Protein AF-A0A957FKM8-F1 (afdb_monomer_lite)

Structure (mmCIF, N/CA/C/O backbone):
data_AF-A0A957FKM8-F1
#
_entry.id   AF-A0A957FKM8-F1
#
loop_
_atom_site.group_PDB
_atom_site.id
_atom_site.type_symbol
_atom_site.label_atom_id
_atom_site.label_alt_id
_atom_site.label_comp_id
_atom_site.label_asym_id
_atom_site.label_entity_id
_atom_site.label_seq_id
_atom_site.pdbx_PDB_ins_code
_atom_site.Cartn_x
_atom_site.Cartn_y
_atom_site.Cartn_z
_atom_site.occupancy
_atom_site.B_iso_or_equiv
_atom_site.auth_seq_id
_atom_site.auth_comp_id
_atom_site.auth_asym_id
_atom_site.auth_atom_id
_atom_site.pdbx_PDB_model_num
ATOM 1 N N . ILE A 1 1 ? -1.131 5.608 32.450 1.00 88.56 1 ILE A N 1
ATOM 2 C CA . ILE A 1 1 ? -0.573 6.260 31.252 1.00 88.56 1 ILE A CA 1
ATOM 3 C C . ILE A 1 1 ? -0.971 5.369 30.107 1.00 88.56 1 ILE A C 1
ATOM 5 O O . ILE A 1 1 ? -0.557 4.214 30.100 1.00 88.56 1 ILE A O 1
ATOM 9 N N . ASP A 1 2 ? -1.884 5.871 29.282 1.00 85.44 2 ASP A N 1
ATOM 10 C CA . ASP A 1 2 ? -2.340 5.148 28.101 1.00 85.44 2 ASP A CA 1
ATOM 11 C C . ASP A 1 2 ? -1.388 5.423 26.931 1.00 85.44 2 ASP A C 1
ATOM 13 O O . ASP A 1 2 ? -0.783 6.496 26.921 1.00 85.44 2 ASP A O 1
ATOM 17 N N . GLN A 1 3 ? -1.241 4.477 26.001 1.00 82.19 3 GLN A N 1
ATOM 18 C CA . GLN A 1 3 ? -0.366 4.592 24.820 1.00 82.19 3 GLN A CA 1
ATOM 19 C C . GLN A 1 3 ? 1.085 4.979 25.164 1.00 82.19 3 GLN A C 1
ATOM 21 O O . GLN A 1 3 ? 1.656 5.925 24.618 1.00 82.19 3 GLN A O 1
ATOM 26 N N . PHE A 1 4 ? 1.706 4.264 26.105 1.00 88.81 4 PHE A N 1
ATOM 27 C CA . PHE A 1 4 ? 3.068 4.563 26.557 1.00 88.81 4 PHE A CA 1
ATOM 28 C C . PHE A 1 4 ? 4.109 4.522 25.420 1.00 88.81 4 PHE A C 1
ATOM 30 O O . PHE A 1 4 ? 5.138 5.196 25.512 1.00 88.81 4 PHE A O 1
ATOM 37 N N . GLU A 1 5 ? 3.831 3.812 24.324 1.00 83.56 5 GLU A N 1
ATOM 38 C CA . GLU A 1 5 ? 4.651 3.799 23.112 1.00 83.56 5 GLU A CA 1
ATOM 39 C C . GLU A 1 5 ? 4.902 5.193 22.511 1.00 83.56 5 GLU A C 1
ATOM 41 O O . GLU A 1 5 ? 5.937 5.403 21.878 1.00 83.56 5 GLU A O 1
ATOM 46 N N . GLU A 1 6 ? 4.025 6.174 22.758 1.00 82.19 6 GLU A N 1
ATOM 47 C CA . GLU A 1 6 ? 4.202 7.556 22.287 1.00 82.19 6 GLU A CA 1
ATOM 48 C C . GLU A 1 6 ? 5.484 8.208 22.822 1.00 82.19 6 GLU A C 1
ATOM 50 O O . GLU A 1 6 ? 6.063 9.088 22.179 1.00 82.19 6 GLU A O 1
ATOM 55 N N . THR A 1 7 ? 5.987 7.730 23.964 1.00 84.56 7 THR A N 1
ATOM 56 C CA . THR A 1 7 ? 7.284 8.163 24.498 1.00 84.56 7 THR A CA 1
ATOM 57 C C . THR A 1 7 ? 8.449 7.787 23.582 1.00 84.56 7 THR A C 1
ATOM 59 O O . THR A 1 7 ? 9.463 8.482 23.582 1.00 84.56 7 THR A O 1
ATOM 62 N N . PHE A 1 8 ? 8.315 6.735 22.771 1.00 80.19 8 PHE A N 1
ATOM 63 C CA . PHE A 1 8 ? 9.340 6.284 21.829 1.00 80.19 8 PHE A CA 1
ATOM 64 C C . PHE A 1 8 ? 9.114 6.804 20.408 1.00 80.19 8 PHE A C 1
ATOM 66 O O . PHE A 1 8 ? 10.091 6.991 19.683 1.00 80.19 8 PHE A O 1
ATOM 73 N N . THR A 1 9 ? 7.858 7.044 20.018 1.00 71.06 9 THR A N 1
ATOM 74 C CA . THR A 1 9 ? 7.487 7.395 18.637 1.00 71.06 9 THR A CA 1
ATOM 75 C C . THR A 1 9 ? 7.341 8.897 18.394 1.00 71.06 9 THR A C 1
ATOM 77 O O . THR A 1 9 ? 7.778 9.378 17.351 1.00 71.06 9 THR A O 1
ATOM 80 N N . LEU A 1 10 ? 6.756 9.655 19.331 1.00 70.25 10 LEU A N 1
ATOM 81 C CA . LEU A 1 10 ? 6.472 11.088 19.153 1.00 70.25 10 LEU A CA 1
ATOM 82 C C . LEU A 1 10 ? 7.521 11.997 19.805 1.00 70.25 10 LEU A C 1
ATOM 84 O O . LEU A 1 10 ? 7.755 13.112 19.337 1.00 70.25 10 LEU A O 1
ATOM 88 N N . CYS A 1 11 ? 8.152 11.542 20.889 1.00 75.94 11 CYS A N 1
ATOM 89 C CA . CYS A 1 11 ? 9.190 12.302 21.579 1.00 75.94 11 CYS A CA 1
ATOM 90 C C . CYS A 1 11 ? 10.545 12.097 20.886 1.00 75.94 11 CYS A C 1
ATOM 92 O O . CYS A 1 11 ? 11.171 11.049 21.033 1.00 75.94 11 CYS A O 1
ATOM 94 N N . LEU A 1 12 ? 11.002 13.097 20.127 1.00 74.88 12 LEU A N 1
ATOM 95 C CA . LEU A 1 12 ? 12.294 13.056 19.425 1.00 74.88 12 LEU A CA 1
ATOM 96 C C . LEU A 1 12 ? 13.491 13.361 20.344 1.00 74.88 12 LEU A C 1
ATOM 98 O O . LEU A 1 12 ? 14.617 13.009 20.000 1.00 74.88 12 LEU A O 1
ATOM 102 N N . ASP A 1 13 ? 13.257 14.000 21.495 1.00 83.75 13 ASP A N 1
ATOM 103 C CA . ASP A 1 13 ? 14.294 14.345 22.470 1.00 83.75 13 ASP A CA 1
ATOM 104 C C . ASP A 1 13 ? 14.513 13.199 23.472 1.00 83.75 13 ASP A C 1
ATOM 106 O O . ASP A 1 13 ? 13.644 12.834 24.268 1.00 83.75 13 ASP A O 1
ATOM 110 N N . GLU A 1 14 ? 15.705 12.612 23.431 1.00 84.06 14 GLU A N 1
ATOM 111 C CA . GLU A 1 14 ? 16.072 11.502 24.302 1.00 84.06 14 GLU A CA 1
ATOM 112 C C . GLU A 1 14 ? 16.212 11.921 25.778 1.00 84.06 14 GLU A C 1
ATOM 114 O O . GLU A 1 14 ? 15.941 11.114 26.675 1.00 84.06 14 GLU A O 1
ATOM 119 N N . GLU A 1 15 ? 16.611 13.167 26.052 1.00 87.50 15 GLU A N 1
ATOM 120 C CA . GLU A 1 15 ? 16.749 13.672 27.421 1.00 87.50 15 GLU A CA 1
ATOM 121 C C . GLU A 1 15 ? 15.383 13.874 28.070 1.00 87.50 15 GLU A C 1
ATOM 123 O O . GLU A 1 15 ? 15.174 13.444 29.209 1.00 87.50 15 GLU A O 1
ATOM 128 N N . GLU A 1 16 ? 14.431 14.451 27.334 1.00 89.94 16 GLU A N 1
ATOM 129 C CA . GLU A 1 16 ? 13.051 14.625 27.795 1.00 89.94 16 GLU A CA 1
ATOM 130 C C . GLU A 1 16 ? 12.400 13.266 28.096 1.00 89.94 16 GLU A C 1
ATOM 132 O O . GLU A 1 16 ? 11.819 13.061 29.169 1.00 89.94 16 GLU A O 1
ATOM 137 N N . ARG A 1 17 ? 12.590 12.292 27.197 1.00 88.88 17 ARG A N 1
ATOM 138 C CA . ARG A 1 17 ? 12.116 10.916 27.374 1.00 88.88 17 ARG A CA 1
ATOM 139 C C . ARG A 1 17 ? 12.693 10.267 28.633 1.00 88.88 17 ARG A C 1
ATOM 141 O O . ARG A 1 17 ? 11.950 9.696 29.435 1.00 88.88 17 ARG A O 1
ATOM 148 N N . ARG A 1 18 ? 14.012 10.370 28.840 1.00 86.75 18 ARG A N 1
ATOM 149 C CA . ARG A 1 18 ? 14.677 9.844 30.044 1.00 86.75 18 ARG A CA 1
ATOM 150 C C . ARG A 1 18 ? 14.181 10.531 31.312 1.00 86.75 18 ARG A C 1
ATOM 152 O O . ARG A 1 18 ? 13.923 9.848 32.302 1.00 86.75 18 ARG A O 1
ATOM 159 N N . ALA A 1 19 ? 14.020 11.852 31.297 1.00 90.44 19 ALA A N 1
ATOM 160 C CA . ALA A 1 19 ? 13.515 12.605 32.441 1.00 90.44 19 ALA A CA 1
ATOM 161 C C . ALA A 1 19 ? 12.096 12.162 32.830 1.00 90.44 19 ALA A C 1
ATOM 163 O O . ALA A 1 19 ? 11.828 11.926 34.010 1.00 90.44 19 ALA A O 1
ATOM 164 N N . PHE A 1 20 ? 11.209 11.975 31.848 1.00 92.38 20 PHE A N 1
ATOM 165 C CA . PHE A 1 20 ? 9.850 11.488 32.079 1.00 92.38 20 PHE A CA 1
ATOM 166 C C . PHE A 1 20 ? 9.837 10.113 32.758 1.00 92.38 20 PHE A C 1
ATOM 168 O O . PHE A 1 20 ? 9.205 9.945 33.804 1.00 92.38 20 PHE A O 1
ATOM 175 N N . VAL A 1 21 ? 10.586 9.144 32.222 1.00 90.56 21 VAL A N 1
ATOM 176 C CA . VAL A 1 21 ? 10.657 7.794 32.804 1.00 90.56 21 VAL A CA 1
ATOM 177 C C . VAL A 1 21 ? 11.287 7.807 34.196 1.00 90.56 21 VAL A C 1
ATOM 179 O O . VAL A 1 21 ? 10.765 7.167 35.109 1.00 90.56 21 VAL A O 1
ATOM 182 N N . ASN A 1 22 ? 12.350 8.584 34.408 1.00 90.25 22 ASN A N 1
ATOM 183 C CA . ASN A 1 22 ? 12.975 8.719 35.725 1.00 90.25 22 ASN A CA 1
ATOM 184 C C . ASN A 1 22 ? 12.010 9.290 36.770 1.00 90.25 22 ASN A C 1
ATOM 186 O O . ASN A 1 22 ? 11.998 8.822 37.908 1.00 90.25 22 ASN A O 1
ATOM 190 N N . ASN A 1 23 ? 11.158 10.244 36.388 1.00 91.69 23 ASN A N 1
ATOM 191 C CA . ASN A 1 23 ? 10.129 10.776 37.279 1.00 91.69 23 ASN A CA 1
ATOM 192 C C . ASN A 1 23 ? 9.087 9.710 37.656 1.00 91.69 23 ASN A C 1
ATOM 194 O O . ASN A 1 23 ? 8.679 9.654 38.816 1.00 91.69 23 ASN A O 1
ATOM 198 N N . LEU A 1 24 ? 8.693 8.826 36.728 1.00 91.12 24 LEU A N 1
ATOM 199 C CA . LEU A 1 24 ? 7.794 7.701 37.033 1.00 91.12 24 LEU A CA 1
ATOM 200 C C . LEU A 1 24 ? 8.434 6.703 37.999 1.00 91.12 24 LEU A C 1
ATOM 202 O O . LEU A 1 24 ? 7.796 6.276 38.960 1.00 91.12 24 LEU A O 1
ATOM 206 N N . LEU A 1 25 ? 9.705 6.367 37.778 1.00 89.12 25 LEU A N 1
ATOM 207 C CA . LEU A 1 25 ? 10.454 5.481 38.668 1.00 89.12 25 LEU A CA 1
ATOM 208 C C . LEU A 1 25 ? 10.590 6.088 40.068 1.00 89.12 25 LEU A C 1
ATOM 210 O O . LEU A 1 25 ? 10.360 5.400 41.062 1.00 89.12 25 LEU A O 1
ATOM 214 N N . HIS A 1 26 ? 10.895 7.384 40.155 1.00 89.06 26 HIS A N 1
ATOM 215 C CA . HIS A 1 26 ? 10.982 8.092 41.429 1.00 89.06 26 HIS A CA 1
ATOM 216 C C . HIS A 1 26 ? 9.640 8.093 42.176 1.00 89.06 26 HIS A C 1
ATOM 218 O O . HIS A 1 26 ? 9.595 7.825 43.379 1.00 89.06 26 HIS A O 1
ATOM 224 N N . LEU A 1 27 ? 8.536 8.305 41.453 1.00 88.75 27 LEU A N 1
ATOM 225 C CA . LEU A 1 27 ? 7.178 8.240 41.994 1.00 88.75 27 LEU A CA 1
ATOM 226 C C . LEU A 1 27 ? 6.875 6.858 42.603 1.00 88.75 27 LEU A C 1
ATOM 228 O O . LEU A 1 27 ? 6.288 6.772 43.677 1.00 88.75 27 LEU A O 1
ATOM 232 N N . MET A 1 28 ? 7.316 5.776 41.956 1.00 85.12 28 MET A N 1
ATOM 233 C CA . MET A 1 28 ? 7.136 4.404 42.453 1.00 85.12 28 MET A CA 1
ATOM 234 C C . MET A 1 28 ? 8.030 4.060 43.656 1.00 85.12 28 MET A C 1
ATOM 236 O O . MET A 1 28 ? 7.685 3.179 44.440 1.00 85.12 28 MET A O 1
ATOM 240 N N . GLN A 1 29 ? 9.178 4.728 43.801 1.00 81.19 29 GLN A N 1
ATOM 241 C CA . GLN A 1 29 ? 10.176 4.456 44.844 1.00 81.19 29 GLN A CA 1
ATOM 242 C C . GLN A 1 29 ? 10.042 5.361 46.080 1.00 81.19 29 GLN A C 1
ATOM 244 O O . GLN A 1 29 ? 10.769 5.176 47.056 1.00 81.19 29 GLN A O 1
ATOM 249 N N . THR A 1 30 ? 9.132 6.339 46.059 1.00 83.06 30 THR A N 1
ATOM 250 C CA . THR A 1 30 ? 8.958 7.303 47.153 1.00 83.06 30 THR A CA 1
ATOM 251 C C . THR A 1 30 ? 8.382 6.610 48.406 1.00 83.06 30 THR A C 1
ATOM 253 O O . THR A 1 30 ? 7.247 6.136 48.365 1.00 83.06 30 THR A O 1
ATOM 256 N N . PRO A 1 31 ? 9.108 6.557 49.547 1.00 69.94 31 PRO A N 1
ATOM 257 C CA . PRO A 1 31 ? 8.737 5.722 50.702 1.00 69.94 31 PRO A CA 1
ATOM 258 C C . PRO A 1 31 ? 7.440 6.124 51.420 1.00 69.94 31 PRO A C 1
ATOM 260 O O . PRO A 1 31 ? 6.847 5.310 52.128 1.00 69.94 31 PRO A O 1
ATOM 263 N N . GLU A 1 32 ? 7.005 7.377 51.268 1.00 76.50 32 GLU A N 1
ATOM 264 C CA . GLU A 1 32 ? 5.912 7.966 52.053 1.00 76.50 32 GLU A CA 1
ATOM 265 C C . GLU A 1 32 ? 4.571 8.036 51.304 1.00 76.50 32 GLU A C 1
ATOM 267 O O . GLU A 1 32 ? 3.539 8.305 51.919 1.00 76.50 32 GLU A O 1
ATOM 272 N N . GLN A 1 33 ? 4.546 7.756 49.994 1.00 70.19 33 GLN A N 1
ATOM 273 C CA . GLN A 1 33 ? 3.325 7.775 49.182 1.00 70.19 33 GLN A CA 1
ATOM 274 C C . GLN A 1 33 ? 3.233 6.520 48.311 1.00 70.19 33 GLN A C 1
ATOM 276 O O . GLN A 1 33 ? 4.125 6.212 47.528 1.00 70.19 33 GLN A O 1
ATOM 281 N N . ARG A 1 34 ? 2.126 5.776 48.436 1.00 75.88 34 ARG A N 1
ATOM 282 C CA . ARG A 1 34 ? 1.863 4.597 47.600 1.00 75.88 34 ARG A CA 1
ATOM 283 C C . ARG A 1 34 ? 1.212 5.031 46.295 1.00 75.88 34 ARG A C 1
ATOM 285 O O . ARG A 1 34 ? -0.011 5.120 46.211 1.00 75.88 34 ARG A O 1
ATOM 292 N N . HIS A 1 35 ? 2.030 5.293 45.288 1.00 85.69 35 HIS A N 1
ATOM 293 C CA . HIS A 1 35 ? 1.543 5.517 43.935 1.00 85.69 35 HIS A CA 1
ATOM 294 C C . HIS A 1 35 ? 1.456 4.196 43.165 1.00 85.69 35 HIS A C 1
ATOM 296 O O . HIS A 1 35 ? 2.358 3.364 43.233 1.00 85.69 35 HIS A O 1
ATOM 302 N N . THR A 1 36 ? 0.377 4.012 42.405 1.00 87.62 36 THR A N 1
ATOM 303 C CA . THR A 1 36 ? 0.243 2.910 41.446 1.00 87.62 36 THR A CA 1
ATOM 304 C C . THR A 1 36 ? 0.337 3.481 40.042 1.00 87.62 36 THR A C 1
ATOM 306 O O . THR A 1 36 ? -0.492 4.298 39.643 1.00 87.62 36 THR A O 1
ATOM 309 N N . VAL A 1 37 ? 1.350 3.050 39.296 1.00 88.75 37 VAL A N 1
ATOM 310 C CA . VAL A 1 37 ? 1.533 3.426 37.895 1.00 88.75 37 VAL A CA 1
ATOM 311 C C . VAL A 1 37 ? 1.057 2.265 37.034 1.00 88.75 37 VAL A C 1
ATOM 313 O O . VAL A 1 37 ? 1.602 1.170 37.106 1.00 88.75 37 VAL A O 1
ATOM 316 N N . ILE A 1 38 ? 0.026 2.513 36.230 1.00 92.06 38 ILE A N 1
ATOM 317 C CA . ILE A 1 38 ? -0.441 1.580 35.203 1.00 92.06 38 ILE A CA 1
ATOM 318 C C . ILE A 1 38 ? 0.019 2.137 33.863 1.00 92.06 38 ILE A C 1
ATOM 320 O O . ILE A 1 38 ? -0.328 3.273 33.524 1.00 92.06 38 ILE A O 1
ATOM 324 N N . LEU A 1 39 ? 0.802 1.357 33.128 1.00 91.44 39 LEU A N 1
ATOM 325 C CA . LEU A 1 39 ? 1.211 1.654 31.760 1.00 91.44 39 LEU A CA 1
ATOM 326 C C . LEU A 1 39 ? 0.470 0.696 30.831 1.00 91.44 39 LEU A C 1
ATOM 328 O O . LEU A 1 39 ? 0.420 -0.502 31.107 1.00 91.44 39 LEU A O 1
ATOM 332 N N . THR A 1 40 ? -0.089 1.210 29.746 1.00 91.44 40 THR A N 1
ATOM 333 C CA . THR A 1 40 ? -0.551 0.383 28.630 1.00 91.44 40 THR A CA 1
ATOM 334 C C . THR A 1 40 ? 0.369 0.649 27.449 1.00 91.44 40 THR A C 1
ATOM 336 O O . THR A 1 40 ? 0.803 1.779 27.225 1.00 91.44 40 THR A O 1
ATOM 339 N N . MET A 1 41 ? 0.726 -0.414 26.743 1.00 87.00 41 MET A N 1
ATOM 340 C CA . MET A 1 41 ? 1.570 -0.340 25.561 1.00 87.00 41 MET A CA 1
ATOM 341 C C . MET A 1 41 ? 1.262 -1.532 24.670 1.00 87.00 41 MET A C 1
ATOM 343 O O . MET A 1 41 ? 0.961 -2.622 25.171 1.00 87.00 41 MET A O 1
ATOM 347 N N . ARG A 1 42 ? 1.343 -1.339 23.358 1.00 83.88 42 ARG A N 1
ATOM 348 C CA . ARG A 1 42 ? 1.278 -2.451 22.410 1.00 83.88 42 ARG A CA 1
ATOM 349 C C . ARG A 1 42 ? 2.568 -3.287 22.456 1.00 83.88 42 ARG A C 1
ATOM 351 O O . ARG A 1 42 ? 3.644 -2.796 22.796 1.00 83.88 42 ARG A O 1
ATOM 358 N N . THR A 1 43 ? 2.453 -4.575 22.145 1.00 84.19 43 THR A N 1
ATOM 359 C CA . THR A 1 43 ? 3.544 -5.550 22.322 1.00 84.19 43 THR A CA 1
ATOM 360 C C . THR A 1 43 ? 4.693 -5.389 21.321 1.00 84.19 43 THR A C 1
ATOM 362 O O . THR A 1 43 ? 5.825 -5.762 21.607 1.00 84.19 43 THR A O 1
ATOM 365 N N . ASP A 1 44 ? 4.415 -4.806 20.156 1.00 80.38 44 ASP A N 1
ATOM 366 C CA . ASP A 1 44 ? 5.383 -4.414 19.122 1.00 80.38 44 ASP A CA 1
ATOM 367 C C . ASP A 1 44 ? 6.427 -3.400 19.632 1.00 80.38 44 ASP A C 1
ATOM 369 O O . ASP A 1 44 ? 7.573 -3.429 19.183 1.00 80.38 44 ASP A O 1
ATOM 373 N N . TYR A 1 45 ? 6.085 -2.574 20.627 1.00 83.44 45 TYR A N 1
ATOM 374 C CA . TYR A 1 45 ? 6.993 -1.565 21.189 1.00 83.44 45 TYR A CA 1
ATOM 375 C C . TYR A 1 45 ? 7.808 -2.035 22.403 1.00 83.44 45 TYR A C 1
ATOM 377 O O . TYR A 1 45 ? 8.598 -1.269 22.955 1.00 83.44 45 TYR A O 1
ATOM 385 N N . GLU A 1 46 ? 7.682 -3.295 22.823 1.00 86.00 46 GLU A N 1
ATOM 386 C CA . GLU A 1 46 ? 8.418 -3.816 23.985 1.00 86.00 46 GLU A CA 1
ATOM 387 C C . GLU A 1 46 ? 9.932 -3.817 23.809 1.00 86.00 46 GLU A C 1
ATOM 389 O O . GLU A 1 46 ? 10.662 -3.609 24.777 1.00 86.00 46 GLU A O 1
ATOM 394 N N . SER A 1 47 ? 10.414 -3.998 22.579 1.00 84.88 47 SER A N 1
ATOM 395 C CA . SER A 1 47 ? 11.845 -3.960 22.266 1.00 84.88 47 SER A CA 1
ATOM 396 C C . SER A 1 47 ? 12.487 -2.622 22.655 1.00 84.88 47 SER A C 1
ATOM 398 O O . SER A 1 47 ? 13.650 -2.592 23.061 1.00 84.88 47 SER A O 1
ATOM 400 N N . HIS A 1 48 ? 11.727 -1.521 22.634 1.00 84.06 48 HIS A N 1
ATOM 401 C CA . HIS A 1 48 ? 12.215 -0.207 23.045 1.00 84.06 48 HIS A CA 1
ATOM 402 C C . HIS A 1 48 ? 12.486 -0.110 24.551 1.00 84.06 48 HIS A C 1
ATOM 404 O O . HIS A 1 48 ? 13.337 0.684 24.959 1.00 84.06 48 HIS A O 1
ATOM 410 N N . LEU A 1 49 ? 11.854 -0.949 25.382 1.00 85.88 49 LEU A N 1
ATOM 411 C CA . LEU A 1 49 ? 12.121 -0.988 26.824 1.00 85.88 49 LEU A CA 1
ATOM 412 C C . LEU A 1 49 ? 13.542 -1.459 27.146 1.00 85.88 49 LEU A C 1
ATOM 414 O O . LEU A 1 49 ? 14.063 -1.096 28.199 1.00 85.88 49 LEU A O 1
ATOM 418 N N . ALA A 1 50 ? 14.206 -2.177 26.231 1.00 82.62 50 ALA A N 1
ATOM 419 C CA . ALA A 1 50 ? 15.605 -2.580 26.391 1.00 82.62 50 ALA A CA 1
ATOM 420 C C . ALA A 1 50 ? 16.557 -1.380 26.548 1.00 82.62 50 ALA A C 1
ATOM 422 O O . ALA A 1 50 ? 17.638 -1.499 27.122 1.00 82.62 50 ALA A O 1
ATOM 423 N N . THR A 1 51 ? 16.144 -0.196 26.084 1.00 82.25 51 THR A N 1
ATOM 424 C CA . THR A 1 51 ? 16.896 1.053 26.279 1.00 82.25 51 THR A CA 1
ATOM 425 C C . THR A 1 51 ? 16.795 1.603 27.710 1.00 82.25 51 THR A C 1
ATOM 427 O O . THR A 1 51 ? 17.502 2.547 28.059 1.00 82.25 51 THR A O 1
ATOM 430 N N . MET A 1 52 ? 15.944 1.018 28.566 1.00 85.44 52 MET A N 1
ATOM 431 C CA . MET A 1 52 ? 15.616 1.502 29.912 1.00 85.44 52 MET A CA 1
ATOM 432 C C . MET A 1 52 ? 15.606 0.360 30.950 1.00 85.44 52 MET A C 1
ATOM 434 O O . MET A 1 52 ? 14.539 -0.065 31.401 1.00 85.44 52 MET A O 1
ATOM 438 N N . PRO A 1 53 ? 16.782 -0.102 31.420 1.00 85.50 53 PRO A N 1
ATOM 439 C CA . PRO A 1 53 ? 16.901 -1.326 32.223 1.00 85.50 53 PRO A CA 1
ATOM 440 C C . PRO A 1 53 ? 16.077 -1.339 33.521 1.00 85.50 53 PRO A C 1
ATOM 442 O O . PRO A 1 53 ? 15.513 -2.365 33.897 1.00 85.50 53 PRO A O 1
ATOM 445 N N . LEU A 1 54 ? 15.977 -0.196 34.212 1.00 84.81 54 LEU A N 1
ATOM 446 C CA . LEU A 1 54 ? 15.204 -0.089 35.458 1.00 84.81 54 LEU A CA 1
ATOM 447 C C . LEU A 1 54 ? 13.697 -0.232 35.221 1.00 84.81 54 LEU A C 1
ATOM 449 O O . LEU A 1 54 ? 13.007 -0.867 36.017 1.00 84.81 54 LEU A O 1
ATOM 453 N N . LEU A 1 55 ? 13.192 0.346 34.129 1.00 87.56 55 LEU A N 1
ATOM 454 C CA . LEU A 1 55 ? 11.789 0.216 33.752 1.00 87.56 55 LEU A CA 1
ATOM 455 C C . LEU A 1 55 ? 11.502 -1.198 33.239 1.00 87.56 55 LEU A C 1
ATOM 457 O O . LEU A 1 55 ? 10.487 -1.773 33.619 1.00 87.56 55 LEU A O 1
ATOM 461 N N . GLN A 1 56 ? 12.412 -1.775 32.449 1.00 88.88 56 GLN A N 1
ATOM 462 C CA . GLN A 1 56 ? 12.299 -3.143 31.946 1.00 88.88 56 GLN A CA 1
ATOM 463 C C . GLN A 1 56 ? 12.145 -4.156 33.089 1.00 88.88 56 GLN A C 1
ATOM 465 O O . GLN A 1 56 ? 11.207 -4.950 33.077 1.00 88.88 56 GLN A O 1
ATOM 470 N N . ALA A 1 57 ? 12.998 -4.086 34.115 1.00 87.12 57 ALA A N 1
ATOM 471 C CA . ALA A 1 57 ? 12.931 -5.008 35.250 1.00 87.12 57 ALA A CA 1
ATOM 472 C C . ALA A 1 57 ? 11.586 -4.936 36.000 1.00 87.12 57 ALA A C 1
ATOM 474 O O . ALA A 1 57 ? 11.068 -5.957 36.453 1.00 87.12 57 ALA A O 1
ATOM 475 N N . LEU A 1 58 ? 11.006 -3.737 36.131 1.00 87.31 58 LEU A N 1
ATOM 476 C CA . LEU A 1 58 ? 9.690 -3.545 36.748 1.00 87.31 58 LEU A CA 1
ATOM 477 C C . LEU A 1 58 ? 8.551 -4.000 35.833 1.00 87.31 58 LEU A C 1
ATOM 479 O O . LEU A 1 58 ? 7.566 -4.557 36.320 1.00 87.31 58 LEU A O 1
ATOM 483 N N . PHE A 1 59 ? 8.685 -3.773 34.527 1.00 87.69 59 PHE A N 1
ATOM 484 C CA . PHE A 1 59 ? 7.721 -4.200 33.522 1.00 87.69 59 PHE A CA 1
ATOM 485 C C . PHE A 1 59 ? 7.607 -5.727 33.492 1.00 87.69 59 PHE A C 1
ATOM 487 O O . PHE A 1 59 ? 6.509 -6.254 33.635 1.00 87.69 59 PHE A O 1
ATOM 494 N N . GLU A 1 60 ? 8.731 -6.444 33.419 1.00 86.88 60 GLU A N 1
ATOM 495 C CA . GLU A 1 60 ? 8.763 -7.914 33.382 1.00 86.88 60 GLU A CA 1
ATOM 496 C C . GLU A 1 60 ? 8.108 -8.560 34.614 1.00 86.88 60 GLU A C 1
ATOM 498 O O . GLU A 1 60 ? 7.473 -9.606 34.504 1.00 86.88 60 GLU A O 1
ATOM 503 N N . GLN A 1 61 ? 8.199 -7.921 35.785 1.00 87.69 61 GLN A N 1
ATOM 504 C CA . GLN A 1 61 ? 7.600 -8.423 37.028 1.00 87.69 61 GLN A CA 1
ATOM 505 C C . GLN A 1 61 ? 6.085 -8.199 37.125 1.00 87.69 61 GLN A C 1
ATOM 507 O O . GLN A 1 61 ? 5.419 -8.894 37.890 1.00 87.69 61 GLN A O 1
ATOM 512 N N . ASN A 1 62 ? 5.542 -7.216 36.401 1.00 88.81 62 ASN A N 1
ATOM 513 C CA . ASN A 1 62 ? 4.169 -6.732 36.593 1.00 88.81 62 ASN A CA 1
ATOM 514 C C . ASN A 1 62 ? 3.341 -6.710 35.296 1.00 88.81 62 ASN A C 1
ATOM 516 O O . ASN A 1 62 ? 2.233 -6.169 35.283 1.00 88.81 62 ASN A O 1
ATOM 520 N N . ALA A 1 63 ? 3.857 -7.273 34.202 1.00 89.75 63 ALA A N 1
ATOM 521 C CA . ALA A 1 63 ? 3.183 -7.270 32.912 1.00 89.75 63 ALA A CA 1
ATOM 522 C C . ALA A 1 63 ? 1.908 -8.126 32.941 1.00 89.75 63 ALA A C 1
ATOM 524 O O . ALA A 1 63 ? 1.939 -9.326 33.215 1.00 89.75 63 ALA A O 1
ATOM 525 N N . VAL A 1 64 ? 0.782 -7.510 32.579 1.00 92.50 64 VAL A N 1
ATOM 526 C CA . VAL A 1 64 ? -0.489 -8.200 32.337 1.00 92.50 64 VAL A CA 1
ATOM 527 C C . VAL A 1 64 ? -0.780 -8.153 30.843 1.00 92.50 64 VAL A C 1
ATOM 529 O O . VAL A 1 64 ? -0.893 -7.078 30.256 1.00 92.50 64 VAL A O 1
ATOM 532 N N . ARG A 1 65 ? -0.895 -9.326 30.214 1.00 89.75 65 ARG A N 1
ATOM 533 C CA . ARG A 1 65 ? -1.196 -9.442 28.783 1.00 89.75 65 ARG A CA 1
ATOM 534 C C . ARG A 1 65 ? -2.700 -9.434 28.557 1.00 89.75 65 ARG A C 1
ATOM 536 O O . ARG A 1 65 ? -3.393 -10.349 28.993 1.00 89.75 65 ARG A O 1
ATOM 543 N N . VAL A 1 66 ? -3.184 -8.424 27.842 1.00 88.31 66 VAL A N 1
ATOM 544 C CA . VAL A 1 66 ? -4.558 -8.393 27.334 1.00 88.31 66 VAL A CA 1
ATOM 545 C C . VAL A 1 66 ? -4.554 -9.060 25.963 1.00 88.31 66 VAL A C 1
ATOM 547 O O . VAL A 1 66 ? -3.995 -8.523 25.009 1.00 88.31 66 VAL A O 1
ATOM 550 N N . THR A 1 67 ? -5.113 -10.264 25.883 1.00 85.69 67 THR A N 1
ATOM 551 C CA . THR A 1 67 ? -5.222 -11.026 24.634 1.00 85.69 67 THR A CA 1
ATOM 552 C C . THR A 1 67 ? -6.517 -10.678 23.898 1.00 85.69 67 THR A C 1
ATOM 554 O O . THR A 1 67 ? -7.386 -9.982 24.428 1.00 85.69 67 THR A O 1
ATOM 557 N N . ALA A 1 68 ? -6.635 -11.120 22.645 1.00 83.00 68 ALA A N 1
ATOM 558 C CA . ALA A 1 68 ? -7.875 -10.970 21.895 1.00 83.00 68 ALA A CA 1
ATOM 559 C C . ALA A 1 68 ? -9.026 -11.705 22.603 1.00 83.00 68 ALA A C 1
ATOM 561 O O . ALA A 1 68 ? -8.839 -12.813 23.106 1.00 83.00 68 ALA A O 1
ATOM 562 N N . MET A 1 69 ? -10.212 -11.091 22.614 1.00 87.31 69 MET A N 1
ATOM 563 C CA . MET A 1 69 ? -11.408 -11.699 23.196 1.00 87.31 69 MET A CA 1
ATOM 564 C C . MET A 1 69 ? -11.768 -12.996 22.469 1.00 87.31 69 MET A C 1
ATOM 566 O O . MET A 1 69 ? -11.747 -13.073 21.240 1.00 87.31 69 MET A O 1
ATOM 570 N N . THR A 1 70 ? -12.157 -14.004 23.238 1.00 88.25 70 THR A N 1
ATOM 571 C CA . THR A 1 70 ? -12.760 -15.234 22.722 1.00 88.25 70 THR A CA 1
ATOM 572 C C . THR A 1 70 ? -14.157 -14.967 22.151 1.00 88.25 70 THR A C 1
ATOM 574 O O . THR A 1 70 ? -14.794 -13.963 22.468 1.00 88.25 70 THR A O 1
ATOM 577 N N . ALA A 1 71 ? -14.692 -15.895 21.351 1.00 88.88 71 ALA A N 1
ATOM 578 C CA . ALA A 1 71 ? -16.057 -15.787 20.820 1.00 88.88 71 ALA A CA 1
ATOM 579 C C . ALA A 1 71 ? -17.119 -15.612 21.926 1.00 88.88 71 ALA A C 1
ATOM 581 O O . ALA A 1 71 ? -18.074 -14.860 21.754 1.00 88.88 71 ALA A O 1
ATOM 582 N N . VAL A 1 72 ? -16.928 -16.260 23.082 1.00 90.88 72 VAL A N 1
ATOM 583 C CA . VAL A 1 72 ? -17.833 -16.145 24.238 1.00 90.88 72 VAL A CA 1
ATOM 584 C C . VAL A 1 72 ? -17.738 -14.760 24.878 1.00 90.88 72 VAL A C 1
ATOM 586 O O . VAL A 1 72 ? -18.759 -14.145 25.176 1.00 90.88 72 VAL A O 1
ATOM 589 N N . GLU A 1 73 ? -16.524 -14.235 25.053 1.00 92.50 73 GLU A N 1
ATOM 590 C CA . GLU A 1 73 ? -16.320 -12.885 25.591 1.00 92.50 73 GLU A CA 1
ATOM 591 C C . GLU A 1 73 ? -16.852 -11.808 24.640 1.00 92.50 73 GLU A C 1
ATOM 593 O O . GLU A 1 73 ? -17.453 -10.841 25.101 1.00 92.50 73 GLU A O 1
ATOM 598 N N . LEU A 1 74 ? -16.703 -11.992 23.322 1.00 92.50 74 LEU A N 1
ATOM 599 C CA . LEU A 1 74 ? -17.299 -11.119 22.306 1.00 92.50 74 LEU A CA 1
ATOM 600 C C . LEU A 1 74 ? -18.828 -11.137 22.376 1.00 92.50 74 LEU A C 1
ATOM 602 O O . LEU A 1 74 ? -19.454 -10.078 22.336 1.00 92.50 74 LEU A O 1
ATOM 606 N N . TYR A 1 75 ? -19.430 -12.318 22.525 1.00 94.06 75 TYR A N 1
ATOM 607 C CA . TYR A 1 75 ? -20.875 -12.455 22.702 1.00 94.06 75 TYR A CA 1
ATOM 608 C C . TYR A 1 75 ? -21.366 -11.657 23.911 1.00 94.06 75 TYR A C 1
ATOM 610 O O . TYR A 1 75 ? -22.278 -10.835 23.794 1.00 94.06 75 TYR A O 1
ATOM 618 N N . ASP A 1 76 ? -20.708 -11.828 25.056 1.00 94.12 76 ASP A N 1
ATOM 619 C CA . ASP A 1 76 ? -21.012 -11.092 26.281 1.00 94.12 76 ASP A CA 1
ATOM 620 C C . ASP A 1 76 ? -20.796 -9.580 26.131 1.00 94.12 76 ASP A C 1
ATOM 622 O O . ASP A 1 76 ? -21.607 -8.788 26.622 1.00 94.12 76 ASP A O 1
ATOM 626 N N . ALA A 1 77 ? -19.732 -9.171 25.436 1.00 93.62 77 ALA A N 1
ATOM 627 C CA . ALA A 1 77 ? -19.414 -7.772 25.172 1.00 93.62 77 ALA A CA 1
ATOM 628 C C . ALA A 1 77 ? -20.456 -7.085 24.273 1.00 93.62 77 ALA A C 1
ATOM 630 O O . ALA A 1 77 ? -20.649 -5.875 24.385 1.00 93.62 77 ALA A O 1
ATOM 631 N N . ILE A 1 78 ? -21.154 -7.838 23.418 1.00 94.88 78 ILE A N 1
ATOM 632 C CA . ILE A 1 78 ? -22.258 -7.332 22.590 1.00 94.88 78 ILE A CA 1
ATOM 633 C C . ILE A 1 78 ? -23.572 -7.327 23.383 1.00 94.88 78 ILE A C 1
ATOM 635 O O . ILE A 1 78 ? -24.290 -6.323 23.404 1.00 94.88 78 ILE A O 1
ATOM 639 N N . LEU A 1 79 ? -23.906 -8.449 24.027 1.00 94.81 79 LEU A N 1
ATOM 640 C CA . LEU A 1 79 ? -25.235 -8.673 24.593 1.00 94.81 79 LEU A CA 1
ATOM 641 C C . LEU A 1 79 ? -25.452 -7.914 25.910 1.00 94.81 79 LEU A C 1
ATOM 643 O O . LEU A 1 79 ? -26.464 -7.229 26.057 1.00 94.81 79 LEU A O 1
ATOM 647 N N . LYS A 1 80 ? -24.503 -7.976 26.856 1.00 95.06 80 LYS A N 1
ATOM 648 C CA . LYS A 1 80 ? -24.685 -7.400 28.204 1.00 95.06 80 LYS A CA 1
ATOM 649 C C . LYS A 1 80 ? -24.912 -5.880 28.179 1.00 95.06 80 LYS A C 1
ATOM 651 O O . LYS A 1 80 ? -25.821 -5.406 28.865 1.00 95.06 80 LYS A O 1
ATOM 656 N N . PRO A 1 81 ? -24.172 -5.075 27.385 1.00 94.81 81 PRO A N 1
ATOM 657 C CA . PRO A 1 81 ? -24.470 -3.648 27.266 1.00 94.81 81 PRO A CA 1
ATOM 658 C C . PRO A 1 81 ? -25.843 -3.373 26.642 1.00 94.81 81 PRO A C 1
ATOM 660 O O . PRO A 1 81 ? -26.523 -2.436 27.061 1.00 94.81 81 PRO A O 1
ATOM 663 N N . ALA A 1 82 ? -26.270 -4.190 25.673 1.00 94.44 82 ALA A N 1
ATOM 664 C CA . ALA A 1 82 ? -27.576 -4.063 25.033 1.00 94.44 82 ALA A CA 1
ATOM 665 C C . ALA A 1 82 ? -28.728 -4.362 26.008 1.00 94.44 82 ALA A C 1
ATOM 667 O O . ALA A 1 82 ? -29.710 -3.617 26.046 1.00 94.44 82 ALA A O 1
ATOM 668 N N . GLU A 1 83 ? -28.581 -5.388 26.849 1.00 94.38 83 GLU A N 1
ATOM 669 C CA . GLU A 1 83 ? -29.548 -5.738 27.895 1.00 94.38 83 GLU A CA 1
ATOM 670 C C . GLU A 1 83 ? -29.752 -4.597 28.896 1.00 94.38 83 GLU A C 1
ATOM 672 O O . GLU A 1 83 ? -30.894 -4.257 29.213 1.00 94.38 83 GLU A O 1
ATOM 677 N N . ASN A 1 84 ? -28.666 -3.936 29.314 1.00 94.88 84 ASN A N 1
ATOM 678 C CA . ASN A 1 84 ? -28.715 -2.811 30.255 1.00 94.88 84 ASN A CA 1
ATOM 679 C C . ASN A 1 84 ? -29.562 -1.630 29.754 1.00 94.88 84 ASN A C 1
ATOM 681 O O . ASN A 1 84 ? -30.103 -0.873 30.560 1.00 94.88 84 ASN A O 1
ATOM 685 N N . VAL A 1 85 ? -29.690 -1.466 28.434 1.00 94.38 85 VAL A N 1
ATOM 686 C CA . VAL A 1 85 ? -30.481 -0.395 27.803 1.00 94.38 85 VAL A CA 1
ATOM 687 C C . VAL A 1 85 ? -31.774 -0.905 27.155 1.00 94.38 85 VAL A C 1
ATOM 689 O O . VAL A 1 85 ? -32.471 -0.148 26.478 1.00 94.38 85 VAL A O 1
ATOM 692 N N . GLY A 1 86 ? -32.118 -2.183 27.348 1.00 93.94 86 GLY A N 1
ATOM 693 C CA . GLY A 1 86 ? -33.323 -2.804 26.790 1.00 93.94 86 GLY A CA 1
ATOM 694 C C . GLY A 1 86 ? -33.313 -2.974 25.263 1.00 93.94 86 GLY A C 1
ATOM 695 O O . GLY A 1 86 ? -34.385 -3.093 24.651 1.00 93.94 86 GLY A O 1
ATOM 696 N N . LEU A 1 87 ? -32.130 -2.971 24.643 1.00 96.31 87 LEU A N 1
ATOM 697 C CA . LEU A 1 87 ? -31.931 -3.244 23.222 1.00 96.31 87 LEU A CA 1
ATOM 698 C C . LEU A 1 87 ? -31.967 -4.755 22.971 1.00 96.31 87 LEU A C 1
ATOM 700 O O . LEU A 1 87 ? -31.376 -5.536 23.708 1.00 96.31 87 LEU A O 1
ATOM 704 N N . LYS A 1 88 ? -32.655 -5.170 21.907 1.00 95.69 88 LYS A N 1
ATOM 705 C CA . LYS A 1 88 ? -32.748 -6.571 21.487 1.00 95.69 88 LYS A CA 1
ATOM 706 C C . LYS A 1 88 ? -32.134 -6.763 20.109 1.00 95.69 88 LYS A C 1
ATOM 708 O O . LYS A 1 88 ? -32.387 -5.972 19.203 1.00 95.69 88 LYS A O 1
ATOM 713 N N . PHE A 1 89 ? -31.410 -7.854 19.925 1.00 96.50 89 PHE A N 1
ATOM 714 C CA . PHE A 1 89 ? -31.001 -8.313 18.602 1.00 96.50 89 PHE A CA 1
ATOM 715 C C . PHE A 1 89 ? -32.039 -9.289 18.048 1.00 96.50 89 PHE A C 1
ATOM 717 O O . PHE A 1 89 ? -32.731 -9.986 18.796 1.00 96.50 89 PHE A O 1
ATOM 724 N N . GLN A 1 90 ? -32.200 -9.302 16.729 1.00 96.00 90 GLN A N 1
ATOM 725 C CA . GLN A 1 90 ? -32.920 -10.375 16.057 1.00 96.00 90 GLN A CA 1
ATOM 726 C C . GLN A 1 90 ? -32.141 -11.693 16.201 1.00 96.00 90 GLN A C 1
ATOM 728 O O . GLN A 1 90 ? -30.917 -11.689 16.291 1.00 96.00 90 GLN A O 1
ATOM 733 N N . GLU A 1 91 ? -32.862 -12.811 16.258 1.00 94.88 91 GLU A N 1
ATOM 734 C CA . GLU A 1 91 ? -32.282 -14.143 16.456 1.00 94.88 91 GLU A CA 1
ATOM 735 C C . GLU A 1 91 ? -31.209 -14.466 15.400 1.00 94.88 91 GLU A C 1
ATOM 737 O O . GLU A 1 91 ? -31.386 -14.159 14.215 1.00 94.88 91 GLU A O 1
ATOM 742 N N . GLY A 1 92 ? -30.088 -15.034 15.857 1.00 94.12 92 GLY A N 1
ATOM 743 C CA . GLY A 1 92 ? -28.923 -15.394 15.042 1.00 94.12 92 GLY A CA 1
ATOM 744 C C . GLY A 1 92 ? -28.012 -14.232 14.628 1.00 94.12 92 GLY A C 1
ATOM 745 O O . GLY A 1 92 ? -26.935 -14.473 14.094 1.00 94.12 92 GLY A O 1
ATOM 746 N N . LEU A 1 93 ? -28.400 -12.971 14.862 1.00 95.25 93 LEU A N 1
ATOM 747 C CA . LEU A 1 93 ? -27.619 -11.822 14.387 1.00 95.25 93 LEU A CA 1
ATOM 748 C C . LEU A 1 93 ? -26.297 -11.646 15.149 1.00 95.25 93 LEU A C 1
ATOM 750 O O . LEU A 1 93 ? -25.286 -11.298 14.551 1.00 95.25 93 LEU A O 1
ATOM 754 N N . VAL A 1 94 ? -26.297 -11.875 16.465 1.00 95.44 94 VAL A N 1
ATOM 755 C CA . VAL A 1 94 ? -25.075 -11.765 17.283 1.00 95.44 94 VAL A CA 1
ATOM 756 C C . VAL A 1 94 ? -24.072 -12.852 16.898 1.00 95.44 94 VAL A C 1
ATOM 758 O O . VAL A 1 94 ? -22.884 -12.570 16.785 1.00 95.44 94 VAL A O 1
ATOM 761 N N . ASP A 1 95 ? -24.554 -14.065 16.623 1.00 93.81 95 ASP A N 1
ATOM 762 C CA . ASP A 1 95 ? -23.712 -15.176 16.174 1.00 93.81 95 ASP A CA 1
ATOM 763 C C . ASP A 1 95 ? -23.035 -14.865 14.834 1.00 93.81 95 ASP A C 1
ATOM 765 O O . ASP A 1 95 ? -21.860 -15.177 14.651 1.00 93.81 95 ASP A O 1
ATOM 769 N N . GLU A 1 96 ? -23.744 -14.203 13.915 1.00 93.25 96 GLU A N 1
ATOM 770 C CA . GLU A 1 96 ? -23.173 -13.763 12.637 1.00 93.25 96 GLU A CA 1
ATOM 771 C C . GLU A 1 96 ? -22.127 -12.659 12.817 1.00 93.25 96 GLU A C 1
ATOM 773 O O . GLU A 1 96 ? -21.044 -12.750 12.246 1.00 93.25 96 GLU A O 1
ATOM 778 N N . LEU A 1 97 ? -22.399 -11.660 13.669 1.00 93.06 97 LEU A N 1
ATOM 779 C CA . LEU A 1 97 ? -21.431 -10.602 13.991 1.00 93.06 97 LEU A CA 1
ATOM 780 C C . LEU A 1 97 ? -20.117 -11.178 14.532 1.00 93.06 97 LEU A C 1
ATOM 782 O O . LEU A 1 97 ? -19.040 -10.694 14.194 1.00 93.06 97 LEU A O 1
ATOM 786 N N . ILE A 1 98 ? -20.206 -12.206 15.378 1.00 91.88 98 ILE A N 1
ATOM 787 C CA . ILE A 1 98 ? -19.029 -12.883 15.927 1.00 91.88 98 ILE A CA 1
ATOM 788 C C . ILE A 1 98 ? -18.341 -13.714 14.846 1.00 91.88 98 ILE A C 1
ATOM 790 O O . ILE A 1 98 ? -17.118 -13.685 14.750 1.00 91.88 98 ILE A O 1
ATOM 794 N N . ARG A 1 99 ? -19.102 -14.432 14.013 1.00 90.44 99 ARG A N 1
ATOM 795 C CA . ARG A 1 99 ? -18.533 -15.232 12.923 1.00 90.44 99 ARG A CA 1
ATOM 796 C C . ARG A 1 99 ? -17.706 -14.379 11.963 1.00 90.44 99 ARG A C 1
ATOM 798 O O . ARG A 1 99 ? -16.623 -14.808 11.590 1.00 90.44 99 ARG A O 1
ATOM 805 N N . GLU A 1 100 ? -18.188 -13.191 11.607 1.00 86.81 100 GLU A N 1
ATOM 806 C CA . GLU A 1 100 ? -17.476 -12.279 10.704 1.00 86.81 100 GLU A CA 1
ATOM 807 C C . GLU A 1 100 ? -16.253 -11.602 11.342 1.00 86.81 100 GLU A C 1
ATOM 809 O O . GLU A 1 100 ? -15.404 -11.105 10.612 1.00 86.81 100 GLU A O 1
ATOM 814 N N . ILE A 1 101 ? -16.143 -11.551 12.677 1.00 86.56 101 ILE A N 1
ATOM 815 C CA . ILE A 1 101 ? -15.036 -10.853 13.353 1.00 86.56 101 ILE A CA 1
ATOM 816 C C . ILE A 1 101 ? -13.940 -11.788 13.881 1.00 86.56 101 ILE A C 1
ATOM 818 O O . ILE A 1 101 ? -12.809 -11.361 14.129 1.00 86.56 101 ILE A O 1
ATOM 822 N N . VAL A 1 102 ? -14.250 -13.065 14.102 1.00 82.06 102 VAL A N 1
ATOM 823 C CA . VAL A 1 102 ? -13.271 -14.032 14.610 1.00 82.06 102 VAL A CA 1
ATOM 824 C C . VAL A 1 102 ? -12.198 -14.276 13.549 1.00 82.06 102 VAL A C 1
ATOM 826 O O . VAL A 1 102 ? -12.485 -14.741 12.454 1.00 82.06 102 VAL A O 1
ATOM 829 N N . GLY A 1 103 ? -10.942 -13.999 13.905 1.00 73.06 103 GLY A N 1
ATOM 830 C CA . GLY A 1 103 ? -9.796 -14.123 12.999 1.00 73.06 103 GLY A CA 1
ATOM 831 C C . GLY A 1 103 ? -9.458 -12.844 12.227 1.00 73.06 103 GLY A C 1
ATOM 832 O O . GLY A 1 103 ? -8.398 -12.794 11.608 1.00 73.06 103 GLY A O 1
ATOM 833 N N . GLU A 1 104 ? -10.285 -11.797 12.317 1.00 72.62 104 GLU A N 1
ATOM 834 C CA . GLU A 1 104 ? -10.024 -10.522 11.646 1.00 72.62 104 GLU A CA 1
ATOM 835 C C . GLU A 1 104 ? -8.971 -9.673 12.389 1.00 72.62 104 GLU A C 1
ATOM 837 O O . GLU A 1 104 ? -9.082 -9.436 13.604 1.00 72.62 104 GLU A O 1
ATOM 842 N N . PRO A 1 105 ? -7.949 -9.141 11.692 1.00 64.69 105 PRO A N 1
ATOM 843 C CA . PRO A 1 105 ? -7.037 -8.166 12.273 1.00 64.69 105 PRO A CA 1
ATOM 844 C C . PRO A 1 105 ? -7.792 -6.869 12.607 1.00 64.69 105 PRO A C 1
ATOM 846 O O . PRO A 1 105 ? -8.560 -6.347 11.807 1.00 64.69 105 PRO A O 1
ATOM 849 N N . ALA A 1 106 ? -7.553 -6.309 13.798 1.00 68.31 106 ALA A N 1
ATOM 850 C CA . ALA A 1 106 ? -8.306 -5.158 14.320 1.00 68.31 106 ALA A CA 1
ATOM 851 C C . ALA A 1 106 ? -9.831 -5.402 14.451 1.00 68.31 106 ALA A C 1
ATOM 853 O O . ALA A 1 106 ? -10.635 -4.478 14.295 1.00 68.31 106 ALA A O 1
ATOM 854 N N . ALA A 1 107 ? -10.202 -6.632 14.825 1.00 78.12 107 ALA A N 1
ATOM 855 C CA . ALA A 1 107 ? -11.562 -7.093 15.094 1.00 78.12 107 ALA A CA 1
ATOM 856 C C . ALA A 1 107 ? -12.427 -6.122 15.928 1.00 78.12 107 ALA A C 1
ATOM 858 O O . ALA A 1 107 ? -13.511 -5.703 15.524 1.00 78.12 107 ALA A O 1
ATOM 859 N N . LEU A 1 108 ? -11.944 -5.740 17.114 1.00 85.50 108 LEU A N 1
ATOM 860 C CA . LEU A 1 108 ? -12.734 -4.967 18.079 1.00 85.50 108 LEU A CA 1
ATOM 861 C C . LEU A 1 108 ? -13.139 -3.571 17.571 1.00 85.50 108 LEU A C 1
ATOM 863 O O . LEU A 1 108 ? -14.322 -3.244 17.664 1.00 85.50 108 LEU A O 1
ATOM 867 N N . PRO A 1 109 ? -12.230 -2.753 17.002 1.00 83.56 109 PRO A N 1
ATOM 868 C CA . PRO A 1 109 ? -12.604 -1.497 16.354 1.00 83.56 109 PRO A CA 1
ATOM 869 C C . PRO A 1 109 ? -13.707 -1.622 15.299 1.00 83.56 109 PRO A C 1
ATOM 871 O O . PRO A 1 109 ? -14.627 -0.804 15.247 1.00 83.56 109 PRO A O 1
ATOM 874 N N . LEU A 1 110 ? -13.622 -2.652 14.459 1.00 85.38 110 LEU A N 1
ATOM 875 C CA . LEU A 1 110 ? -14.569 -2.885 13.375 1.00 85.38 110 LEU A CA 1
ATOM 876 C C . LEU A 1 110 ? -15.939 -3.313 13.912 1.00 85.38 110 LEU A C 1
ATOM 878 O O . LEU A 1 110 ? -16.974 -2.792 13.483 1.00 85.38 110 LEU A O 1
ATOM 882 N N . LEU A 1 111 ? -15.943 -4.187 14.920 1.00 90.50 111 LEU A N 1
ATOM 883 C CA . LEU A 1 111 ? -17.147 -4.577 15.643 1.00 90.50 111 LEU A CA 1
ATOM 884 C C . LEU A 1 111 ? -17.787 -3.370 16.343 1.00 90.50 111 LEU A C 1
ATOM 886 O O . LEU A 1 111 ? -18.985 -3.147 16.194 1.00 90.50 111 LEU A O 1
ATOM 890 N N . GLN A 1 112 ? -17.003 -2.553 17.051 1.00 89.94 112 GLN A N 1
ATOM 891 C CA . GLN A 1 112 ? -17.484 -1.341 17.720 1.00 89.94 112 GLN A CA 1
ATOM 892 C C . GLN A 1 112 ? -18.153 -0.385 16.727 1.00 89.94 112 GLN A C 1
ATOM 894 O O . GLN A 1 112 ? -19.252 0.112 16.988 1.00 89.94 112 GLN A O 1
ATOM 899 N N . PHE A 1 113 ? -17.506 -0.140 15.585 1.00 89.00 113 PHE A N 1
ATOM 900 C CA . PHE A 1 113 ? -18.065 0.697 14.531 1.00 89.00 113 PHE A CA 1
ATOM 901 C C . PHE A 1 113 ? -19.380 0.113 14.000 1.00 89.00 113 PHE A C 1
ATOM 903 O O . PHE A 1 113 ? -20.383 0.822 13.914 1.00 89.00 113 PHE A O 1
ATOM 910 N N . THR A 1 114 ? -19.405 -1.188 13.711 1.00 91.94 114 THR A N 1
ATOM 911 C CA . THR A 1 114 ? -20.592 -1.877 13.188 1.00 91.94 114 THR A CA 1
ATOM 912 C C . THR A 1 114 ? -21.758 -1.826 14.171 1.00 91.94 114 THR A C 1
ATOM 914 O O . THR A 1 114 ? -22.869 -1.466 13.786 1.00 91.94 114 THR A O 1
ATOM 917 N N . LEU A 1 115 ? -21.520 -2.108 15.454 1.00 93.25 115 LEU A N 1
ATOM 918 C CA . LEU A 1 115 ? -22.539 -2.031 16.504 1.00 93.25 115 LEU A CA 1
ATOM 919 C C . LEU A 1 115 ? -23.104 -0.617 16.653 1.00 93.25 115 LEU A C 1
ATOM 921 O O . LEU A 1 115 ? -24.309 -0.461 16.849 1.00 93.25 115 LEU A O 1
ATOM 925 N N . LEU A 1 116 ? -22.264 0.412 16.520 1.00 91.06 116 LEU A N 1
ATOM 926 C CA . LEU A 1 116 ? -22.717 1.800 16.532 1.00 91.06 116 LEU A CA 1
ATOM 927 C C . LEU A 1 116 ? -23.616 2.107 15.326 1.00 91.06 116 LEU A C 1
ATOM 929 O O . LEU A 1 116 ? -24.683 2.692 15.491 1.00 91.06 116 LEU A O 1
ATOM 933 N N . GLN A 1 117 ? -23.234 1.678 14.121 1.00 90.56 117 GLN A N 1
ATOM 934 C CA . GLN A 1 117 ? -24.065 1.870 12.927 1.00 90.56 117 GLN A CA 1
ATOM 935 C C . GLN A 1 117 ? -25.400 1.121 13.029 1.00 90.56 117 GLN A C 1
ATOM 937 O O . GLN A 1 117 ? -26.453 1.657 12.680 1.00 90.56 117 GLN A O 1
ATOM 942 N N . LEU A 1 118 ? -25.375 -0.104 13.555 1.00 93.00 118 LEU A N 1
ATOM 943 C CA . LEU A 1 118 ? -26.571 -0.894 13.837 1.00 93.00 118 LEU A CA 1
ATOM 944 C C . LEU A 1 118 ? -27.463 -0.230 14.884 1.00 93.00 118 LEU A C 1
ATOM 946 O O . LEU A 1 118 ? -28.686 -0.263 14.754 1.00 93.00 118 LEU A O 1
ATOM 950 N N . TRP A 1 119 ? -26.869 0.399 15.898 1.00 92.50 119 TRP A N 1
ATOM 951 C CA . TRP A 1 119 ? -27.598 1.193 16.875 1.00 92.50 119 TRP A CA 1
ATOM 952 C C . TRP A 1 119 ? -28.297 2.380 16.213 1.00 92.50 119 TRP A C 1
ATOM 954 O O . TRP A 1 119 ? -29.493 2.556 16.428 1.00 92.50 119 TRP A O 1
ATOM 964 N N . GLU A 1 120 ? -27.614 3.165 15.382 1.00 90.50 120 GLU A N 1
ATOM 965 C CA . GLU A 1 120 ? -28.222 4.316 14.696 1.00 90.50 120 GLU A CA 1
ATOM 966 C C . GLU A 1 120 ? -29.340 3.898 13.724 1.00 90.50 120 GLU A C 1
ATOM 968 O O . GLU A 1 120 ? -30.375 4.558 13.642 1.00 90.50 120 GLU A O 1
ATOM 973 N N . LYS A 1 121 ? -29.184 2.754 13.045 1.00 90.44 121 LYS A N 1
ATOM 974 C CA . LYS A 1 121 ? -30.173 2.205 12.098 1.00 90.44 121 LYS A CA 1
ATOM 975 C C . LYS A 1 121 ? -31.234 1.303 12.740 1.00 90.44 121 LYS A C 1
ATOM 977 O O . LYS A 1 121 ? -32.059 0.721 12.031 1.00 90.44 121 LYS A O 1
ATOM 982 N N . ARG A 1 122 ? -31.224 1.148 14.067 1.00 93.62 122 ARG A N 1
ATOM 983 C CA . ARG A 1 122 ? -32.134 0.233 14.770 1.00 93.62 122 ARG A CA 1
ATOM 984 C C . ARG A 1 122 ? -33.595 0.645 14.597 1.00 93.62 122 ARG A C 1
ATOM 986 O O . ARG A 1 122 ? -33.946 1.824 14.554 1.00 93.62 122 ARG A O 1
ATOM 993 N N . GLN A 1 123 ? -34.485 -0.338 14.635 1.00 92.31 123 GLN A N 1
ATOM 994 C CA . GLN A 1 123 ? -35.925 -0.107 14.654 1.00 92.31 123 GLN A CA 1
ATOM 995 C C . GLN A 1 123 ? -36.412 -0.085 16.109 1.00 92.31 123 GLN A C 1
ATOM 997 O O . GLN A 1 123 ? -36.579 -1.125 16.748 1.00 92.31 123 GLN A O 1
ATOM 1002 N N . ARG A 1 124 ? -36.639 1.119 16.654 1.00 90.56 124 ARG A N 1
ATOM 1003 C CA . ARG A 1 124 ? -36.994 1.359 18.070 1.00 90.56 124 ARG A CA 1
ATOM 1004 C C . ARG A 1 124 ? -35.933 0.812 19.038 1.00 90.56 124 ARG A C 1
ATOM 1006 O O . ARG A 1 124 ? -34.912 1.454 19.257 1.00 90.56 124 ARG A O 1
ATOM 1013 N N . ASN A 1 125 ? -36.177 -0.355 19.628 1.00 94.06 125 ASN A N 1
ATOM 1014 C CA . ASN A 1 125 ? -35.264 -1.045 20.537 1.00 94.06 125 ASN A CA 1
ATOM 1015 C C . ASN A 1 125 ? -34.780 -2.383 19.963 1.00 94.06 125 ASN A C 1
ATOM 1017 O O . ASN A 1 125 ? -34.370 -3.257 20.724 1.00 94.06 125 ASN A O 1
ATOM 1021 N N . ARG A 1 126 ? -34.863 -2.572 18.641 1.00 95.50 126 ARG A N 1
ATOM 1022 C CA . ARG A 1 126 ? -34.455 -3.810 17.982 1.00 95.50 126 ARG A CA 1
ATOM 1023 C C . ARG A 1 126 ? -33.474 -3.559 16.841 1.00 95.50 126 ARG A C 1
ATOM 1025 O O . ARG A 1 126 ? -33.771 -2.790 15.930 1.00 95.50 126 ARG A O 1
ATOM 1032 N N . VAL A 1 127 ? -32.344 -4.257 16.877 1.00 96.38 127 VAL A N 1
ATOM 1033 C CA . VAL A 1 127 ? -31.420 -4.388 15.744 1.00 96.38 127 VAL A CA 1
ATOM 1034 C C . VAL A 1 127 ? -31.882 -5.561 14.879 1.00 96.38 127 VAL A C 1
ATOM 1036 O O . VAL A 1 127 ? -32.170 -6.639 15.404 1.00 96.38 127 VAL A O 1
ATOM 1039 N N . THR A 1 128 ? -32.001 -5.350 13.568 1.00 94.88 128 THR A N 1
ATOM 1040 C CA . THR A 1 128 ? -32.604 -6.313 12.631 1.00 94.88 128 THR A CA 1
ATOM 1041 C C . THR A 1 128 ? -31.608 -6.789 11.577 1.00 94.88 128 THR A C 1
ATOM 1043 O O . THR A 1 128 ? -30.653 -6.082 11.243 1.00 94.88 128 THR A O 1
ATOM 1046 N N . TRP A 1 129 ? -31.877 -7.954 10.981 1.00 95.06 129 TRP A N 1
ATOM 1047 C CA . TRP A 1 129 ? -31.128 -8.448 9.817 1.00 95.06 129 TRP A CA 1
ATOM 1048 C C . TRP A 1 129 ? -31.140 -7.458 8.647 1.00 95.06 129 TRP A C 1
ATOM 1050 O O . TRP A 1 129 ? -30.162 -7.359 7.916 1.00 95.06 129 TRP A O 1
ATOM 1060 N N . GLU A 1 130 ? -32.224 -6.698 8.484 1.00 93.06 130 GLU A N 1
ATOM 1061 C CA . GLU A 1 130 ? -32.324 -5.650 7.467 1.00 93.06 130 GLU A CA 1
ATOM 1062 C C . GLU A 1 130 ? -31.286 -4.543 7.694 1.00 93.06 130 GLU A C 1
ATOM 1064 O O . GLU A 1 130 ? -30.525 -4.229 6.780 1.00 93.06 130 GLU A O 1
ATOM 1069 N N . SER A 1 131 ? -31.195 -4.006 8.920 1.00 91.44 131 SER A N 1
ATOM 1070 C CA . SER A 1 131 ? -30.199 -2.977 9.257 1.00 91.44 131 SER A CA 1
ATOM 1071 C C . SER A 1 131 ? -28.760 -3.467 9.066 1.00 91.44 131 SER A C 1
ATOM 1073 O O . SER A 1 131 ? -27.911 -2.698 8.622 1.00 91.44 131 SER A O 1
ATOM 1075 N N . PHE A 1 132 ? -28.502 -4.753 9.326 1.00 92.00 132 PHE A N 1
ATOM 1076 C CA . PHE A 1 132 ? -27.195 -5.376 9.123 1.00 92.00 132 PHE A CA 1
ATOM 1077 C C . PHE A 1 132 ? -26.851 -5.579 7.645 1.00 92.00 132 PHE A C 1
ATOM 1079 O O . PHE A 1 132 ? -25.783 -5.164 7.202 1.00 92.00 132 PHE A O 1
ATOM 1086 N N . ARG A 1 133 ? -27.776 -6.115 6.840 1.00 90.19 133 ARG A N 1
ATOM 1087 C CA . ARG A 1 133 ? -27.562 -6.294 5.392 1.00 90.19 133 ARG A CA 1
ATOM 1088 C C . ARG A 1 133 ? -27.371 -4.969 4.660 1.00 90.19 133 ARG A C 1
ATOM 1090 O O . ARG A 1 133 ? -26.561 -4.897 3.748 1.00 90.19 133 ARG A O 1
ATOM 1097 N N . GLN A 1 134 ? -28.062 -3.911 5.085 1.00 87.38 134 GLN A N 1
ATOM 1098 C CA . GLN A 1 134 ? -27.858 -2.563 4.546 1.00 87.38 134 GLN A CA 1
ATOM 1099 C C . GLN A 1 134 ? -26.465 -1.983 4.844 1.00 87.38 134 GLN A C 1
ATOM 1101 O O . GLN A 1 134 ? -26.080 -1.001 4.214 1.00 87.38 134 GLN A O 1
ATOM 1106 N N . LEU A 1 135 ? -25.735 -2.524 5.825 1.00 85.38 135 LEU A N 1
ATOM 1107 C CA . LEU A 1 135 ? -24.345 -2.147 6.100 1.00 85.38 135 LEU A CA 1
ATOM 1108 C C . LEU A 1 135 ? -23.334 -2.980 5.300 1.00 85.38 135 LEU A C 1
ATOM 1110 O O . LEU A 1 135 ? -22.183 -2.569 5.203 1.00 85.38 135 LEU A O 1
ATOM 1114 N N . GLY A 1 136 ? -23.758 -4.104 4.711 1.00 84.62 136 GLY A N 1
ATOM 1115 C CA . GLY A 1 136 ? -22.877 -5.007 3.967 1.00 84.62 136 GLY A CA 1
ATOM 1116 C C . GLY A 1 136 ? -22.038 -5.937 4.850 1.00 84.62 136 GLY A C 1
ATOM 1117 O O . GLY A 1 136 ? -21.036 -6.460 4.383 1.00 84.62 136 GLY A O 1
ATOM 1118 N N . GLY A 1 137 ? -22.426 -6.136 6.114 1.00 86.19 137 GLY A N 1
ATOM 1119 C CA . GLY A 1 137 ? -21.650 -6.923 7.078 1.00 86.19 137 GLY A CA 1
ATOM 1120 C C . GLY A 1 137 ? -20.667 -6.084 7.899 1.00 86.19 137 GLY A C 1
ATOM 1121 O O . GLY A 1 137 ? -20.605 -4.861 7.771 1.00 86.19 137 GLY A O 1
ATOM 1122 N N . VAL A 1 138 ? -19.911 -6.742 8.772 1.00 85.12 138 VAL A N 1
ATOM 1123 C CA . VAL A 1 138 ? -18.949 -6.145 9.709 1.00 85.12 138 VAL A CA 1
ATOM 1124 C C . VAL A 1 138 ? -17.744 -5.572 8.965 1.00 85.12 138 VAL A C 1
ATOM 1126 O O . VAL A 1 138 ? -17.401 -4.406 9.164 1.00 85.12 138 VAL A O 1
ATOM 1129 N N . ALA A 1 139 ? -17.154 -6.349 8.049 1.00 75.62 139 ALA A N 1
ATOM 1130 C CA . ALA A 1 139 ? -16.013 -5.924 7.232 1.00 75.62 139 ALA A CA 1
ATOM 1131 C C . ALA A 1 139 ? -16.324 -4.689 6.381 1.00 75.62 139 ALA A C 1
ATOM 1133 O O . ALA A 1 139 ? -15.536 -3.743 6.304 1.00 75.62 139 ALA A O 1
ATOM 1134 N N . GLN A 1 140 ? -17.518 -4.663 5.790 1.00 83.44 140 GLN A N 1
ATOM 1135 C CA . GLN A 1 140 ? -17.889 -3.644 4.819 1.00 83.44 140 GLN A CA 1
ATOM 1136 C C . GLN A 1 140 ? -18.625 -2.446 5.425 1.00 83.44 140 GLN A C 1
ATOM 1138 O O . GLN A 1 140 ? -18.721 -1.414 4.758 1.00 83.44 140 GLN A O 1
ATOM 1143 N N . ALA A 1 141 ? -19.098 -2.519 6.677 1.00 86.56 141 ALA A N 1
ATOM 1144 C CA . ALA A 1 141 ? -19.804 -1.413 7.332 1.00 86.56 141 ALA A CA 1
ATOM 1145 C C . ALA A 1 141 ? -18.979 -0.120 7.321 1.00 86.56 141 ALA A C 1
ATOM 1147 O O . ALA A 1 141 ? -19.489 0.967 7.021 1.00 86.56 141 ALA A O 1
ATOM 1148 N N . LEU A 1 142 ? -17.690 -0.244 7.633 1.00 87.19 142 LEU A N 1
ATOM 1149 C CA . LEU A 1 142 ? -16.774 0.883 7.721 1.00 87.19 142 LEU A CA 1
ATOM 1150 C C . LEU A 1 142 ? -16.439 1.444 6.332 1.00 87.19 142 LEU A C 1
ATOM 1152 O O . LEU A 1 142 ? -16.568 2.651 6.119 1.00 87.19 142 LEU A O 1
ATOM 1156 N N . ALA A 1 143 ? -16.115 0.570 5.376 1.00 87.81 143 ALA A N 1
ATOM 1157 C CA . ALA A 1 143 ? -15.861 0.938 3.984 1.00 87.81 143 ALA A CA 1
ATOM 1158 C C . ALA A 1 143 ? -17.066 1.643 3.347 1.00 87.81 143 ALA A C 1
ATOM 1160 O O . ALA A 1 143 ? -16.935 2.738 2.809 1.00 87.81 143 ALA A O 1
ATOM 1161 N N . SER A 1 144 ? -18.260 1.064 3.494 1.00 86.81 144 SER A N 1
ATOM 1162 C CA . SER A 1 144 ? -19.505 1.601 2.934 1.00 86.81 144 SER A CA 1
ATOM 1163 C C . SER A 1 144 ? -19.836 2.978 3.499 1.00 86.81 144 SER A C 1
ATOM 1165 O O . SER A 1 144 ? -20.304 3.852 2.772 1.00 86.81 144 SER A O 1
ATOM 1167 N N . THR A 1 145 ? -19.575 3.201 4.791 1.00 87.81 145 THR A N 1
ATOM 1168 C CA . THR A 1 145 ? -19.790 4.513 5.416 1.00 87.81 145 THR A CA 1
ATOM 1169 C C . THR A 1 145 ? -18.787 5.544 4.898 1.00 87.81 145 THR A C 1
ATOM 1171 O O . THR A 1 145 ? -19.173 6.672 4.591 1.00 87.81 145 THR A O 1
ATOM 1174 N N . ALA A 1 146 ? -17.514 5.162 4.755 1.00 91.12 146 ALA A N 1
ATOM 1175 C CA . ALA A 1 146 ? -16.479 6.032 4.203 1.00 91.12 146 ALA A CA 1
ATOM 1176 C C . ALA A 1 146 ? -16.735 6.381 2.726 1.00 91.12 146 ALA A C 1
ATOM 1178 O O . ALA A 1 146 ? -16.640 7.551 2.350 1.00 91.12 146 ALA A O 1
ATOM 1179 N N . ASP A 1 147 ? -17.147 5.410 1.907 1.00 92.06 147 ASP A N 1
ATOM 1180 C CA . ASP A 1 147 ? -17.501 5.632 0.502 1.00 92.06 147 ASP A CA 1
ATOM 1181 C C . ASP A 1 147 ? -18.764 6.482 0.346 1.00 92.06 147 ASP A C 1
ATOM 1183 O O . ASP A 1 147 ? -18.793 7.390 -0.491 1.00 92.06 147 ASP A O 1
ATOM 1187 N N . ALA A 1 148 ? -19.796 6.248 1.163 1.00 90.88 148 ALA A N 1
ATOM 1188 C CA . ALA A 1 148 ? -20.997 7.079 1.161 1.00 90.88 148 ALA A CA 1
ATOM 1189 C C . ALA A 1 148 ? -20.667 8.532 1.532 1.00 90.88 148 ALA A C 1
ATOM 1191 O O . ALA A 1 148 ? -21.139 9.461 0.870 1.00 90.88 148 ALA A O 1
ATOM 1192 N N . LEU A 1 149 ? -19.809 8.734 2.541 1.00 93.19 149 LEU A N 1
ATOM 1193 C CA . LEU A 1 149 ? -19.340 10.063 2.913 1.00 93.19 149 LEU A CA 1
ATOM 1194 C C . LEU A 1 149 ? -18.588 10.715 1.755 1.00 93.19 149 LEU A C 1
ATOM 1196 O O . LEU A 1 149 ? -18.957 11.814 1.352 1.00 93.19 149 LEU A O 1
ATOM 1200 N N . TYR A 1 150 ? -17.586 10.036 1.194 1.00 94.56 150 TYR A N 1
ATOM 1201 C CA . TYR A 1 150 ? -16.776 10.545 0.088 1.00 94.56 150 TYR A CA 1
ATOM 1202 C C . TYR A 1 150 ? -17.631 10.940 -1.125 1.00 94.56 150 TYR A C 1
ATOM 1204 O O . TYR A 1 150 ? -17.483 12.036 -1.666 1.00 94.56 150 TYR A O 1
ATOM 1212 N N . THR A 1 151 ? -18.585 10.086 -1.502 1.00 94.94 151 THR A N 1
ATOM 1213 C CA . THR A 1 151 ? -19.488 10.312 -2.643 1.00 94.94 151 THR A CA 1
ATOM 1214 C C . THR A 1 151 ? -20.440 11.488 -2.406 1.00 94.94 151 THR A C 1
ATOM 1216 O O . THR A 1 151 ? -20.849 12.149 -3.356 1.00 94.94 151 THR A O 1
ATOM 1219 N N . SER A 1 152 ? -20.773 11.792 -1.147 1.00 94.62 152 SER A N 1
ATOM 1220 C CA . SER A 1 152 ? -21.611 12.947 -0.794 1.00 94.62 152 SER A CA 1
ATOM 1221 C C . SER A 1 152 ? -20.881 14.299 -0.846 1.00 94.62 152 SER A C 1
ATOM 1223 O O . SER A 1 152 ? -21.529 15.346 -0.780 1.00 94.62 152 SER A O 1
ATOM 1225 N N . LEU A 1 153 ? -19.544 14.302 -0.923 1.00 94.75 153 LEU A N 1
ATOM 1226 C CA . LEU A 1 153 ? -18.738 15.523 -0.967 1.00 94.75 153 LEU A CA 1
ATOM 1227 C C . LEU A 1 153 ? -18.663 16.104 -2.384 1.00 94.75 153 LEU A C 1
ATOM 1229 O O . LEU A 1 153 ? -18.650 15.374 -3.371 1.00 94.75 153 LEU A O 1
ATOM 1233 N N . ILE A 1 154 ? -18.538 17.431 -2.475 1.00 94.50 154 ILE A N 1
ATOM 1234 C CA . ILE A 1 154 ? -18.205 18.112 -3.737 1.00 94.50 154 ILE A CA 1
ATOM 1235 C C . ILE A 1 154 ? -16.751 17.801 -4.153 1.00 94.50 154 ILE A C 1
ATOM 1237 O O . ILE A 1 154 ? -15.937 17.506 -3.272 1.00 94.50 154 ILE A O 1
ATOM 1241 N N . PRO A 1 155 ? -16.381 17.902 -5.446 1.00 93.69 155 PRO A N 1
ATOM 1242 C CA . PRO A 1 155 ? -15.045 17.529 -5.928 1.00 93.69 155 PRO A CA 1
ATOM 1243 C C . PRO A 1 155 ? -13.890 18.196 -5.167 1.00 93.69 155 PRO A C 1
ATOM 1245 O O . PRO A 1 155 ? -12.896 17.549 -4.848 1.00 93.69 155 PRO A O 1
ATOM 1248 N N . GLU A 1 156 ? -14.027 19.470 -4.797 1.00 90.75 156 GLU A N 1
ATOM 1249 C CA . GLU A 1 156 ? -13.010 20.181 -4.022 1.00 90.75 156 GLU A CA 1
ATOM 1250 C C . GLU A 1 156 ? -12.858 19.607 -2.606 1.00 90.75 156 GLU A C 1
ATOM 1252 O O . GLU A 1 156 ? -11.742 19.475 -2.115 1.00 90.75 156 GLU A O 1
ATOM 1257 N N . GLU A 1 157 ? -13.965 19.232 -1.955 1.00 93.06 157 GLU A N 1
ATOM 1258 C CA . GLU A 1 157 ? -13.956 18.603 -0.627 1.00 93.06 157 GLU A CA 1
ATOM 1259 C C . GLU A 1 157 ? -13.428 17.159 -0.684 1.00 93.06 157 GLU A C 1
ATOM 1261 O O . GLU A 1 157 ? -12.785 16.716 0.265 1.00 93.06 157 GLU A O 1
ATOM 1266 N N . GLN A 1 158 ? -13.632 16.440 -1.795 1.00 94.62 158 GLN A N 1
ATOM 1267 C CA . GLN A 1 158 ? -13.049 15.110 -2.017 1.00 94.62 158 GLN A CA 1
ATOM 1268 C C . GLN A 1 158 ? -11.519 15.161 -2.081 1.00 94.62 158 GLN A C 1
ATOM 1270 O O . GLN A 1 158 ? -10.850 14.325 -1.468 1.00 94.62 158 GLN A O 1
ATOM 1275 N N . VAL A 1 159 ? -10.961 16.159 -2.775 1.00 91.94 159 VAL A N 1
ATOM 1276 C CA . VAL A 1 159 ? -9.507 16.390 -2.827 1.00 91.94 159 VAL A CA 1
ATOM 1277 C C . VAL A 1 159 ? -8.970 16.726 -1.433 1.00 91.94 159 VAL A C 1
ATOM 1279 O O . VAL A 1 159 ? -7.981 16.134 -0.995 1.00 91.94 159 VAL A O 1
ATOM 1282 N N . THR A 1 160 ? -9.651 17.615 -0.700 1.00 92.12 160 THR A N 1
ATOM 1283 C CA . THR A 1 160 ? -9.299 17.959 0.685 1.00 92.12 160 THR A CA 1
ATOM 1284 C C . THR A 1 160 ? -9.334 16.730 1.601 1.00 92.12 160 THR A C 1
ATOM 1286 O O . THR A 1 160 ? -8.393 16.519 2.368 1.00 92.12 160 THR A O 1
ATOM 1289 N N . LEU A 1 161 ? -10.377 15.894 1.508 1.00 94.25 161 LEU A N 1
ATOM 1290 C CA . LEU A 1 161 ? -10.519 14.667 2.298 1.00 94.25 161 LEU A CA 1
ATOM 1291 C C . LEU A 1 161 ? -9.374 13.694 2.018 1.00 94.25 161 LEU A C 1
ATOM 1293 O O . LEU A 1 161 ? -8.726 13.251 2.968 1.00 94.25 161 LEU A O 1
ATOM 1297 N N . ARG A 1 162 ? -9.099 13.391 0.739 1.00 92.38 162 ARG A N 1
ATOM 1298 C CA . ARG A 1 162 ? -8.003 12.492 0.341 1.00 92.38 162 ARG A CA 1
ATOM 1299 C C . ARG A 1 162 ? -6.683 12.969 0.945 1.00 92.38 162 ARG A C 1
ATOM 1301 O O . ARG A 1 162 ? -5.993 12.195 1.601 1.00 92.38 162 ARG A O 1
ATOM 1308 N N . ARG A 1 163 ? -6.368 14.259 0.799 1.00 89.69 163 ARG A N 1
ATOM 1309 C CA . ARG A 1 163 ? -5.141 14.852 1.348 1.00 89.69 163 ARG A CA 1
ATOM 1310 C C . ARG A 1 163 ? -5.064 14.739 2.872 1.00 89.69 163 ARG A C 1
ATOM 1312 O O . ARG A 1 163 ? -4.006 14.411 3.398 1.00 89.69 163 ARG A O 1
ATOM 1319 N N . ILE A 1 164 ? -6.150 15.045 3.590 1.00 91.00 164 ILE A N 1
ATOM 1320 C CA . ILE A 1 164 ? -6.177 14.955 5.060 1.00 91.00 164 ILE A CA 1
ATOM 1321 C C . ILE A 1 164 ? -5.884 13.519 5.502 1.00 91.00 164 ILE A C 1
ATOM 1323 O O . ILE A 1 164 ? -5.021 13.318 6.351 1.00 91.00 164 ILE A O 1
ATOM 1327 N N . LEU A 1 165 ? -6.548 12.527 4.904 1.00 90.69 165 LEU A N 1
ATOM 1328 C CA . LEU A 1 165 ? -6.354 11.125 5.277 1.00 90.69 165 LEU A CA 1
ATOM 1329 C C . LEU A 1 165 ? -4.943 10.625 4.981 1.00 90.69 165 LEU A C 1
ATOM 1331 O O . LEU A 1 165 ? -4.333 10.031 5.862 1.00 90.69 165 LEU A O 1
ATOM 1335 N N . LEU A 1 166 ? -4.390 10.937 3.806 1.00 87.06 166 LEU A N 1
ATOM 1336 C CA . LEU A 1 166 ? -3.006 10.590 3.461 1.00 87.06 166 LEU A CA 1
ATOM 1337 C C . LEU A 1 166 ? -1.973 11.246 4.386 1.00 87.06 166 LEU A C 1
ATOM 1339 O O . LEU A 1 166 ? -0.857 10.764 4.517 1.00 87.06 166 LEU A O 1
ATOM 1343 N N . ARG A 1 167 ? -2.332 12.348 5.050 1.00 85.50 167 ARG A N 1
ATOM 1344 C CA . ARG A 1 167 ? -1.455 13.008 6.021 1.00 85.50 167 ARG A CA 1
ATOM 1345 C C . ARG A 1 167 ? -1.564 12.386 7.413 1.00 85.50 167 ARG A C 1
ATOM 1347 O O . ARG A 1 167 ? -0.555 12.270 8.102 1.00 85.50 167 ARG A O 1
ATOM 1354 N N . LEU A 1 168 ? -2.767 11.970 7.810 1.00 86.94 168 LEU A N 1
ATOM 1355 C CA . LEU A 1 168 ? -3.049 11.291 9.085 1.00 86.94 168 LEU A CA 1
ATOM 1356 C C . LEU A 1 168 ? -2.610 9.821 9.107 1.00 86.94 168 LEU A C 1
ATOM 1358 O O . LEU A 1 168 ? -2.662 9.175 10.152 1.00 86.94 168 LEU A O 1
ATOM 1362 N N . VAL A 1 169 ? -2.206 9.284 7.962 1.00 82.25 169 VAL A N 1
ATOM 1363 C CA . VAL A 1 169 ? -1.859 7.881 7.787 1.00 82.25 169 VAL A CA 1
ATOM 1364 C C . VAL A 1 169 ? -0.495 7.812 7.116 1.00 82.25 169 VAL A C 1
ATOM 1366 O O . VAL A 1 169 ? -0.366 8.194 5.958 1.00 82.25 169 VAL A O 1
ATOM 1369 N N . GLN A 1 170 ? 0.530 7.353 7.836 1.00 67.56 170 GLN A N 1
ATOM 1370 C CA . GLN A 1 170 ? 1.871 7.235 7.268 1.00 67.56 170 GLN A CA 1
ATOM 1371 C C . GLN A 1 170 ? 2.115 5.815 6.746 1.00 67.56 170 GLN A C 1
ATOM 1373 O O . GLN A 1 170 ? 1.950 4.843 7.492 1.00 67.56 170 GLN A O 1
ATOM 1378 N N . PRO A 1 171 ? 2.541 5.667 5.479 1.00 62.44 171 PRO A N 1
ATOM 1379 C CA . PRO A 1 171 ? 3.104 4.410 5.017 1.00 62.44 171 PRO A CA 1
ATOM 1380 C C . PRO A 1 171 ? 4.418 4.150 5.765 1.00 62.44 171 PRO A C 1
ATOM 1382 O O . PRO A 1 171 ? 5.323 4.981 5.705 1.00 62.44 171 PRO A O 1
ATOM 1385 N N . SER A 1 172 ? 4.532 3.024 6.475 1.00 55.66 172 SER A N 1
ATOM 1386 C CA . SER A 1 172 ? 5.825 2.592 7.026 1.00 55.66 172 SER A CA 1
ATOM 1387 C C . SER A 1 172 ? 6.690 1.946 5.933 1.00 55.66 172 SER A C 1
ATOM 1389 O O . SER A 1 172 ? 6.200 1.661 4.837 1.00 55.66 172 SER A O 1
ATOM 1391 N N . GLU A 1 173 ? 7.971 1.692 6.224 1.00 45.88 173 GLU A N 1
ATOM 1392 C CA . GLU A 1 173 ? 8.873 0.970 5.309 1.00 45.88 173 GLU A CA 1
ATOM 1393 C C . GLU A 1 173 ? 8.392 -0.471 5.005 1.00 45.88 173 GLU A C 1
ATOM 1395 O O . GLU A 1 173 ? 8.837 -1.064 4.025 1.00 45.88 173 GLU A O 1
ATOM 1400 N N . GLY A 1 174 ? 7.428 -1.006 5.775 1.00 47.75 174 GLY A N 1
ATOM 1401 C CA . GLY A 1 174 ? 6.821 -2.330 5.587 1.00 47.75 174 GLY A CA 1
ATOM 1402 C C . GLY A 1 174 ? 5.322 -2.327 5.231 1.00 47.75 174 GLY A C 1
ATOM 1403 O O . GLY A 1 174 ? 4.748 -1.346 4.759 1.00 47.75 174 GLY A O 1
ATOM 1404 N N . LEU A 1 175 ? 4.663 -3.471 5.461 1.00 42.62 175 LEU A N 1
ATOM 1405 C CA . LEU A 1 175 ? 3.216 -3.669 5.234 1.00 42.62 175 LEU A CA 1
ATOM 1406 C C . LEU A 1 175 ? 2.333 -2.890 6.218 1.00 42.62 175 LEU A C 1
ATOM 1408 O O . LEU A 1 175 ? 1.128 -2.738 6.003 1.00 42.62 175 LEU A O 1
ATOM 1412 N N . GLU A 1 176 ? 2.920 -2.424 7.315 1.00 51.22 176 GLU A N 1
ATOM 1413 C CA . GLU A 1 176 ? 2.194 -1.765 8.383 1.00 51.22 176 GLU A CA 1
ATOM 1414 C C . GLU A 1 176 ? 1.929 -0.301 8.053 1.00 51.22 176 GLU A C 1
ATOM 1416 O O . GLU A 1 176 ? 2.675 0.376 7.339 1.00 51.22 176 GLU A O 1
ATOM 1421 N N . VAL A 1 177 ? 0.812 0.190 8.564 1.00 61.16 177 VAL A N 1
ATOM 1422 C CA . VAL A 1 177 ? 0.420 1.576 8.408 1.00 61.16 177 VAL A CA 1
ATOM 1423 C C . VAL A 1 177 ? 0.279 2.157 9.795 1.00 61.16 177 VAL A C 1
ATOM 1425 O O . VAL A 1 177 ? -0.490 1.642 10.608 1.00 61.16 177 VAL A O 1
ATOM 1428 N N . THR A 1 178 ? 1.031 3.217 10.063 1.00 64.81 178 THR A N 1
ATOM 1429 C CA . THR A 1 178 ? 1.005 3.886 11.356 1.00 64.81 178 THR A CA 1
ATOM 1430 C C . THR A 1 178 ? 0.013 5.038 11.307 1.00 64.81 178 THR A C 1
ATOM 1432 O O . THR A 1 178 ? -0.092 5.784 10.325 1.00 64.81 178 THR A O 1
ATOM 1435 N N . ARG A 1 179 ? -0.768 5.179 12.381 1.00 74.69 179 ARG A N 1
ATOM 1436 C CA . ARG A 1 179 ? -1.610 6.360 12.559 1.00 74.69 179 ARG A CA 1
ATOM 1437 C C . ARG A 1 179 ? -0.724 7.517 12.967 1.00 74.69 179 ARG A C 1
ATOM 1439 O O . ARG A 1 179 ? 0.116 7.377 13.849 1.00 74.69 179 ARG A O 1
ATOM 1446 N N . ASN A 1 180 ? -0.949 8.660 12.342 1.00 74.25 180 ASN A N 1
ATOM 1447 C CA . ASN A 1 180 ? -0.265 9.886 12.679 1.00 74.25 180 ASN A CA 1
ATOM 1448 C C . ASN A 1 180 ? -1.257 10.867 13.296 1.00 74.25 180 ASN A C 1
ATOM 1450 O O . ASN A 1 180 ? -2.267 11.230 12.685 1.00 74.25 180 ASN A O 1
ATOM 1454 N N . ARG A 1 181 ? -0.948 11.312 14.510 1.00 80.88 181 ARG A N 1
ATOM 1455 C CA . ARG A 1 181 ? -1.744 12.297 15.225 1.00 80.88 181 ARG A CA 1
ATOM 1456 C C . ARG A 1 181 ? -1.228 13.691 14.898 1.00 80.88 181 ARG A C 1
ATOM 1458 O O . ARG A 1 181 ? -0.091 14.047 15.198 1.00 80.88 181 ARG A O 1
ATOM 1465 N N . ILE A 1 182 ? -2.070 14.497 14.258 1.00 83.94 182 ILE A N 1
ATOM 1466 C CA . ILE A 1 182 ? -1.660 15.786 13.691 1.00 83.94 182 ILE A CA 1
ATOM 1467 C C . ILE A 1 182 ? -2.459 16.918 14.315 1.00 83.94 182 ILE A C 1
ATOM 1469 O O . ILE A 1 182 ? -3.678 16.850 14.450 1.00 83.94 182 ILE A O 1
ATOM 1473 N N . ARG A 1 183 ? -1.775 18.012 14.659 1.00 85.38 183 ARG A N 1
ATOM 1474 C CA . ARG A 1 183 ? -2.439 19.245 15.100 1.00 85.38 183 ARG A CA 1
ATOM 1475 C C . ARG A 1 183 ? -3.324 19.790 13.984 1.00 85.38 183 ARG A C 1
ATOM 1477 O O . ARG A 1 183 ? -2.853 19.959 12.861 1.00 85.38 183 ARG A O 1
ATOM 1484 N N . ARG A 1 184 ? -4.559 20.173 14.306 1.00 86.19 184 ARG A N 1
ATOM 1485 C CA . ARG A 1 184 ? -5.543 20.731 13.366 1.00 86.19 184 ARG A CA 1
ATOM 1486 C C . ARG A 1 184 ? -4.948 21.842 12.498 1.00 86.19 184 ARG A C 1
ATOM 1488 O O . ARG A 1 184 ? -5.122 21.835 11.284 1.00 86.19 184 ARG A O 1
ATOM 1495 N N . LYS A 1 185 ? -4.144 22.732 13.093 1.00 84.69 185 LYS A N 1
ATOM 1496 C CA . LYS A 1 185 ? -3.471 23.826 12.375 1.00 84.69 185 LYS A CA 1
ATOM 1497 C C . LYS A 1 185 ? -2.540 23.359 11.243 1.00 84.69 185 LYS A C 1
ATOM 1499 O O . LYS A 1 185 ? -2.397 24.060 10.247 1.00 84.69 185 LYS A O 1
ATOM 1504 N N . ALA A 1 186 ? -1.908 22.195 11.385 1.00 84.12 186 ALA A N 1
ATOM 1505 C CA . ALA A 1 186 ? -0.979 21.646 10.396 1.00 84.12 186 ALA A CA 1
ATOM 1506 C C . ALA A 1 186 ? -1.682 21.001 9.187 1.00 84.12 186 ALA A C 1
ATOM 1508 O O . ALA A 1 186 ? -1.006 20.601 8.237 1.00 84.12 186 ALA A O 1
ATOM 1509 N N . LEU A 1 187 ? -3.017 20.896 9.217 1.00 86.00 187 LEU A N 1
ATOM 1510 C CA . LEU A 1 187 ? -3.831 20.416 8.099 1.00 86.00 187 LEU A CA 1
ATOM 1511 C C . LEU A 1 187 ? -4.257 21.543 7.143 1.00 86.00 187 LEU A C 1
ATOM 1513 O O . LEU A 1 187 ? -4.753 21.249 6.058 1.00 86.00 187 LEU A O 1
ATOM 1517 N N . TYR A 1 188 ? -4.053 22.815 7.504 1.00 86.75 188 TYR A N 1
ATOM 1518 C CA . TYR A 1 188 ? -4.343 23.951 6.627 1.00 86.75 188 TYR A CA 1
ATOM 1519 C C . TYR A 1 188 ? -3.194 24.199 5.637 1.00 86.75 188 TYR A C 1
ATOM 1521 O O . TYR A 1 188 ? -2.026 24.235 6.026 1.00 86.75 188 TYR A O 1
ATOM 1529 N N . GLN A 1 189 ? -3.525 24.428 4.364 1.00 80.00 189 GLN A N 1
ATOM 1530 C CA . GLN A 1 189 ? -2.561 24.726 3.299 1.00 80.00 189 GLN A CA 1
ATOM 1531 C C . GLN A 1 189 ? -2.744 26.148 2.755 1.00 80.00 189 GLN A C 1
ATOM 1533 O O . GLN A 1 189 ? -3.858 26.666 2.682 1.00 80.00 189 GLN A O 1
ATOM 1538 N N . ALA A 1 190 ? -1.643 26.777 2.335 1.00 69.69 190 ALA A N 1
ATOM 1539 C CA . ALA A 1 190 ? -1.683 28.067 1.654 1.00 69.69 190 ALA A CA 1
ATOM 1540 C C . ALA A 1 190 ? -2.453 27.957 0.323 1.00 69.69 190 ALA A C 1
ATOM 1542 O O . ALA A 1 190 ? -2.134 27.111 -0.509 1.00 69.69 190 ALA A O 1
ATOM 1543 N N . GLY A 1 191 ? -3.462 28.811 0.132 1.00 70.31 191 GLY A N 1
ATOM 1544 C CA . GLY A 1 191 ? -4.319 28.822 -1.063 1.00 70.31 191 GLY A CA 1
ATOM 1545 C C . GLY A 1 191 ? -5.627 28.033 -0.933 1.00 70.31 191 GLY A C 1
ATOM 1546 O O . GLY A 1 191 ? -6.487 28.147 -1.803 1.00 70.31 191 GLY A O 1
ATOM 1547 N N . GLU A 1 192 ? -5.825 27.287 0.158 1.00 81.31 192 GLU A N 1
ATOM 1548 C CA . GLU A 1 192 ? -7.091 26.619 0.463 1.00 81.31 192 GLU A CA 1
ATOM 1549 C C . GLU A 1 192 ? -7.890 27.403 1.513 1.00 81.31 192 GLU A C 1
ATOM 1551 O O . GLU A 1 192 ? -7.336 27.949 2.468 1.00 81.31 192 GLU A O 1
ATOM 1556 N N . ALA A 1 193 ? -9.210 27.458 1.342 1.00 85.62 193 ALA A N 1
ATOM 1557 C CA . ALA A 1 193 ? -10.094 28.123 2.286 1.00 85.62 193 ALA A CA 1
ATOM 1558 C C . ALA A 1 193 ? -10.236 27.277 3.570 1.00 85.62 193 ALA A C 1
ATOM 1560 O O . ALA A 1 193 ? -10.617 26.106 3.512 1.00 85.62 193 ALA A O 1
ATOM 1561 N N . GLN A 1 194 ? -9.895 27.853 4.729 1.00 87.19 194 GLN A N 1
ATOM 1562 C CA . GLN A 1 194 ? -9.869 27.135 6.017 1.00 87.19 194 GLN A CA 1
ATOM 1563 C C . GLN A 1 194 ? -11.239 26.556 6.400 1.00 87.19 194 GLN A C 1
ATOM 1565 O O . GLN A 1 194 ? -11.318 25.447 6.920 1.00 87.19 194 GLN A O 1
ATOM 1570 N N . ASP A 1 195 ? -12.316 27.258 6.048 1.00 89.56 195 ASP A N 1
ATOM 1571 C CA . ASP A 1 195 ? -13.699 26.824 6.248 1.00 89.56 195 ASP A CA 1
ATOM 1572 C C . ASP A 1 195 ? -14.019 25.510 5.515 1.00 89.56 195 ASP A C 1
ATOM 1574 O O . ASP A 1 195 ? -14.808 24.705 6.006 1.00 89.56 195 ASP A O 1
ATOM 1578 N N . ARG A 1 196 ? -13.402 25.262 4.352 1.00 90.75 196 ARG A N 1
ATOM 1579 C CA . ARG A 1 196 ? -13.543 23.995 3.621 1.00 90.75 196 ARG A CA 1
ATOM 1580 C C . ARG A 1 196 ? -12.904 22.846 4.390 1.00 90.75 196 ARG A C 1
ATOM 1582 O O . ARG A 1 196 ? -13.528 21.798 4.535 1.00 90.75 196 ARG A O 1
ATOM 1589 N N . VAL A 1 197 ? -11.686 23.052 4.888 1.00 90.69 197 VAL A N 1
ATOM 1590 C CA . VAL A 1 197 ? -10.970 22.056 5.698 1.00 90.69 197 VAL A CA 1
ATOM 1591 C C . VAL A 1 197 ? -11.778 21.729 6.951 1.00 90.69 197 VAL A C 1
ATOM 1593 O O . VAL A 1 197 ? -11.985 20.556 7.251 1.00 90.69 197 VAL A O 1
ATOM 1596 N N . ASP A 1 198 ? -12.310 22.749 7.623 1.00 91.31 198 ASP A N 1
ATOM 1597 C CA . ASP A 1 198 ? -13.130 22.575 8.822 1.00 91.31 198 ASP A CA 1
ATOM 1598 C C . ASP A 1 198 ? -14.417 21.791 8.539 1.00 91.31 198 ASP A C 1
ATOM 1600 O O . ASP A 1 198 ? -14.706 20.834 9.253 1.00 91.31 198 ASP A O 1
ATOM 1604 N N . ARG A 1 199 ? -15.140 22.095 7.449 1.00 92.69 199 ARG A N 1
ATOM 1605 C CA . ARG A 1 199 ? -16.326 21.313 7.049 1.00 92.69 199 ARG A CA 1
ATOM 1606 C C . ARG A 1 199 ? -16.003 19.843 6.798 1.00 92.69 199 ARG A C 1
ATOM 1608 O O . ARG A 1 199 ? -16.785 18.976 7.184 1.00 92.69 199 ARG A O 1
ATOM 1615 N N . VAL A 1 200 ? -14.886 19.552 6.129 1.00 93.94 200 VAL A N 1
ATOM 1616 C CA . VAL A 1 200 ? -14.466 18.169 5.851 1.00 93.94 200 VAL A CA 1
ATOM 1617 C C . VAL A 1 200 ? -14.098 17.447 7.148 1.00 93.94 200 VAL A C 1
ATOM 1619 O O . VAL A 1 200 ? -14.534 16.315 7.352 1.00 93.94 200 VAL A O 1
ATOM 1622 N N . LEU A 1 201 ? -13.362 18.103 8.049 1.00 92.56 201 LEU A N 1
ATOM 1623 C CA . LEU A 1 201 ? -13.038 17.555 9.367 1.00 92.56 201 LEU A CA 1
ATOM 1624 C C . LEU A 1 201 ? -14.302 17.270 10.184 1.00 92.56 201 LEU A C 1
ATOM 1626 O O . LEU A 1 201 ? -14.447 16.165 10.701 1.00 92.56 201 LEU A O 1
ATOM 1630 N N . ASP A 1 202 ? -15.248 18.206 10.241 1.00 92.94 202 ASP A N 1
ATOM 1631 C CA . ASP A 1 202 ? -16.503 18.036 10.979 1.00 92.94 202 ASP A CA 1
ATOM 1632 C C . ASP A 1 202 ? -17.328 16.860 10.430 1.00 92.94 202 ASP A C 1
ATOM 1634 O O . ASP A 1 202 ? -17.870 16.054 11.193 1.00 92.94 202 ASP A O 1
ATOM 1638 N N . LYS A 1 203 ? -17.381 16.700 9.103 1.00 93.88 203 LYS A N 1
ATOM 1639 C CA . LYS A 1 203 ? -18.025 15.559 8.431 1.00 93.88 203 LYS A CA 1
ATOM 1640 C C . LYS A 1 203 ? -17.339 14.221 8.747 1.00 93.88 203 LYS A C 1
ATOM 1642 O O . LYS A 1 203 ? -18.013 13.227 9.021 1.00 93.88 203 LYS A O 1
ATOM 1647 N N . LEU A 1 204 ? -16.007 14.186 8.757 1.00 92.62 204 LEU A N 1
ATOM 1648 C CA . LEU A 1 204 ? -15.222 12.991 9.086 1.00 92.62 204 LEU A CA 1
ATOM 1649 C C . LEU A 1 204 ? -15.340 12.597 10.570 1.00 92.62 204 LEU A C 1
ATOM 1651 O O . LEU A 1 204 ? -15.457 11.412 10.889 1.00 92.62 204 LEU A O 1
ATOM 1655 N N . ILE A 1 205 ? -15.350 13.582 11.472 1.00 92.00 205 ILE A N 1
ATOM 1656 C CA . ILE A 1 205 ? -15.506 13.383 12.920 1.00 92.00 205 ILE A CA 1
ATOM 1657 C C . ILE A 1 205 ? -16.934 12.937 13.250 1.00 92.00 205 ILE A C 1
ATOM 1659 O O . ILE A 1 205 ? -17.126 11.982 14.005 1.00 92.00 205 ILE A O 1
ATOM 1663 N N . SER A 1 206 ? -17.949 13.582 12.667 1.00 89.50 206 SER A N 1
ATOM 1664 C CA . SER A 1 206 ? -19.356 13.195 12.868 1.00 89.50 206 SER A CA 1
ATOM 1665 C C . SER A 1 206 ? -19.650 11.786 12.349 1.00 89.50 206 SER A C 1
ATOM 1667 O O . SER A 1 206 ? -20.388 11.047 12.997 1.00 89.50 206 SER A O 1
ATOM 1669 N N . SER A 1 207 ? -18.988 11.375 11.264 1.00 88.31 207 SER A N 1
ATOM 1670 C CA . SER A 1 207 ? -19.047 10.005 10.730 1.00 88.31 207 SER A CA 1
ATOM 1671 C C . SER A 1 207 ? -18.163 9.006 11.491 1.00 88.31 207 SER A C 1
ATOM 1673 O O . SER A 1 207 ? -18.092 7.841 11.108 1.00 88.31 207 SER A O 1
ATOM 1675 N N . ARG A 1 208 ? -17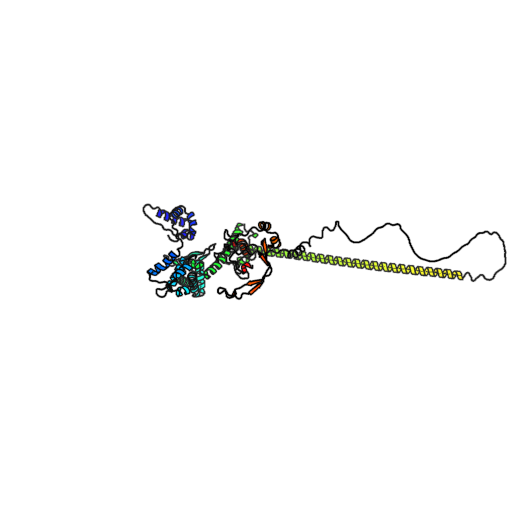.485 9.441 12.566 1.00 86.75 208 ARG A N 1
ATOM 1676 C CA . ARG A 1 208 ? -16.587 8.629 13.411 1.00 86.75 208 ARG A CA 1
ATOM 1677 C C . ARG A 1 208 ? -15.416 7.984 12.663 1.00 86.75 208 ARG A C 1
ATOM 1679 O O . ARG A 1 208 ? -14.855 7.002 13.136 1.00 86.75 208 ARG A O 1
ATOM 1686 N N . LEU A 1 209 ? -15.026 8.547 11.523 1.00 89.06 209 LEU A N 1
ATOM 1687 C CA . LEU A 1 209 ? -13.846 8.106 10.776 1.00 89.06 209 LEU A CA 1
ATOM 1688 C C . LEU A 1 209 ? -12.568 8.725 11.354 1.00 89.06 209 LEU A C 1
ATOM 1690 O O . LEU A 1 209 ? -11.506 8.105 11.324 1.00 89.06 209 LEU A O 1
ATOM 1694 N N . LEU A 1 210 ? -12.689 9.924 11.931 1.00 91.62 210 LEU A N 1
ATOM 1695 C CA . LEU A 1 210 ? -11.622 10.605 12.657 1.00 91.62 210 LEU A CA 1
ATOM 1696 C C . LEU A 1 210 ? -11.987 10.808 14.129 1.00 91.62 210 LEU A C 1
ATOM 1698 O O . LEU A 1 210 ? -13.154 11.004 14.478 1.00 91.62 210 LEU A O 1
ATOM 1702 N N . HIS A 1 211 ? -10.965 10.800 14.978 1.00 88.31 211 HIS A N 1
ATOM 1703 C CA . HIS A 1 211 ? -11.045 11.214 16.370 1.00 88.31 211 HIS A CA 1
ATOM 1704 C C . HIS A 1 211 ? -10.427 12.608 16.539 1.00 88.31 211 HIS A C 1
ATOM 1706 O O . HIS A 1 211 ? -9.454 12.957 15.868 1.00 88.31 211 HIS A O 1
ATOM 1712 N N . LEU A 1 212 ? -11.020 13.412 17.425 1.00 88.44 212 LEU A N 1
ATOM 1713 C CA . LEU A 1 212 ? -10.546 14.748 17.777 1.00 88.44 212 LEU A CA 1
ATOM 1714 C C . LEU A 1 212 ? -10.240 14.785 19.272 1.00 88.44 212 LEU A C 1
ATOM 1716 O O . LEU A 1 212 ? -11.157 14.787 20.097 1.00 88.44 212 LEU A O 1
ATOM 1720 N N . THR A 1 213 ? -8.963 14.901 19.607 1.00 84.62 213 THR A N 1
ATOM 1721 C CA . THR A 1 213 ? -8.518 15.104 20.983 1.00 84.62 213 THR A CA 1
ATOM 1722 C C . THR A 1 213 ? -8.368 16.595 21.232 1.00 84.62 213 THR A C 1
ATOM 1724 O O . THR A 1 213 ? -7.479 17.244 20.674 1.00 84.62 213 THR A O 1
ATOM 1727 N N . ARG A 1 214 ? -9.258 17.143 22.063 1.00 83.38 214 ARG A N 1
ATOM 1728 C CA . ARG A 1 214 ? -9.274 18.575 22.377 1.00 83.38 214 ARG A CA 1
ATOM 1729 C C . ARG A 1 214 ? -8.102 18.967 23.266 1.00 83.38 214 ARG A C 1
ATOM 1731 O O . ARG A 1 214 ? -7.790 18.256 24.221 1.00 83.38 214 ARG A O 1
ATOM 1738 N N . SER A 1 215 ? -7.505 20.116 22.974 1.00 77.12 215 SER A N 1
ATOM 1739 C CA . SER A 1 215 ? -6.453 20.722 23.793 1.00 77.12 215 SER A CA 1
ATOM 1740 C C . SER A 1 215 ? -6.954 21.999 24.478 1.00 77.12 215 SER A C 1
ATOM 1742 O O . SER A 1 215 ? -8.109 22.401 24.334 1.00 77.12 215 SER A O 1
ATOM 1744 N N . SER A 1 216 ? -6.088 22.649 25.257 1.00 71.31 216 SER A N 1
ATOM 1745 C CA . SER A 1 216 ? -6.368 23.931 25.918 1.00 71.31 216 SER A CA 1
ATOM 1746 C C . SER A 1 216 ? -6.689 25.061 24.930 1.00 71.31 216 SER A C 1
ATOM 1748 O O . SER A 1 216 ? -7.345 26.033 25.305 1.00 71.31 216 SER A O 1
ATOM 1750 N N . SER A 1 217 ? -6.272 24.926 23.667 1.00 71.44 217 SER A N 1
ATOM 1751 C CA . SER A 1 217 ? -6.644 25.799 22.557 1.00 71.44 217 SER A CA 1
ATOM 1752 C C . SER A 1 217 ? -7.190 24.971 21.387 1.00 71.44 217 SER A C 1
ATOM 1754 O O . SER A 1 217 ? -6.664 23.902 21.085 1.00 71.44 217 SER A O 1
ATOM 1756 N N . THR A 1 218 ? -8.200 25.485 20.677 1.00 66.38 218 THR A N 1
ATOM 1757 C CA . THR A 1 218 ? -8.782 24.828 19.486 1.00 66.38 218 THR A CA 1
ATOM 1758 C C . THR A 1 218 ? -7.776 24.625 18.350 1.00 66.38 218 THR A C 1
ATOM 1760 O O . THR A 1 218 ? -7.952 23.747 17.509 1.00 66.38 218 THR A O 1
ATOM 1763 N N . ASN A 1 219 ? -6.700 25.417 18.310 1.00 67.00 219 ASN A N 1
ATOM 1764 C CA . ASN A 1 219 ? -5.630 25.267 17.319 1.00 67.00 219 ASN A CA 1
ATOM 1765 C C . ASN A 1 219 ? -4.645 24.140 17.658 1.00 67.00 219 ASN A C 1
ATOM 1767 O O . ASN A 1 219 ? -3.966 23.643 16.755 1.00 67.00 219 ASN A O 1
ATOM 1771 N N . ASP A 1 220 ? -4.577 23.751 18.930 1.00 75.69 220 ASP A N 1
ATOM 1772 C CA . ASP A 1 220 ? -3.785 22.619 19.409 1.00 75.69 220 ASP A CA 1
ATOM 1773 C C . ASP A 1 220 ? -4.610 21.331 19.497 1.00 75.69 220 ASP A C 1
ATOM 1775 O O . ASP A 1 220 ? -4.080 20.302 19.920 1.00 75.69 220 ASP A O 1
ATOM 1779 N N . ASP A 1 221 ? -5.881 21.368 19.080 1.00 85.12 221 ASP A N 1
ATOM 1780 C CA . ASP A 1 221 ? -6.681 20.165 18.894 1.00 85.12 221 ASP A CA 1
ATOM 1781 C C . ASP A 1 221 ? -5.951 19.221 17.940 1.00 85.12 221 ASP A C 1
ATOM 1783 O O . ASP A 1 221 ? -5.427 19.628 16.897 1.00 85.12 221 ASP A O 1
ATOM 1787 N N . GLN A 1 222 ? -5.907 17.947 18.303 1.00 86.12 222 GLN A N 1
ATOM 1788 C CA . GLN A 1 222 ? -5.222 16.933 17.521 1.00 86.12 222 GLN A CA 1
ATOM 1789 C C . GLN A 1 222 ? -6.233 16.009 16.863 1.00 86.12 222 GLN A C 1
ATOM 1791 O O . GLN A 1 222 ? -7.204 15.588 17.487 1.00 86.12 222 GLN A O 1
ATOM 1796 N N . VAL A 1 223 ? -5.992 15.719 15.592 1.00 88.31 223 VAL A N 1
ATOM 1797 C CA . VAL A 1 223 ? -6.832 14.886 14.742 1.00 88.31 223 VAL A CA 1
ATOM 1798 C C . VAL A 1 223 ? -6.064 13.615 14.413 1.00 88.31 223 VAL A C 1
ATOM 1800 O O . VAL A 1 223 ? -4.873 13.672 14.107 1.00 88.31 223 VAL A O 1
ATOM 1803 N N . GLU A 1 224 ? -6.750 12.482 14.453 1.00 88.19 224 GLU A N 1
ATOM 1804 C CA . GLU A 1 224 ? -6.207 11.174 14.086 1.00 88.19 224 GLU A CA 1
ATOM 1805 C C . GLU A 1 224 ? -7.292 10.286 13.473 1.00 88.19 224 GLU A C 1
ATOM 1807 O O . GLU A 1 224 ? -8.490 10.540 13.629 1.00 88.19 224 GLU A O 1
ATOM 1812 N N . VAL A 1 225 ? -6.885 9.222 12.781 1.00 88.00 225 VAL A N 1
ATOM 1813 C CA . VAL A 1 225 ? -7.828 8.204 12.307 1.00 88.00 225 VAL A CA 1
ATOM 1814 C C . VAL A 1 225 ? -8.394 7.432 13.496 1.00 88.00 225 VAL A C 1
ATOM 1816 O O . VAL A 1 225 ? -7.639 6.893 14.307 1.00 88.00 225 VAL A O 1
ATOM 1819 N N . ALA A 1 226 ? -9.725 7.333 13.570 1.00 83.75 226 ALA A N 1
ATOM 1820 C CA . ALA A 1 226 ? -10.404 6.694 14.695 1.00 83.75 226 ALA A CA 1
ATOM 1821 C C . ALA A 1 226 ? -9.943 5.241 14.887 1.00 83.75 226 ALA A C 1
ATOM 1823 O O . ALA A 1 226 ? -9.660 4.817 16.009 1.00 83.75 226 ALA A O 1
ATOM 1824 N N . HIS A 1 227 ? -9.806 4.493 13.784 1.00 78.62 227 HIS A N 1
ATOM 1825 C CA . HIS A 1 227 ? -9.418 3.084 13.791 1.00 78.62 227 HIS A CA 1
ATOM 1826 C C . HIS A 1 227 ? -8.540 2.713 12.581 1.00 78.62 227 HIS A C 1
ATOM 1828 O O . HIS A 1 227 ? -8.875 3.037 11.448 1.00 78.62 227 HIS A O 1
ATOM 1834 N N . GLU A 1 228 ? -7.465 1.947 12.799 1.00 76.56 228 GLU A N 1
ATOM 1835 C CA . GLU A 1 228 ? -6.597 1.351 11.756 1.00 76.56 228 GLU A CA 1
ATOM 1836 C C . GLU A 1 228 ? -7.388 0.438 10.818 1.00 76.56 228 GLU A C 1
ATOM 1838 O O . GLU A 1 228 ? -7.018 0.253 9.662 1.00 76.56 228 GLU A O 1
ATOM 1843 N N . ALA A 1 229 ? -8.515 -0.086 11.305 1.00 79.44 229 ALA A N 1
ATOM 1844 C CA . ALA A 1 229 ? -9.477 -0.809 10.495 1.00 79.44 229 ALA A CA 1
ATOM 1845 C C . ALA A 1 229 ? -9.929 0.002 9.266 1.00 79.44 229 ALA A C 1
ATOM 1847 O O . ALA A 1 229 ? -10.191 -0.609 8.237 1.00 79.44 229 ALA A O 1
ATOM 1848 N N . LEU A 1 230 ? -9.955 1.344 9.324 1.00 84.00 230 LEU A N 1
ATOM 1849 C CA . LEU A 1 230 ? -10.240 2.196 8.160 1.00 84.00 230 LEU A CA 1
ATOM 1850 C C . LEU A 1 230 ? -9.204 2.045 7.060 1.00 84.00 230 LEU A C 1
ATOM 1852 O O . LEU A 1 230 ? -9.554 1.932 5.892 1.00 84.00 230 LEU A O 1
ATOM 1856 N N . VAL A 1 231 ? -7.937 2.021 7.444 1.00 80.62 231 VAL A N 1
ATOM 1857 C CA . VAL A 1 231 ? -6.827 1.897 6.507 1.00 80.62 231 VAL A CA 1
ATOM 1858 C C . VAL A 1 231 ? -6.845 0.536 5.821 1.00 80.62 231 VAL A C 1
ATOM 1860 O O . VAL A 1 231 ? -6.531 0.456 4.644 1.00 80.62 231 VAL A O 1
ATOM 1863 N N . ARG A 1 232 ? -7.212 -0.529 6.542 1.00 77.38 232 ARG A N 1
ATOM 1864 C CA . ARG A 1 232 ? -7.189 -1.902 6.015 1.00 77.38 232 ARG A CA 1
ATOM 1865 C C . ARG A 1 232 ? -8.431 -2.258 5.205 1.00 77.38 232 ARG A C 1
ATOM 1867 O O . ARG A 1 232 ? -8.318 -2.937 4.195 1.00 77.38 232 ARG A O 1
ATOM 1874 N N . ASN A 1 233 ? -9.603 -1.808 5.651 1.00 80.06 233 ASN A N 1
ATOM 1875 C CA . ASN A 1 233 ? -10.880 -2.278 5.117 1.00 80.06 233 ASN A CA 1
ATOM 1876 C C . ASN A 1 233 ? -11.523 -1.317 4.120 1.00 80.06 233 ASN A C 1
ATOM 1878 O O . ASN A 1 233 ? -12.555 -1.666 3.563 1.00 80.06 233 ASN A O 1
ATOM 1882 N N . TRP A 1 234 ? -10.968 -0.122 3.883 1.00 88.56 234 TRP A N 1
ATOM 1883 C CA . TRP A 1 234 ? -11.496 0.791 2.869 1.00 88.56 234 TRP A CA 1
ATOM 1884 C C . TRP A 1 234 ? -10.648 0.749 1.588 1.00 88.56 234 TRP A C 1
ATOM 1886 O O . TRP A 1 234 ? -9.595 1.392 1.542 1.00 88.56 234 TRP A O 1
ATOM 1896 N N . PRO A 1 235 ? -11.102 0.051 0.523 1.00 87.12 235 PRO A N 1
ATOM 1897 C CA . PRO A 1 235 ? -10.283 -0.203 -0.666 1.00 87.12 235 PRO A CA 1
ATOM 1898 C C . PRO A 1 235 ? -9.749 1.068 -1.329 1.00 87.12 235 PRO A C 1
ATOM 1900 O O . PRO A 1 235 ? -8.607 1.110 -1.768 1.00 87.12 235 PRO A O 1
ATOM 1903 N N . ARG A 1 236 ? -10.547 2.138 -1.335 1.00 89.75 236 ARG A N 1
ATOM 1904 C CA . ARG A 1 236 ? -10.161 3.432 -1.905 1.00 89.75 236 ARG A CA 1
ATOM 1905 C C . ARG A 1 236 ? -8.990 4.080 -1.164 1.00 89.75 236 ARG A C 1
ATOM 1907 O O . ARG A 1 236 ? -8.111 4.653 -1.795 1.00 89.75 236 ARG A O 1
ATOM 1914 N N . LEU A 1 237 ? -8.969 4.006 0.168 1.00 88.38 237 LEU A N 1
ATOM 1915 C CA . LEU A 1 237 ? -7.850 4.536 0.949 1.00 88.38 237 LEU A CA 1
ATOM 1916 C C . LEU A 1 237 ? -6.606 3.658 0.798 1.00 88.38 237 LEU A C 1
ATOM 1918 O O . LEU A 1 237 ? -5.508 4.201 0.725 1.00 88.38 237 LEU A O 1
ATOM 1922 N N . VAL A 1 238 ? -6.776 2.335 0.707 1.00 84.31 238 VAL A N 1
ATOM 1923 C CA . VAL A 1 238 ? -5.677 1.409 0.389 1.00 84.31 238 VAL A CA 1
ATOM 1924 C C . VAL A 1 238 ? -5.044 1.778 -0.951 1.00 84.31 238 VAL A C 1
ATOM 1926 O O . VAL A 1 238 ? -3.833 1.953 -1.016 1.00 84.31 238 VAL A O 1
ATOM 1929 N N . GLU A 1 239 ? -5.857 1.982 -1.989 1.00 86.31 239 GLU A N 1
ATOM 1930 C CA . GLU A 1 239 ? -5.396 2.398 -3.317 1.00 86.31 239 GLU A CA 1
ATOM 1931 C C . GLU A 1 239 ? -4.631 3.726 -3.257 1.00 86.31 239 GLU A C 1
ATOM 1933 O O . GLU A 1 239 ? -3.509 3.817 -3.751 1.00 86.31 239 GLU A O 1
ATOM 1938 N N . TRP A 1 240 ? -5.170 4.740 -2.570 1.00 88.69 240 TRP A N 1
ATOM 1939 C CA . TRP A 1 240 ? -4.472 6.018 -2.405 1.00 88.69 240 TRP A CA 1
ATOM 1940 C C . TRP A 1 240 ? -3.137 5.878 -1.669 1.00 88.69 240 TRP A C 1
ATOM 1942 O O . TRP A 1 240 ? -2.168 6.542 -2.027 1.00 88.69 240 TRP A O 1
ATOM 1952 N N . LEU A 1 241 ? -3.073 5.038 -0.635 1.00 82.44 241 LEU A N 1
ATOM 1953 C CA . LEU A 1 241 ? -1.836 4.784 0.103 1.00 82.44 241 LEU A CA 1
ATOM 1954 C C . LEU A 1 241 ? -0.829 3.999 -0.732 1.00 82.44 241 LEU A C 1
ATOM 1956 O O . LEU A 1 241 ? 0.367 4.241 -0.608 1.00 82.44 241 LEU A O 1
ATOM 1960 N N . ASP A 1 242 ? -1.281 3.084 -1.584 1.00 79.00 242 ASP A N 1
ATOM 1961 C CA . ASP A 1 242 ? -0.419 2.364 -2.516 1.00 79.00 242 ASP A CA 1
ATOM 1962 C C . ASP A 1 242 ? 0.156 3.297 -3.587 1.00 79.00 242 ASP A C 1
ATOM 1964 O O . ASP A 1 242 ? 1.354 3.227 -3.871 1.00 79.00 242 ASP A O 1
ATOM 1968 N N . GLU A 1 243 ? -0.645 4.226 -4.112 1.00 80.38 243 GLU A N 1
ATOM 1969 C CA . GLU A 1 243 ? -0.169 5.297 -4.996 1.00 80.38 243 GLU A CA 1
ATOM 1970 C C . GLU A 1 243 ? 0.906 6.155 -4.302 1.00 80.38 243 GLU A C 1
ATOM 1972 O O . GLU A 1 243 ? 1.996 6.347 -4.849 1.00 80.38 243 GLU A O 1
ATOM 1977 N N . GLU A 1 244 ? 0.655 6.605 -3.066 1.00 75.81 244 GLU A N 1
ATOM 1978 C CA . GLU A 1 244 ? 1.632 7.376 -2.282 1.00 75.81 244 GLU A CA 1
ATOM 1979 C C . GLU A 1 244 ? 2.885 6.560 -1.944 1.00 75.81 244 GLU A C 1
ATOM 1981 O O . GLU A 1 244 ? 3.997 7.080 -2.010 1.00 75.81 244 GLU A O 1
ATOM 1986 N N . ARG A 1 245 ? 2.750 5.264 -1.636 1.00 74.62 245 ARG A N 1
ATOM 1987 C CA . ARG A 1 245 ? 3.891 4.361 -1.415 1.00 74.62 245 ARG A CA 1
ATOM 1988 C C . ARG A 1 245 ? 4.757 4.266 -2.655 1.00 74.62 245 ARG A C 1
ATOM 1990 O O . ARG A 1 245 ? 5.976 4.278 -2.529 1.00 74.62 245 ARG A O 1
ATOM 1997 N N . VAL A 1 246 ? 4.167 4.161 -3.844 1.00 72.81 246 VAL A N 1
ATOM 1998 C CA . VAL A 1 246 ? 4.935 4.136 -5.095 1.00 72.81 246 VAL A CA 1
ATOM 1999 C C . VAL A 1 246 ? 5.738 5.429 -5.242 1.00 72.81 246 VAL A C 1
ATOM 2001 O O . VAL A 1 246 ? 6.934 5.361 -5.517 1.00 72.81 246 VAL A O 1
ATOM 2004 N N . VAL A 1 247 ? 5.132 6.589 -4.984 1.00 72.81 247 VAL A N 1
ATOM 2005 C CA . VAL A 1 247 ? 5.826 7.888 -5.040 1.00 72.81 247 VAL A CA 1
ATOM 2006 C C . VAL A 1 247 ? 6.938 7.980 -3.988 1.00 72.81 247 VAL A C 1
ATOM 2008 O O . VAL A 1 247 ? 8.081 8.296 -4.326 1.00 72.81 247 VAL A O 1
ATOM 2011 N N . LEU A 1 248 ? 6.641 7.649 -2.728 1.00 71.25 248 LEU A N 1
ATOM 2012 C CA . LEU A 1 248 ? 7.598 7.681 -1.620 1.00 71.25 248 LEU A CA 1
ATOM 2013 C C . LEU A 1 248 ? 8.783 6.745 -1.875 1.00 71.25 248 LEU A C 1
ATOM 2015 O O . LEU A 1 248 ? 9.930 7.150 -1.705 1.00 71.25 248 LEU A O 1
ATOM 2019 N N . ARG A 1 249 ? 8.526 5.515 -2.334 1.00 69.50 249 ARG A N 1
ATOM 2020 C CA . ARG A 1 249 ? 9.572 4.533 -2.655 1.00 69.50 249 ARG A CA 1
ATOM 2021 C C . ARG A 1 249 ? 10.488 5.022 -3.757 1.00 69.50 249 ARG A C 1
ATOM 2023 O O . ARG A 1 249 ? 11.703 4.884 -3.639 1.00 69.50 249 ARG A O 1
ATOM 2030 N N . LYS A 1 250 ? 9.930 5.600 -4.822 1.00 72.25 250 LYS A N 1
ATOM 2031 C CA . LYS A 1 250 ? 10.754 6.146 -5.900 1.00 72.25 250 LYS A CA 1
ATOM 2032 C C . LYS A 1 250 ? 11.622 7.305 -5.401 1.00 72.25 250 LYS A C 1
ATOM 2034 O O . LYS A 1 250 ? 12.792 7.371 -5.772 1.00 72.25 250 LYS A O 1
ATOM 2039 N N . ARG A 1 251 ? 11.092 8.153 -4.508 1.00 74.69 251 ARG A N 1
ATOM 2040 C CA . ARG A 1 251 ? 11.859 9.231 -3.865 1.00 74.69 251 ARG A CA 1
ATOM 2041 C C . ARG A 1 251 ? 12.986 8.678 -2.991 1.00 74.69 251 ARG A C 1
ATOM 2043 O O . ARG A 1 251 ? 14.134 9.036 -3.213 1.00 74.69 251 ARG A O 1
ATOM 2050 N N . LEU A 1 252 ? 12.689 7.741 -2.089 1.00 73.44 252 LEU A N 1
ATOM 2051 C CA . LEU A 1 252 ? 13.693 7.093 -1.233 1.00 73.44 252 LEU A CA 1
ATOM 2052 C C . LEU A 1 252 ? 14.780 6.385 -2.052 1.00 73.44 252 LEU A C 1
ATOM 2054 O O . LEU A 1 252 ? 15.962 6.488 -1.728 1.00 73.44 252 LEU A O 1
ATOM 2058 N N . ARG A 1 253 ? 14.404 5.717 -3.149 1.00 80.25 253 ARG A N 1
ATOM 2059 C CA . ARG A 1 253 ? 15.352 5.091 -4.077 1.00 80.25 253 ARG A CA 1
ATOM 2060 C C . ARG A 1 253 ? 16.275 6.123 -4.721 1.00 80.25 253 ARG A C 1
ATOM 2062 O O . ARG A 1 253 ? 17.478 5.890 -4.772 1.00 80.25 253 ARG A O 1
ATOM 2069 N N . LEU A 1 254 ? 15.737 7.241 -5.211 1.00 83.62 254 LEU A N 1
ATOM 2070 C CA . LEU A 1 254 ? 16.542 8.319 -5.791 1.00 83.62 254 LEU A CA 1
ATOM 2071 C C . LEU A 1 254 ? 17.517 8.892 -4.756 1.00 83.62 254 LEU A C 1
ATOM 2073 O O . LEU A 1 254 ? 18.706 9.005 -5.045 1.00 83.62 254 LEU A O 1
ATOM 2077 N N . THR A 1 255 ? 17.033 9.181 -3.546 1.00 81.50 255 THR A N 1
ATOM 2078 C CA . THR A 1 255 ? 17.863 9.679 -2.445 1.00 81.50 255 THR A CA 1
ATOM 2079 C C . THR A 1 255 ? 18.981 8.688 -2.102 1.00 81.50 255 THR A C 1
ATOM 2081 O O . THR A 1 255 ? 20.139 9.084 -1.998 1.00 81.50 255 THR A O 1
ATOM 2084 N N . SER A 1 256 ? 18.665 7.394 -1.990 1.00 82.69 256 SER A N 1
ATOM 2085 C CA . SER A 1 256 ? 19.644 6.342 -1.690 1.00 82.69 256 SER A CA 1
ATOM 2086 C C . SER A 1 256 ? 20.697 6.187 -2.795 1.00 82.69 256 SER A C 1
ATOM 2088 O O . SER A 1 256 ? 21.885 6.082 -2.497 1.00 82.69 256 SER A O 1
ATOM 2090 N N . LEU A 1 257 ? 20.298 6.236 -4.072 1.00 85.88 257 LEU A N 1
ATOM 2091 C CA . LEU A 1 257 ? 21.234 6.188 -5.201 1.00 85.88 257 LEU A CA 1
ATOM 2092 C C . LEU A 1 257 ? 22.159 7.410 -5.226 1.00 85.88 257 LEU A C 1
ATOM 2094 O O . LEU A 1 257 ? 23.358 7.252 -5.441 1.00 85.88 257 LEU A O 1
ATOM 2098 N N . ALA A 1 258 ? 21.625 8.601 -4.949 1.00 87.69 258 ALA A N 1
ATOM 2099 C CA . ALA A 1 258 ? 22.417 9.824 -4.881 1.00 87.69 258 ALA A CA 1
ATOM 2100 C C . ALA A 1 258 ? 23.427 9.788 -3.715 1.00 87.69 258 ALA A C 1
ATOM 2102 O O . ALA A 1 258 ? 24.589 10.150 -3.894 1.00 87.69 258 ALA A O 1
ATOM 2103 N N . GLN A 1 259 ? 23.021 9.273 -2.549 1.00 84.88 259 GLN A N 1
ATOM 2104 C CA . GLN A 1 259 ? 23.909 9.056 -1.397 1.00 84.88 259 GLN A CA 1
ATOM 2105 C C . GLN A 1 259 ? 24.988 8.004 -1.678 1.00 84.88 259 GLN A C 1
ATOM 2107 O O . GLN A 1 259 ? 26.138 8.180 -1.284 1.00 84.88 259 GLN A O 1
ATOM 2112 N N . ASN A 1 260 ? 24.642 6.916 -2.370 1.00 87.44 260 ASN A N 1
ATOM 2113 C CA . ASN A 1 260 ? 25.609 5.892 -2.761 1.00 87.44 260 ASN A CA 1
ATOM 2114 C C . ASN A 1 260 ? 26.616 6.425 -3.794 1.00 87.44 260 ASN A C 1
ATOM 2116 O O . ASN A 1 260 ? 27.808 6.156 -3.710 1.00 87.44 260 ASN A O 1
ATOM 2120 N N . TRP A 1 261 ? 26.161 7.228 -4.754 1.00 93.19 261 TRP A N 1
ATOM 2121 C CA . TRP A 1 261 ? 27.049 7.913 -5.690 1.00 93.19 261 TRP A CA 1
ATOM 2122 C C . TRP A 1 261 ? 28.019 8.855 -4.966 1.00 93.19 261 TRP A C 1
ATOM 2124 O O . TRP A 1 261 ? 29.210 8.868 -5.277 1.00 93.19 261 TRP A O 1
ATOM 2134 N N . GLU A 1 262 ? 27.546 9.593 -3.960 1.00 92.38 262 GLU A N 1
ATOM 2135 C CA . GLU A 1 262 ? 28.403 10.437 -3.124 1.00 92.38 262 GLU A CA 1
ATOM 2136 C C . GLU A 1 262 ? 29.419 9.620 -2.314 1.00 92.38 262 GLU A C 1
ATOM 2138 O O . GLU A 1 262 ? 30.605 9.959 -2.301 1.00 92.38 262 GLU A O 1
ATOM 2143 N N . SER A 1 263 ? 28.994 8.515 -1.695 1.00 89.69 263 SER A N 1
ATOM 2144 C CA . SER A 1 263 ? 29.877 7.657 -0.894 1.00 89.69 263 SER A CA 1
ATOM 2145 C C . SER A 1 263 ? 30.949 6.952 -1.734 1.00 89.69 263 SER A C 1
ATOM 2147 O O . SER A 1 263 ? 32.070 6.760 -1.261 1.00 89.69 263 SER A O 1
ATOM 2149 N N . LEU A 1 264 ? 30.647 6.641 -2.999 1.00 90.25 264 LEU A N 1
ATOM 2150 C CA . LEU A 1 264 ? 31.587 6.102 -3.987 1.00 90.25 264 LEU A CA 1
ATOM 2151 C C . LEU A 1 264 ? 32.500 7.175 -4.610 1.00 90.25 264 LEU A C 1
ATOM 2153 O O . LEU A 1 264 ? 33.246 6.886 -5.543 1.00 90.25 264 LEU A O 1
ATOM 2157 N N . GLY A 1 265 ? 32.468 8.415 -4.114 1.00 89.75 265 GLY A N 1
ATOM 2158 C CA . GLY A 1 265 ? 33.329 9.488 -4.611 1.00 89.75 265 GLY A CA 1
ATOM 2159 C C . GLY A 1 265 ? 32.906 10.030 -5.976 1.00 89.75 265 GLY A C 1
ATOM 2160 O O . GLY A 1 265 ? 33.747 10.527 -6.723 1.00 89.75 265 GLY A O 1
ATOM 2161 N N . ARG A 1 266 ? 31.604 9.972 -6.280 1.00 90.69 266 ARG A N 1
ATOM 2162 C CA . ARG A 1 266 ? 30.972 10.453 -7.517 1.00 90.69 266 ARG A CA 1
ATOM 2163 C C . ARG A 1 266 ? 31.351 9.668 -8.780 1.00 90.69 266 ARG A C 1
ATOM 2165 O O . ARG A 1 266 ? 31.525 10.253 -9.849 1.00 90.69 266 ARG A O 1
ATOM 2172 N N . ASP A 1 267 ? 31.436 8.345 -8.665 1.00 90.25 267 ASP A N 1
ATOM 2173 C CA . ASP A 1 267 ? 31.738 7.431 -9.775 1.00 90.25 267 ASP A CA 1
ATOM 2174 C C . ASP A 1 267 ? 30.704 7.512 -10.925 1.00 90.25 267 ASP A C 1
ATOM 2176 O O . ASP A 1 267 ? 29.495 7.600 -10.697 1.00 90.25 267 ASP A O 1
ATOM 2180 N N . ALA A 1 268 ? 31.176 7.455 -12.173 1.00 85.81 268 ALA A N 1
ATOM 2181 C CA . ALA A 1 268 ? 30.350 7.485 -13.380 1.00 85.81 268 ALA A CA 1
ATOM 2182 C C . ALA A 1 268 ? 29.526 6.197 -13.581 1.00 85.81 268 ALA A C 1
ATOM 2184 O O . ALA A 1 268 ? 28.473 6.222 -14.229 1.00 85.81 268 ALA A O 1
ATOM 2185 N N . ASP A 1 269 ? 29.965 5.075 -13.006 1.00 86.00 269 ASP A N 1
ATOM 2186 C CA . ASP A 1 269 ? 29.243 3.799 -13.094 1.00 86.00 269 ASP A CA 1
ATOM 2187 C C . ASP A 1 269 ? 27.995 3.758 -12.199 1.00 86.00 269 ASP A C 1
ATOM 2189 O O . ASP A 1 269 ? 27.042 3.035 -12.494 1.00 86.00 269 ASP A O 1
ATOM 2193 N N . ALA A 1 270 ? 27.950 4.588 -11.153 1.00 84.88 270 ALA A N 1
ATOM 2194 C CA . ALA A 1 270 ? 26.801 4.715 -10.256 1.00 84.88 270 ALA A CA 1
ATOM 2195 C C . ALA A 1 270 ? 25.715 5.689 -10.767 1.00 84.88 270 ALA A C 1
ATOM 2197 O O . ALA A 1 270 ? 24.667 5.829 -10.133 1.00 84.88 270 ALA A O 1
ATOM 2198 N N . LEU A 1 271 ? 25.943 6.361 -11.904 1.00 91.25 271 LEU A N 1
ATOM 2199 C CA . LEU A 1 271 ? 25.009 7.328 -12.490 1.00 91.25 271 LEU A CA 1
ATOM 2200 C C . LEU A 1 271 ? 23.776 6.665 -13.123 1.00 91.25 271 LEU A C 1
ATOM 2202 O O . LEU A 1 271 ? 23.818 5.543 -13.637 1.00 91.25 271 LEU A O 1
ATOM 2206 N N . LEU A 1 272 ? 22.660 7.398 -13.139 1.00 89.06 272 LEU A N 1
ATOM 2207 C CA . LEU A 1 272 ? 21.406 6.930 -13.728 1.00 89.06 272 LEU A CA 1
ATOM 2208 C C . LEU A 1 272 ? 21.505 6.847 -15.254 1.00 89.06 272 LEU A C 1
ATOM 2210 O O . LEU A 1 272 ? 22.036 7.739 -15.912 1.00 89.06 272 LEU A O 1
ATOM 2214 N N . ARG A 1 273 ? 20.908 5.802 -15.840 1.00 84.25 273 ARG A N 1
ATOM 2215 C CA . ARG A 1 273 ? 20.854 5.602 -17.297 1.00 84.25 273 ARG A CA 1
ATOM 2216 C C . ARG A 1 273 ? 19.455 5.197 -17.756 1.00 84.25 273 ARG A C 1
ATOM 2218 O O . ARG A 1 273 ? 18.683 4.583 -17.017 1.00 84.25 273 ARG A O 1
ATOM 2225 N N . GLY A 1 274 ? 19.129 5.522 -19.007 1.00 85.88 274 GLY A N 1
ATOM 2226 C CA . GLY A 1 274 ? 17.929 5.034 -19.691 1.00 85.88 274 GLY A CA 1
ATOM 2227 C C . GLY A 1 274 ? 16.616 5.375 -18.975 1.00 85.88 274 GLY A C 1
ATOM 2228 O O . GLY A 1 274 ? 16.251 6.541 -18.844 1.00 85.88 274 GLY A O 1
ATOM 2229 N N . ALA A 1 275 ? 15.860 4.351 -18.566 1.00 80.62 275 ALA A N 1
ATOM 2230 C CA . ALA A 1 275 ? 14.551 4.527 -17.929 1.00 80.62 275 ALA A CA 1
ATOM 2231 C C . ALA A 1 275 ? 14.636 5.221 -16.560 1.00 80.62 275 ALA A C 1
ATOM 2233 O O . ALA A 1 275 ? 13.828 6.104 -16.295 1.00 80.62 275 ALA A O 1
ATOM 2234 N N . LEU A 1 276 ? 15.645 4.890 -15.746 1.00 80.62 276 LEU A N 1
ATOM 2235 C CA . LEU A 1 276 ? 15.807 5.463 -14.405 1.00 80.62 276 LEU A CA 1
ATOM 2236 C C . LEU A 1 276 ? 16.132 6.960 -14.454 1.00 80.62 276 LEU A C 1
ATOM 2238 O O . LEU A 1 276 ? 15.633 7.723 -13.636 1.00 80.62 276 LEU A O 1
ATOM 2242 N N . LEU A 1 277 ? 16.925 7.392 -15.443 1.00 87.56 277 LEU A N 1
ATOM 2243 C CA . LEU A 1 277 ? 17.208 8.813 -15.648 1.00 87.56 277 LEU A CA 1
ATOM 2244 C C . LEU A 1 277 ? 15.957 9.574 -16.105 1.00 87.56 277 LEU A C 1
ATOM 2246 O O . LEU A 1 277 ? 15.688 10.656 -15.599 1.00 87.56 277 LEU A O 1
ATOM 2250 N N . ARG A 1 278 ? 15.173 9.012 -17.035 1.00 84.31 278 ARG A N 1
ATOM 2251 C CA . ARG A 1 278 ? 13.919 9.641 -17.488 1.00 84.31 278 ARG A CA 1
ATOM 2252 C C . ARG A 1 278 ? 12.925 9.815 -16.346 1.00 84.31 278 ARG A C 1
ATOM 2254 O O . ARG A 1 278 ? 12.361 10.889 -16.214 1.00 84.31 278 ARG A O 1
ATOM 2261 N N . GLU A 1 279 ? 12.769 8.789 -15.518 1.00 81.19 279 GLU A N 1
ATOM 2262 C CA . GLU A 1 279 ? 11.918 8.842 -14.329 1.00 81.19 279 GLU A CA 1
ATOM 2263 C C . GLU A 1 279 ? 12.410 9.890 -13.319 1.00 81.19 279 GLU A C 1
ATOM 2265 O O . GLU A 1 279 ? 11.615 10.661 -12.791 1.00 81.19 279 GLU A O 1
ATOM 2270 N N . ALA A 1 280 ? 13.723 9.978 -13.083 1.00 84.44 280 ALA A N 1
ATOM 2271 C CA . ALA A 1 280 ? 14.288 10.965 -12.165 1.00 84.44 280 ALA A CA 1
ATOM 2272 C C . ALA A 1 280 ? 14.078 12.424 -12.622 1.00 84.44 280 ALA A C 1
ATOM 2274 O O . ALA A 1 280 ? 14.047 13.331 -11.792 1.00 84.44 280 ALA A O 1
ATOM 2275 N N . LEU A 1 281 ? 13.898 12.663 -13.924 1.00 85.75 281 LEU A N 1
ATOM 2276 C CA . LEU A 1 281 ? 13.646 13.996 -14.483 1.00 85.75 281 LEU A CA 1
ATOM 2277 C C . LEU A 1 281 ? 12.206 14.488 -14.299 1.00 85.75 281 LEU A C 1
ATOM 2279 O O . LEU A 1 281 ? 11.942 15.669 -14.517 1.00 85.75 281 LEU A O 1
ATOM 2283 N N . GLU A 1 282 ? 11.281 13.617 -13.898 1.00 82.81 282 GLU A N 1
ATOM 2284 C CA . GLU A 1 282 ? 9.887 13.995 -13.639 1.00 82.81 282 GLU A CA 1
ATOM 2285 C C . GLU A 1 282 ? 9.712 14.694 -12.277 1.00 82.81 282 GLU A C 1
ATOM 2287 O O . GLU A 1 282 ? 8.690 15.337 -12.033 1.00 82.81 282 GLU A O 1
ATOM 2292 N N . TYR A 1 283 ? 10.709 14.615 -11.389 1.00 79.50 283 TYR A N 1
ATOM 2293 C CA . TYR A 1 283 ? 10.650 15.236 -10.067 1.00 79.50 283 TYR A CA 1
ATOM 2294 C C . TYR A 1 283 ? 10.937 16.739 -10.116 1.00 79.50 283 TYR A C 1
ATOM 2296 O O . TYR A 1 283 ? 11.996 17.182 -10.554 1.00 79.50 283 TYR A O 1
ATOM 2304 N N . SER A 1 284 ? 10.017 17.533 -9.566 1.00 73.94 284 SER A N 1
ATOM 2305 C CA . SER A 1 284 ? 10.185 18.983 -9.398 1.00 73.94 284 SER A CA 1
ATOM 2306 C C . SER A 1 284 ? 10.766 19.388 -8.036 1.00 73.94 284 SER A C 1
ATOM 2308 O O . SER A 1 284 ? 11.314 20.479 -7.902 1.00 73.94 284 SER A O 1
ATOM 2310 N N . ASP A 1 285 ? 10.629 18.532 -7.020 1.00 75.69 285 ASP A N 1
ATOM 2311 C CA . ASP A 1 285 ? 11.028 18.790 -5.629 1.00 75.69 285 ASP A CA 1
ATOM 2312 C C . ASP A 1 285 ? 12.246 17.938 -5.239 1.00 75.69 285 ASP A C 1
ATOM 2314 O O . ASP A 1 285 ? 12.142 16.946 -4.519 1.00 75.69 285 ASP A O 1
ATOM 2318 N N . LEU A 1 286 ? 13.401 18.305 -5.792 1.00 84.25 286 LEU A N 1
ATOM 2319 C CA . LEU A 1 286 ? 14.681 17.631 -5.563 1.00 84.25 286 LEU A CA 1
ATOM 2320 C C . LEU A 1 286 ? 15.467 18.320 -4.439 1.00 84.25 286 LEU A C 1
ATOM 2322 O O . LEU A 1 286 ? 15.396 19.543 -4.281 1.00 84.25 286 LEU A O 1
ATOM 2326 N N . ASN A 1 287 ? 16.266 17.574 -3.682 1.00 83.25 287 ASN A N 1
ATOM 2327 C CA . ASN A 1 287 ? 17.297 18.170 -2.830 1.00 83.25 287 ASN A CA 1
ATOM 2328 C C . ASN A 1 287 ? 18.556 18.535 -3.656 1.00 83.25 287 ASN A C 1
ATOM 2330 O O . ASN A 1 287 ? 18.605 18.337 -4.871 1.00 83.25 287 ASN A O 1
ATOM 2334 N N . GLU A 1 288 ? 19.550 19.169 -3.030 1.00 86.25 288 GLU A N 1
ATOM 2335 C CA . GLU A 1 288 ? 20.769 19.612 -3.727 1.00 86.25 288 GLU A CA 1
ATOM 2336 C C . GLU A 1 288 ? 21.581 18.438 -4.286 1.00 86.25 288 GLU A C 1
ATOM 2338 O O . GLU A 1 288 ? 21.917 18.441 -5.470 1.00 86.25 288 GLU A O 1
ATOM 2343 N N . LEU A 1 289 ? 21.781 17.394 -3.481 1.00 86.75 289 LEU A N 1
ATOM 2344 C CA . LEU A 1 289 ? 22.509 16.191 -3.877 1.00 86.75 289 LEU A CA 1
ATOM 2345 C C . LEU A 1 289 ? 21.827 15.455 -5.043 1.00 86.75 289 LEU A C 1
ATOM 2347 O O . LEU A 1 289 ? 22.481 15.047 -5.998 1.00 86.75 289 LEU A O 1
ATOM 2351 N N . GLU A 1 290 ? 20.502 15.323 -5.003 1.00 88.62 290 GLU A N 1
ATOM 2352 C CA . GLU A 1 290 ? 19.710 14.693 -6.062 1.00 88.62 290 GLU A CA 1
ATOM 2353 C C . GLU A 1 290 ? 19.787 15.487 -7.372 1.00 88.62 290 GLU A C 1
ATOM 2355 O O . GLU A 1 290 ? 19.917 14.894 -8.444 1.00 88.62 290 GLU A O 1
ATOM 2360 N N . ARG A 1 291 ? 19.757 16.828 -7.302 1.00 91.06 291 ARG A N 1
ATOM 2361 C CA . ARG A 1 291 ? 19.960 17.685 -8.481 1.00 91.06 291 ARG A CA 1
ATOM 2362 C C . ARG A 1 291 ? 21.337 17.481 -9.096 1.00 91.06 291 ARG A C 1
ATOM 2364 O O . ARG A 1 291 ? 21.434 17.349 -10.317 1.00 91.06 291 ARG A O 1
ATOM 2371 N N . GLU A 1 292 ? 22.387 17.459 -8.279 1.00 92.25 292 GLU A N 1
ATOM 2372 C CA . GLU A 1 292 ? 23.751 17.212 -8.757 1.00 92.25 292 GLU A CA 1
ATOM 2373 C C . GLU A 1 292 ? 23.871 15.832 -9.408 1.00 92.25 292 GLU A C 1
ATOM 2375 O O . GLU A 1 292 ? 24.399 15.716 -10.515 1.00 92.25 292 GLU A O 1
ATOM 2380 N N . PHE A 1 293 ? 23.311 14.804 -8.770 1.00 93.06 293 PHE A N 1
ATOM 2381 C CA . PHE A 1 293 ? 23.325 13.430 -9.263 1.00 93.06 293 PHE A CA 1
ATOM 2382 C C . PHE A 1 293 ? 22.604 13.273 -10.611 1.00 93.06 293 PHE A C 1
ATOM 2384 O O . PHE A 1 293 ? 23.125 12.644 -11.538 1.00 93.06 293 PHE A O 1
ATOM 2391 N N . ILE A 1 294 ? 21.423 13.884 -10.761 1.00 93.31 294 ILE A N 1
ATOM 2392 C CA . ILE A 1 294 ? 20.667 13.873 -12.022 1.00 93.31 294 ILE A CA 1
ATOM 2393 C C . ILE A 1 294 ? 21.426 14.633 -13.111 1.00 93.31 294 ILE A C 1
ATOM 2395 O O . ILE A 1 294 ? 21.533 14.140 -14.234 1.00 93.31 294 ILE A O 1
ATOM 2399 N N . THR A 1 295 ? 21.993 15.795 -12.783 1.00 93.62 295 THR A N 1
ATOM 2400 C CA . THR A 1 295 ? 22.759 16.606 -13.741 1.00 93.62 295 THR A CA 1
ATOM 2401 C C . THR A 1 295 ? 23.977 15.834 -14.252 1.00 93.62 295 THR A C 1
ATOM 2403 O O . THR A 1 295 ? 24.166 15.716 -15.462 1.00 93.62 295 THR A O 1
ATOM 2406 N N . ALA A 1 296 ? 24.747 15.215 -13.352 1.00 92.81 296 ALA A N 1
ATOM 2407 C CA . ALA A 1 296 ? 25.881 14.368 -13.718 1.00 92.81 296 ALA A CA 1
ATOM 2408 C C . ALA A 1 296 ? 25.452 13.186 -14.608 1.00 92.81 296 ALA A C 1
ATOM 2410 O O . ALA A 1 296 ? 26.102 12.887 -15.610 1.00 92.81 296 ALA A O 1
ATOM 2411 N N . SER A 1 297 ? 24.311 12.561 -14.298 1.00 92.38 297 SER A N 1
ATOM 2412 C CA . SER A 1 297 ? 23.750 11.455 -15.087 1.00 92.38 297 SER A CA 1
ATOM 2413 C C . SER A 1 297 ? 23.340 11.882 -16.507 1.00 92.38 297 SER A C 1
ATOM 2415 O O . SER A 1 297 ? 23.555 11.144 -17.475 1.00 92.38 297 SER A O 1
ATOM 2417 N N . GLN A 1 298 ? 22.775 13.085 -16.662 1.00 93.75 298 GLN A N 1
ATOM 2418 C CA . GLN A 1 298 ? 22.451 13.655 -17.975 1.00 93.75 298 GLN A CA 1
ATOM 2419 C C . GLN A 1 298 ? 23.709 13.947 -18.791 1.00 93.75 298 GLN A C 1
ATOM 2421 O O . GLN A 1 298 ? 23.777 13.582 -19.966 1.00 93.75 298 GLN A O 1
ATOM 2426 N N . GLU A 1 299 ? 24.706 14.585 -18.176 1.00 92.19 299 GLU A N 1
ATOM 2427 C CA . GLU A 1 299 ? 25.964 14.904 -18.848 1.00 92.19 299 GLU A CA 1
ATOM 2428 C C . GLU A 1 299 ? 26.673 13.647 -19.350 1.00 92.19 299 GLU A C 1
ATOM 2430 O O . GLU A 1 299 ? 27.129 13.621 -20.494 1.00 92.19 299 GLU A O 1
ATOM 2435 N N . GLU A 1 300 ? 26.717 12.594 -18.535 1.00 90.81 300 GLU A N 1
ATOM 2436 C CA . GLU A 1 300 ? 27.343 11.329 -18.912 1.00 90.81 300 GLU A CA 1
ATOM 2437 C C . GLU A 1 300 ? 26.580 10.619 -20.035 1.00 90.81 300 GLU A C 1
ATOM 2439 O O . GLU A 1 300 ? 27.188 10.103 -20.972 1.00 90.81 300 GLU A O 1
ATOM 2444 N N . THR A 1 301 ? 25.244 10.668 -20.021 1.00 89.50 301 THR A N 1
ATOM 2445 C CA . THR A 1 301 ? 24.429 10.121 -21.118 1.00 89.50 301 THR A CA 1
ATOM 2446 C C . THR A 1 301 ? 24.754 10.817 -22.443 1.00 89.50 301 THR A C 1
ATOM 2448 O O . THR A 1 301 ? 24.990 10.151 -23.452 1.00 89.50 301 THR A O 1
ATOM 2451 N N . VAL A 1 302 ? 24.853 12.150 -22.435 1.00 89.94 302 VAL A N 1
ATOM 2452 C CA . VAL A 1 302 ? 25.213 12.935 -23.626 1.00 89.94 302 VAL A CA 1
ATOM 2453 C C . VAL A 1 302 ? 26.646 12.641 -24.082 1.00 89.94 302 VAL A C 1
ATOM 2455 O O . VAL A 1 302 ? 26.902 12.564 -25.286 1.00 89.94 302 VAL A O 1
ATOM 2458 N N . ARG A 1 303 ? 27.598 12.471 -23.154 1.00 88.38 303 ARG A N 1
ATOM 2459 C CA . ARG A 1 303 ? 28.982 12.088 -23.485 1.00 88.38 303 ARG A CA 1
ATOM 2460 C C . ARG A 1 303 ? 29.028 10.712 -24.149 1.00 88.38 303 ARG A C 1
ATOM 2462 O O . ARG A 1 303 ? 29.576 10.596 -25.243 1.00 88.38 303 ARG A O 1
ATOM 2469 N N . ALA A 1 304 ? 28.374 9.716 -23.557 1.00 87.44 304 ALA A N 1
ATOM 2470 C CA . ALA A 1 304 ? 28.326 8.356 -24.081 1.00 87.44 304 ALA A CA 1
ATOM 2471 C C . ALA A 1 304 ? 27.651 8.270 -25.465 1.00 87.44 304 ALA A C 1
ATOM 2473 O O . ALA A 1 304 ? 28.095 7.508 -26.327 1.00 87.44 304 ALA A O 1
ATOM 2474 N N . GLU A 1 305 ? 26.593 9.049 -25.717 1.00 88.19 305 GLU A N 1
ATOM 2475 C CA . GLU A 1 305 ? 25.962 9.130 -27.043 1.00 88.19 305 GLU A CA 1
ATOM 2476 C C . GLU A 1 305 ? 26.905 9.732 -28.089 1.00 88.19 305 GLU A C 1
ATOM 2478 O O . GLU A 1 305 ? 27.079 9.152 -29.164 1.00 88.19 305 GLU A O 1
ATOM 2483 N N . ARG A 1 306 ? 27.592 10.832 -27.755 1.00 90.12 306 ARG A N 1
ATOM 2484 C CA . ARG A 1 306 ? 28.584 11.457 -28.647 1.00 90.12 306 ARG A CA 1
ATOM 2485 C C . ARG A 1 306 ? 29.738 10.516 -28.978 1.00 90.12 306 ARG A C 1
ATOM 2487 O O . ARG A 1 306 ? 30.195 10.487 -30.120 1.00 90.12 306 ARG A O 1
ATOM 2494 N N . GLU A 1 307 ? 30.209 9.736 -28.010 1.00 89.62 307 GLU A N 1
ATOM 2495 C CA . GLU A 1 307 ? 31.263 8.744 -28.233 1.00 89.62 307 GLU A CA 1
ATOM 2496 C C . GLU A 1 307 ? 30.809 7.622 -29.170 1.00 89.62 307 GLU A C 1
ATOM 2498 O O . GLU A 1 307 ? 31.543 7.259 -30.094 1.00 89.62 307 GLU A O 1
ATOM 2503 N N . LYS A 1 308 ? 29.580 7.118 -28.995 1.00 88.31 308 LYS A N 1
ATOM 2504 C CA . LYS A 1 308 ? 28.988 6.115 -29.895 1.00 88.31 308 LYS A CA 1
ATOM 2505 C C . LYS A 1 308 ? 28.806 6.651 -31.312 1.00 88.31 308 LYS A C 1
ATOM 2507 O O . LYS A 1 308 ? 29.118 5.947 -32.271 1.00 88.31 308 LYS A O 1
ATOM 2512 N N . GLU A 1 309 ? 28.333 7.885 -31.464 1.00 89.94 309 GLU A N 1
ATOM 2513 C CA . GLU A 1 309 ? 28.206 8.529 -32.775 1.00 89.94 309 GLU A CA 1
ATOM 2514 C C . GLU A 1 309 ? 29.568 8.715 -33.447 1.00 89.94 309 GLU A C 1
ATOM 2516 O O . GLU A 1 309 ? 29.731 8.369 -34.618 1.00 89.94 309 GLU A O 1
ATOM 2521 N N . ALA A 1 310 ? 30.573 9.182 -32.702 1.00 91.81 310 ALA A N 1
ATOM 2522 C CA . ALA A 1 310 ? 31.932 9.323 -33.208 1.00 91.81 310 ALA A CA 1
ATOM 2523 C C . ALA A 1 310 ? 32.533 7.970 -33.627 1.00 91.81 310 ALA A C 1
ATOM 2525 O O . ALA A 1 310 ? 33.168 7.884 -34.679 1.00 91.81 310 ALA A O 1
ATOM 2526 N N . ALA A 1 311 ? 32.315 6.906 -32.849 1.00 91.62 311 ALA A N 1
ATOM 2527 C CA . ALA A 1 311 ? 32.745 5.555 -33.203 1.00 91.62 311 ALA A CA 1
ATOM 2528 C C . ALA A 1 311 ? 32.061 5.060 -34.489 1.00 91.62 311 ALA A C 1
ATOM 2530 O O . ALA A 1 311 ? 32.739 4.603 -35.408 1.00 91.62 311 ALA A O 1
ATOM 2531 N N . ARG A 1 312 ? 30.741 5.251 -34.607 1.00 92.12 312 ARG A N 1
ATOM 2532 C CA . ARG A 1 312 ? 29.966 4.881 -35.801 1.00 92.12 312 ARG A CA 1
ATOM 2533 C C . ARG A 1 312 ? 30.431 5.624 -37.054 1.00 92.12 312 ARG A C 1
ATOM 2535 O O . ARG A 1 312 ? 30.483 5.039 -38.135 1.00 92.12 312 ARG A O 1
ATOM 2542 N N . LEU A 1 313 ? 30.772 6.907 -36.925 1.00 93.25 313 LEU A N 1
ATOM 2543 C CA . LEU A 1 313 ? 31.324 7.694 -38.029 1.00 93.25 313 LEU A CA 1
ATOM 2544 C C . LEU A 1 313 ? 32.683 7.146 -38.480 1.00 93.25 313 LEU A C 1
ATOM 2546 O O . LEU A 1 313 ? 32.883 6.966 -39.680 1.00 93.25 313 LEU A O 1
ATOM 2550 N N . ARG A 1 314 ? 33.574 6.794 -37.541 1.00 93.19 314 ARG A N 1
ATOM 2551 C CA . ARG A 1 314 ? 34.872 6.172 -37.862 1.00 93.19 314 ARG A CA 1
ATOM 2552 C C . ARG A 1 314 ? 34.711 4.822 -38.562 1.00 93.19 314 ARG A C 1
ATOM 2554 O O . ARG A 1 314 ? 35.419 4.557 -39.528 1.00 93.19 314 ARG A O 1
ATOM 2561 N N . GLU A 1 315 ? 33.772 3.986 -38.119 1.00 92.56 315 GLU A N 1
ATOM 2562 C CA . GLU A 1 315 ? 33.474 2.706 -38.779 1.00 92.56 315 GLU A CA 1
ATOM 2563 C C . GLU A 1 315 ? 32.959 2.905 -40.210 1.00 92.56 315 GLU A C 1
ATOM 2565 O O . GLU A 1 315 ? 33.390 2.207 -41.130 1.00 92.56 315 GLU A O 1
ATOM 2570 N N . LEU A 1 316 ? 32.082 3.891 -40.427 1.00 94.25 316 LEU A N 1
ATOM 2571 C CA . LEU A 1 316 ? 31.565 4.212 -41.757 1.00 94.25 316 LEU A CA 1
ATOM 2572 C C . LEU A 1 316 ? 32.664 4.747 -42.687 1.00 94.25 316 LEU A C 1
ATOM 2574 O O . LEU A 1 316 ? 32.702 4.389 -43.866 1.00 94.25 316 LEU A O 1
ATOM 2578 N N . GLU A 1 317 ? 33.550 5.602 -42.178 1.00 93.56 317 GLU A N 1
ATOM 2579 C CA . GLU A 1 317 ? 34.706 6.106 -42.924 1.00 93.56 317 GLU A CA 1
ATOM 2580 C C . GLU A 1 317 ? 35.665 4.974 -43.303 1.00 93.56 317 GLU A C 1
ATOM 2582 O O . GLU A 1 317 ? 36.048 4.872 -44.471 1.00 93.56 317 GLU A O 1
ATOM 2587 N N . ALA A 1 318 ? 35.977 4.073 -42.367 1.00 93.44 318 ALA A N 1
ATOM 2588 C CA . ALA A 1 318 ? 36.804 2.897 -42.630 1.00 93.44 318 ALA A CA 1
ATOM 2589 C C . ALA A 1 318 ? 36.168 1.974 -43.686 1.00 93.44 318 ALA A C 1
ATOM 2591 O O . ALA A 1 318 ? 36.842 1.540 -44.622 1.00 93.44 318 ALA A O 1
ATOM 2592 N N . ALA A 1 319 ? 34.857 1.729 -43.601 1.00 93.12 319 ALA A N 1
ATOM 2593 C CA . ALA A 1 319 ? 34.128 0.932 -44.587 1.00 93.12 319 ALA A CA 1
ATOM 2594 C C . ALA A 1 319 ? 34.145 1.573 -45.987 1.00 93.12 319 ALA A C 1
ATOM 2596 O O . ALA A 1 319 ? 34.314 0.875 -46.988 1.00 93.12 319 ALA A O 1
ATOM 2597 N N . ARG A 1 320 ? 34.016 2.905 -46.076 1.00 94.00 320 ARG A N 1
ATOM 2598 C CA . ARG A 1 320 ? 34.116 3.642 -47.349 1.00 94.00 320 ARG A CA 1
ATOM 2599 C C . ARG A 1 320 ? 35.514 3.561 -47.952 1.00 94.00 320 ARG A C 1
ATOM 2601 O O . ARG A 1 320 ? 35.627 3.346 -49.155 1.00 94.00 320 ARG A O 1
ATOM 2608 N N . GLN A 1 321 ? 36.558 3.709 -47.137 1.00 94.00 321 GLN A N 1
ATOM 2609 C CA . GLN A 1 321 ? 37.943 3.583 -47.601 1.00 94.00 321 GLN A CA 1
ATOM 2610 C C . GLN A 1 321 ? 38.219 2.183 -48.158 1.00 94.00 321 GLN A C 1
ATOM 2612 O O . GLN A 1 321 ? 38.754 2.061 -49.258 1.00 94.00 321 GLN A O 1
ATOM 2617 N N . LEU A 1 322 ? 37.774 1.136 -47.456 1.00 94.06 322 LEU A N 1
ATOM 2618 C CA . LEU A 1 322 ? 37.887 -0.249 -47.920 1.00 94.06 322 LEU A CA 1
ATOM 2619 C C . LEU A 1 322 ? 37.132 -0.484 -49.237 1.00 94.06 322 LEU A C 1
ATOM 2621 O O . LEU A 1 322 ? 37.656 -1.142 -50.135 1.00 94.06 322 LEU A O 1
ATOM 2625 N N . ALA A 1 323 ? 35.922 0.063 -49.378 1.00 93.56 323 ALA A N 1
ATOM 2626 C CA . ALA A 1 323 ? 35.135 -0.063 -50.604 1.00 93.56 323 ALA A CA 1
ATOM 2627 C C . ALA A 1 323 ? 35.802 0.636 -51.803 1.00 93.56 323 ALA A C 1
ATOM 2629 O O . ALA A 1 323 ? 35.840 0.075 -52.901 1.00 93.56 323 ALA A O 1
ATOM 2630 N N . GLU A 1 324 ? 36.364 1.831 -51.600 1.00 93.88 324 GLU A N 1
ATOM 2631 C CA . GLU A 1 324 ? 37.084 2.555 -52.653 1.00 93.88 324 GLU A CA 1
ATOM 2632 C C . GLU A 1 324 ? 38.373 1.820 -53.050 1.00 93.88 324 GLU A C 1
ATOM 2634 O O . GLU A 1 324 ? 38.666 1.679 -54.237 1.00 93.88 324 GLU A O 1
ATOM 2639 N N . GLU A 1 325 ? 39.106 1.261 -52.083 1.00 93.81 325 GLU A N 1
ATOM 2640 C CA . GLU A 1 325 ? 40.292 0.446 -52.359 1.00 93.81 325 GLU A CA 1
ATOM 2641 C C . GLU A 1 325 ? 39.938 -0.823 -53.155 1.00 93.81 325 GLU A C 1
ATOM 2643 O O . GLU A 1 325 ? 40.610 -1.158 -54.135 1.00 93.81 325 GLU A O 1
ATOM 2648 N N . GLN A 1 326 ? 38.852 -1.515 -52.792 1.00 92.88 326 GLN A N 1
ATOM 2649 C CA . GLN A 1 326 ? 38.358 -2.673 -53.545 1.00 92.88 326 GLN A CA 1
ATOM 2650 C C . GLN A 1 326 ? 37.974 -2.301 -54.979 1.00 92.88 326 GLN A C 1
ATOM 2652 O O . GLN A 1 326 ? 38.297 -3.038 -55.915 1.00 92.88 326 GLN A O 1
ATOM 2657 N N . LYS A 1 327 ? 37.331 -1.146 -55.172 1.00 93.44 327 LYS A N 1
ATOM 2658 C CA . LYS A 1 327 ? 36.975 -0.640 -56.498 1.00 93.44 327 LYS A CA 1
ATOM 2659 C C . LYS A 1 327 ? 38.218 -0.350 -57.344 1.00 93.44 327 LYS A C 1
ATOM 2661 O O . LYS A 1 327 ? 38.286 -0.811 -58.482 1.00 93.44 327 LYS A O 1
ATOM 2666 N N . GLN A 1 328 ? 39.223 0.324 -56.782 1.00 92.88 328 GLN A N 1
ATOM 2667 C CA . GLN A 1 328 ? 40.492 0.590 -57.470 1.00 92.88 328 GLN A CA 1
ATOM 2668 C C . GLN A 1 328 ? 41.220 -0.704 -57.856 1.00 92.88 328 GLN A C 1
ATOM 2670 O O . GLN A 1 328 ? 41.732 -0.819 -58.971 1.00 92.88 328 GLN A O 1
ATOM 2675 N N . ARG A 1 329 ? 41.234 -1.710 -56.971 1.00 92.56 329 ARG A N 1
ATOM 2676 C CA . ARG A 1 329 ? 41.805 -3.033 -57.275 1.00 92.56 329 ARG A CA 1
ATOM 2677 C C . ARG A 1 329 ? 41.063 -3.717 -58.426 1.00 92.56 329 ARG A C 1
ATOM 2679 O O . ARG A 1 329 ? 41.711 -4.208 -59.347 1.00 92.56 329 ARG A O 1
ATOM 2686 N N . ALA A 1 330 ? 39.730 -3.688 -58.420 1.00 91.56 330 ALA A N 1
ATOM 2687 C CA . ALA A 1 330 ? 38.918 -4.267 -59.488 1.00 91.56 330 ALA A CA 1
ATOM 2688 C C . ALA A 1 330 ? 39.126 -3.558 -60.842 1.00 91.56 330 ALA A C 1
ATOM 2690 O O . ALA A 1 330 ? 39.184 -4.212 -61.885 1.00 91.56 330 ALA A O 1
ATOM 2691 N N . GLU A 1 331 ? 39.263 -2.229 -60.853 1.00 92.94 331 GLU A N 1
ATOM 2692 C CA . GLU A 1 331 ? 39.581 -1.460 -62.066 1.00 92.94 331 GLU A CA 1
ATOM 2693 C C . GLU A 1 331 ? 40.992 -1.775 -62.589 1.00 92.94 331 GLU A C 1
ATOM 2695 O O . GLU A 1 331 ? 41.171 -1.989 -63.790 1.00 92.94 331 GLU A O 1
ATOM 2700 N N . ALA A 1 332 ? 41.982 -1.898 -61.699 1.00 90.94 332 ALA A N 1
ATOM 2701 C CA . ALA A 1 332 ? 43.343 -2.284 -62.068 1.00 90.94 332 ALA A CA 1
ATOM 2702 C C . ALA A 1 332 ? 43.417 -3.712 -62.642 1.00 90.94 332 ALA A C 1
ATOM 2704 O O . ALA A 1 332 ? 44.153 -3.954 -63.602 1.00 90.94 332 ALA A O 1
ATOM 2705 N N . GLU A 1 333 ? 42.651 -4.660 -62.094 1.00 90.12 333 GLU A N 1
ATOM 2706 C CA . GLU A 1 333 ? 42.540 -6.017 -62.641 1.00 90.12 333 GLU A CA 1
ATOM 2707 C C . GLU A 1 333 ? 41.911 -6.024 -64.038 1.00 90.12 333 GLU A C 1
ATOM 2709 O O . GLU A 1 333 ? 42.438 -6.681 -64.939 1.00 90.12 333 GLU A O 1
ATOM 2714 N N . LYS A 1 334 ? 40.844 -5.242 -64.255 1.00 90.44 334 LYS A N 1
ATOM 2715 C CA . LYS A 1 334 ? 40.227 -5.085 -65.583 1.00 90.44 334 LYS A CA 1
ATOM 2716 C C . LYS A 1 334 ? 41.205 -4.501 -66.602 1.00 90.44 334 LYS A C 1
ATOM 2718 O O . LYS A 1 334 ? 41.345 -5.065 -67.685 1.00 90.44 334 LYS A O 1
ATOM 2723 N N . ALA A 1 335 ? 41.929 -3.440 -66.245 1.00 90.44 335 ALA A N 1
ATOM 2724 C CA . ALA A 1 335 ? 42.922 -2.825 -67.127 1.00 90.44 335 ALA A CA 1
ATOM 2725 C C . ALA A 1 335 ? 44.049 -3.806 -67.502 1.00 90.44 335 ALA A C 1
ATOM 2727 O O . ALA A 1 335 ? 44.433 -3.904 -68.669 1.00 90.44 335 ALA A O 1
ATOM 2728 N N . ARG A 1 336 ? 44.541 -4.600 -66.537 1.00 89.56 336 ARG A N 1
ATOM 2729 C CA . ARG A 1 336 ? 45.535 -5.657 -66.800 1.00 89.56 336 ARG A CA 1
ATOM 2730 C C . ARG A 1 336 ? 44.991 -6.744 -67.728 1.00 89.56 336 ARG A C 1
ATOM 2732 O O . ARG A 1 336 ? 45.719 -7.206 -68.606 1.00 89.56 336 ARG A O 1
ATOM 2739 N N . ALA A 1 337 ? 43.733 -7.149 -67.554 1.00 87.94 337 ALA A N 1
ATOM 2740 C CA . ALA A 1 337 ? 43.091 -8.138 -68.415 1.00 87.94 337 ALA A CA 1
ATOM 2741 C C . ALA A 1 337 ? 42.923 -7.624 -69.858 1.00 87.94 337 ALA A C 1
ATOM 2743 O O . ALA A 1 337 ? 43.180 -8.363 -70.811 1.00 87.94 337 ALA A O 1
ATOM 2744 N N . GLU A 1 338 ? 42.555 -6.352 -70.035 1.00 89.50 338 GLU A N 1
ATOM 2745 C CA . GLU A 1 338 ? 42.473 -5.711 -71.353 1.00 89.50 338 GLU A CA 1
ATOM 2746 C C . GLU A 1 338 ? 43.843 -5.617 -72.034 1.00 89.50 338 GLU A C 1
ATOM 2748 O O . GLU A 1 338 ? 43.966 -5.967 -73.210 1.00 89.50 338 GLU A O 1
ATOM 2753 N N . GLU A 1 339 ? 44.893 -5.232 -71.303 1.00 87.62 339 GLU A N 1
ATOM 2754 C CA . GLU A 1 339 ? 46.255 -5.176 -71.843 1.00 87.62 339 GLU A CA 1
ATOM 2755 C C . GLU A 1 339 ? 46.762 -6.571 -72.255 1.00 87.62 339 GLU A C 1
ATOM 2757 O O . GLU A 1 339 ? 47.343 -6.741 -73.333 1.00 87.62 339 GLU A O 1
ATOM 2762 N N . GLN A 1 340 ? 46.499 -7.601 -71.441 1.00 84.69 340 GLN A N 1
ATOM 2763 C CA . GLN A 1 340 ? 46.819 -8.990 -71.787 1.00 84.69 340 GLN A CA 1
ATOM 2764 C C . GLN A 1 340 ? 46.077 -9.450 -73.046 1.00 84.69 340 GLN A C 1
ATOM 2766 O O . GLN A 1 340 ? 46.683 -10.085 -73.914 1.00 84.69 340 GLN A O 1
ATOM 2771 N N . LYS A 1 341 ? 44.795 -9.093 -73.183 1.00 86.44 341 LYS A N 1
ATOM 2772 C CA . LYS A 1 341 ? 43.998 -9.405 -74.373 1.00 86.44 341 LYS A CA 1
ATOM 2773 C C . LYS A 1 341 ? 44.569 -8.733 -75.625 1.00 86.44 341 LYS A C 1
ATOM 2775 O O . LYS A 1 341 ? 44.763 -9.411 -76.632 1.00 86.44 341 LYS A O 1
ATOM 2780 N N . GLN A 1 342 ? 44.917 -7.447 -75.554 1.00 86.31 342 GLN A N 1
ATOM 2781 C CA . GLN A 1 342 ? 45.532 -6.725 -76.676 1.00 86.31 342 GLN A CA 1
ATOM 2782 C C . GLN A 1 342 ? 46.875 -7.341 -77.091 1.00 86.31 342 GLN A C 1
ATOM 2784 O O . GLN A 1 342 ? 47.139 -7.519 -78.283 1.00 86.31 342 GLN A O 1
ATOM 2789 N N . ARG A 1 343 ? 47.718 -7.731 -76.123 1.00 85.81 343 ARG A N 1
ATOM 2790 C CA . ARG A 1 343 ? 48.990 -8.421 -76.404 1.00 85.81 343 ARG A CA 1
ATOM 2791 C C . ARG A 1 343 ? 48.767 -9.782 -77.068 1.00 85.81 343 ARG A C 1
ATOM 2793 O O . ARG A 1 343 ? 49.470 -10.103 -78.027 1.00 85.81 343 ARG A O 1
ATOM 2800 N N . ALA A 1 344 ? 47.782 -10.555 -76.612 1.00 82.38 344 ALA A N 1
ATOM 2801 C CA . ALA A 1 344 ? 47.428 -11.839 -77.215 1.00 82.38 344 ALA A CA 1
ATOM 2802 C C . ALA A 1 344 ? 46.912 -11.680 -78.658 1.00 82.38 344 ALA A C 1
ATOM 2804 O O . ALA A 1 344 ? 47.320 -12.427 -79.550 1.00 82.38 344 ALA A O 1
ATOM 2805 N N . GLU A 1 345 ? 46.072 -10.674 -78.921 1.00 86.12 345 GLU A N 1
ATOM 2806 C CA . GLU A 1 345 ? 45.577 -10.362 -80.267 1.00 86.12 345 GLU A CA 1
ATOM 2807 C C . GLU A 1 345 ? 46.713 -9.924 -81.207 1.00 86.12 345 GLU A C 1
ATOM 2809 O O . GLU A 1 345 ? 46.817 -10.430 -82.329 1.00 86.12 345 GLU A O 1
ATOM 2814 N N . ALA A 1 346 ? 47.626 -9.063 -80.744 1.00 81.62 346 ALA A N 1
ATOM 2815 C CA . ALA A 1 346 ? 48.795 -8.640 -81.518 1.00 81.62 346 ALA A CA 1
ATOM 2816 C C . ALA A 1 346 ? 49.717 -9.823 -81.873 1.00 81.62 346 ALA A C 1
ATOM 2818 O O . ALA A 1 346 ? 50.152 -9.955 -83.023 1.00 81.62 346 ALA A O 1
ATOM 2819 N N . GLN A 1 347 ? 49.966 -10.727 -80.918 1.00 80.62 347 GLN A N 1
ATOM 2820 C CA . GLN A 1 347 ? 50.737 -11.953 -81.148 1.00 80.62 347 GLN A CA 1
ATOM 2821 C C . GLN A 1 347 ? 50.038 -12.896 -82.141 1.00 80.62 347 GLN A C 1
ATOM 2823 O O . GLN A 1 347 ? 50.691 -13.455 -83.026 1.00 80.62 347 GLN A O 1
ATOM 2828 N N . ALA A 1 348 ? 48.711 -13.035 -82.061 1.00 80.62 348 ALA A N 1
ATOM 2829 C CA . ALA A 1 348 ? 47.938 -13.858 -82.989 1.00 80.62 348 ALA A CA 1
ATOM 2830 C C . ALA A 1 348 ? 47.971 -13.312 -84.429 1.00 80.62 348 ALA A C 1
ATOM 2832 O O . ALA A 1 348 ? 48.103 -14.086 -85.384 1.00 80.62 348 ALA A O 1
ATOM 2833 N N . VAL A 1 349 ? 47.897 -11.987 -84.606 1.00 81.88 349 VAL A N 1
ATOM 2834 C CA . VAL A 1 349 ? 48.017 -11.338 -85.924 1.00 81.88 349 VAL A CA 1
ATOM 2835 C C . VAL A 1 349 ? 49.426 -11.513 -86.498 1.00 81.88 349 VAL A C 1
ATOM 2837 O O . VAL A 1 349 ? 49.563 -11.862 -87.674 1.00 81.88 349 VAL A O 1
ATOM 2840 N N . ALA A 1 350 ? 50.470 -11.343 -85.681 1.00 79.00 350 ALA A N 1
ATOM 2841 C CA . ALA A 1 350 ? 51.853 -11.578 -86.098 1.00 79.00 350 ALA A CA 1
ATOM 2842 C C . ALA A 1 350 ? 52.077 -13.037 -86.540 1.00 79.00 350 ALA A C 1
ATOM 2844 O O . ALA A 1 350 ? 52.628 -13.282 -87.615 1.00 79.00 350 ALA A O 1
ATOM 2845 N N . ALA A 1 351 ? 51.560 -14.008 -85.778 1.00 78.62 351 ALA A N 1
ATOM 2846 C CA . ALA A 1 351 ? 51.637 -15.426 -86.123 1.00 78.62 351 ALA A CA 1
ATOM 2847 C C . ALA A 1 351 ? 50.893 -15.765 -87.431 1.00 78.62 351 ALA A C 1
ATOM 2849 O O . ALA A 1 351 ? 51.377 -16.578 -88.222 1.00 78.62 351 ALA A O 1
ATOM 2850 N N . ARG A 1 352 ? 49.736 -15.136 -87.697 1.00 79.88 352 ARG A N 1
ATOM 2851 C CA . ARG A 1 352 ? 48.998 -15.304 -88.965 1.00 79.88 352 ARG A CA 1
ATOM 2852 C C . ARG A 1 352 ? 49.773 -14.756 -90.162 1.00 79.88 352 ARG A C 1
ATOM 2854 O O . ARG A 1 352 ? 49.854 -15.446 -91.176 1.00 79.88 352 ARG A O 1
ATOM 2861 N N . ARG A 1 353 ? 50.381 -13.569 -90.038 1.00 79.50 353 ARG A N 1
ATOM 2862 C CA . ARG A 1 353 ? 51.229 -12.991 -91.097 1.00 79.50 353 ARG A CA 1
ATOM 2863 C C . ARG A 1 353 ? 52.428 -13.888 -91.400 1.00 79.50 353 ARG A C 1
ATOM 2865 O O . ARG A 1 353 ? 52.689 -14.162 -92.566 1.00 79.50 353 ARG A O 1
ATOM 2872 N N . LEU A 1 354 ? 53.096 -14.416 -90.372 1.00 79.88 354 LEU A N 1
ATOM 2873 C CA . LEU A 1 354 ? 54.237 -15.320 -90.551 1.00 79.88 354 LEU A CA 1
ATOM 2874 C C . LEU A 1 354 ? 53.845 -16.604 -91.310 1.00 79.88 354 LEU A C 1
ATOM 2876 O O . LEU A 1 354 ? 54.553 -17.030 -92.219 1.00 79.88 354 LEU A O 1
ATOM 2880 N N . ARG A 1 355 ? 52.680 -17.194 -90.992 1.00 76.19 355 ARG A N 1
ATOM 2881 C CA . ARG A 1 355 ? 52.155 -18.361 -91.727 1.00 76.19 355 ARG A CA 1
ATOM 2882 C C . ARG A 1 355 ? 51.843 -18.037 -93.187 1.00 76.19 355 ARG A C 1
ATOM 2884 O O . ARG A 1 355 ? 52.176 -18.840 -94.049 1.00 76.19 355 ARG A O 1
ATOM 2891 N N . GLN A 1 356 ? 51.232 -16.886 -93.477 1.00 76.44 356 GLN A N 1
ATOM 2892 C CA . GLN A 1 356 ? 50.928 -16.474 -94.854 1.00 76.44 356 GLN A CA 1
ATOM 2893 C C . GLN A 1 356 ? 52.198 -16.262 -95.687 1.00 76.44 356 GLN A C 1
ATOM 2895 O O . GLN A 1 356 ? 52.260 -16.734 -96.820 1.00 76.44 356 GLN A O 1
ATOM 2900 N N . PHE A 1 357 ? 53.227 -15.632 -95.111 1.00 79.12 357 PHE A N 1
ATOM 2901 C CA . PHE A 1 357 ? 54.532 -15.495 -95.761 1.00 79.12 357 PHE A CA 1
ATOM 2902 C C . PHE A 1 357 ? 55.184 -16.856 -96.039 1.00 79.12 357 PHE A C 1
ATOM 2904 O O . PHE A 1 357 ? 55.643 -17.088 -97.156 1.00 79.12 357 PHE A O 1
ATOM 2911 N N . ASN A 1 358 ? 55.162 -17.783 -95.076 1.00 77.25 358 ASN A N 1
ATOM 2912 C CA . ASN A 1 358 ? 55.719 -19.127 -95.266 1.00 77.25 358 ASN A CA 1
ATOM 2913 C C . ASN A 1 358 ? 54.971 -19.930 -96.346 1.00 77.25 358 ASN A C 1
ATOM 2915 O O . ASN A 1 358 ? 55.604 -20.614 -97.145 1.00 77.25 358 ASN A O 1
ATOM 2919 N N . VAL A 1 359 ? 53.637 -19.828 -96.414 1.00 79.88 359 VAL A N 1
ATOM 2920 C CA . VAL A 1 359 ? 52.837 -20.488 -97.463 1.00 79.88 359 VAL A CA 1
ATOM 2921 C C . VAL A 1 359 ? 53.132 -19.893 -98.844 1.00 79.88 359 VAL A C 1
ATOM 2923 O O . VAL A 1 359 ? 53.316 -20.648 -99.796 1.00 79.88 359 VAL A O 1
ATOM 2926 N N . ALA A 1 360 ? 53.239 -18.566 -98.964 1.00 78.19 360 ALA A N 1
ATOM 2927 C CA . ALA A 1 360 ? 53.584 -17.908 -100.227 1.00 78.19 360 ALA A CA 1
ATOM 2928 C C . ALA A 1 360 ? 54.993 -18.289 -100.716 1.00 78.19 360 ALA A C 1
ATOM 2930 O O . ALA A 1 360 ? 55.182 -18.553 -101.903 1.00 78.19 360 ALA A O 1
ATOM 2931 N N . LEU A 1 361 ? 55.966 -18.387 -99.802 1.00 83.19 361 LEU A N 1
ATOM 2932 C CA . LEU A 1 361 ? 57.330 -18.819 -100.111 1.00 83.19 361 LEU A CA 1
ATOM 2933 C C . LEU A 1 361 ? 57.359 -20.254 -100.663 1.00 83.19 361 LEU A C 1
ATOM 2935 O O . LEU A 1 361 ? 58.001 -20.508 -101.681 1.00 83.19 361 LEU A O 1
ATOM 2939 N N . LEU A 1 362 ? 56.623 -21.178 -100.033 1.00 82.25 362 LEU A N 1
ATOM 2940 C CA . LEU A 1 362 ? 56.494 -22.560 -100.510 1.00 82.25 362 LEU A CA 1
ATOM 2941 C C . LEU A 1 362 ? 55.823 -22.634 -101.889 1.00 82.25 362 LEU A C 1
ATOM 2943 O O . LEU A 1 362 ? 56.227 -23.442 -102.723 1.00 82.25 362 LEU A O 1
ATOM 2947 N N . PHE A 1 363 ? 54.842 -21.769 -102.157 1.00 81.69 363 PHE A N 1
ATOM 2948 C CA . PHE A 1 363 ? 54.155 -21.708 -103.448 1.00 81.69 363 PHE A CA 1
ATOM 2949 C C . PHE A 1 363 ? 55.079 -21.219 -104.577 1.00 81.69 363 PHE A C 1
ATOM 2951 O O . PHE A 1 363 ? 55.093 -21.799 -105.662 1.00 81.69 363 PHE A O 1
ATOM 2958 N N . ILE A 1 364 ? 55.907 -20.201 -104.314 1.00 81.12 364 ILE A N 1
ATOM 2959 C CA . ILE A 1 364 ? 56.919 -19.708 -105.266 1.00 81.12 364 ILE A CA 1
ATOM 2960 C C . ILE A 1 364 ? 57.974 -20.787 -105.538 1.00 81.12 364 ILE A C 1
ATOM 2962 O O . ILE A 1 364 ? 58.348 -21.003 -106.691 1.00 81.12 364 ILE A O 1
ATOM 2966 N N . LEU A 1 365 ? 58.415 -21.502 -104.497 1.00 82.88 365 LEU A N 1
ATOM 2967 C CA . LEU A 1 365 ? 59.372 -22.599 -104.637 1.00 82.88 365 LEU A CA 1
ATOM 2968 C C . LEU A 1 365 ? 58.805 -23.729 -105.516 1.00 82.88 365 LEU A C 1
ATOM 2970 O O . LEU A 1 365 ? 59.504 -24.244 -106.384 1.00 82.88 365 LEU A O 1
ATOM 2974 N N . ALA A 1 366 ? 57.523 -24.071 -105.345 1.00 80.31 366 ALA A N 1
ATOM 2975 C CA . ALA A 1 366 ? 56.843 -25.071 -106.166 1.00 80.31 366 ALA A CA 1
ATOM 2976 C C . ALA A 1 366 ? 56.746 -24.650 -107.645 1.00 80.31 366 ALA A C 1
ATOM 2978 O O . ALA A 1 366 ? 57.018 -25.462 -108.529 1.00 80.31 366 ALA A O 1
ATOM 2979 N N . ILE A 1 367 ? 56.431 -23.378 -107.927 1.00 83.25 367 ILE A N 1
ATOM 2980 C CA . ILE A 1 367 ? 56.401 -22.839 -109.299 1.00 83.25 367 ILE A CA 1
ATOM 2981 C C . ILE A 1 367 ? 57.798 -22.881 -109.935 1.00 83.25 367 ILE A C 1
ATOM 2983 O O . ILE A 1 367 ? 57.927 -23.269 -111.095 1.00 83.25 367 ILE A O 1
ATOM 2987 N N . ALA A 1 368 ? 58.848 -22.538 -109.183 1.00 81.06 368 ALA A N 1
ATOM 2988 C CA . ALA A 1 368 ? 60.225 -22.599 -109.670 1.00 81.06 368 ALA A CA 1
ATOM 2989 C C . ALA A 1 368 ? 60.661 -24.037 -110.010 1.00 81.06 368 ALA A C 1
ATOM 2991 O O . ALA A 1 368 ? 61.292 -24.257 -111.043 1.00 81.06 368 ALA A O 1
ATOM 2992 N N . ILE A 1 369 ? 60.275 -25.021 -109.189 1.00 85.19 369 ILE A N 1
ATOM 2993 C CA . ILE A 1 369 ? 60.552 -26.445 -109.441 1.00 85.19 369 ILE A CA 1
ATOM 2994 C C . ILE A 1 369 ? 59.830 -26.927 -110.709 1.00 85.19 369 ILE A C 1
ATOM 2996 O O . ILE A 1 369 ? 60.445 -27.575 -111.555 1.00 85.19 369 ILE A O 1
ATOM 3000 N N . VAL A 1 370 ? 58.552 -26.573 -110.889 1.00 84.56 370 VAL A N 1
ATOM 3001 C CA . VAL A 1 370 ? 57.792 -26.920 -112.105 1.00 84.56 370 VAL A CA 1
ATOM 3002 C C . VAL A 1 370 ? 58.389 -26.247 -113.346 1.00 84.56 370 VAL A C 1
ATOM 3004 O O . VAL A 1 370 ? 58.528 -26.892 -114.384 1.00 84.56 370 VAL A O 1
ATOM 3007 N N . GLY A 1 371 ? 58.805 -24.982 -113.241 1.00 76.94 371 GLY A N 1
ATOM 3008 C CA . GLY A 1 371 ? 59.485 -24.264 -114.322 1.00 76.94 371 GLY A CA 1
ATOM 3009 C C . GLY A 1 371 ? 60.811 -24.913 -114.731 1.00 76.94 371 GLY A C 1
ATOM 3010 O O . GLY A 1 371 ? 61.074 -25.059 -115.923 1.00 76.94 371 GLY A O 1
ATOM 3011 N N . ALA A 1 372 ? 61.613 -25.372 -113.766 1.00 80.81 372 ALA A N 1
ATOM 3012 C CA . ALA A 1 372 ? 62.866 -26.077 -114.036 1.00 80.81 372 ALA A CA 1
ATOM 3013 C C . ALA A 1 372 ? 62.643 -27.431 -114.737 1.00 80.81 372 ALA A C 1
ATOM 3015 O O . ALA A 1 372 ? 63.380 -27.767 -115.664 1.00 80.81 372 ALA A O 1
ATOM 3016 N N . LEU A 1 373 ? 61.600 -28.175 -114.347 1.00 83.81 373 LEU A N 1
ATOM 3017 C CA . LEU A 1 373 ? 61.221 -29.439 -114.995 1.00 83.81 373 LEU A CA 1
ATOM 3018 C C . LEU A 1 373 ? 60.729 -29.229 -116.437 1.00 83.81 373 LEU A C 1
ATOM 3020 O O . LEU A 1 373 ? 61.081 -29.997 -117.330 1.00 83.81 373 LEU A O 1
ATOM 3024 N N . LEU A 1 374 ? 59.956 -28.169 -116.692 1.00 82.62 374 LEU A N 1
ATOM 3025 C CA . LEU A 1 374 ? 59.521 -27.815 -118.048 1.00 82.62 374 LEU A CA 1
ATOM 3026 C C . LEU A 1 374 ? 60.692 -27.349 -118.928 1.00 82.62 374 LEU A C 1
ATOM 3028 O O . LEU A 1 374 ? 60.740 -27.686 -120.110 1.00 82.62 374 LEU A O 1
ATOM 3032 N N . TRP A 1 375 ? 61.659 -26.626 -118.355 1.00 76.88 375 TRP A N 1
ATOM 3033 C CA . TRP A 1 375 ? 62.868 -26.192 -119.057 1.00 76.88 375 TRP A CA 1
ATOM 3034 C C . TRP A 1 375 ? 63.779 -27.369 -119.427 1.00 76.88 375 TRP A C 1
ATOM 3036 O O . TRP A 1 375 ? 64.260 -27.433 -120.558 1.00 76.88 375 TRP A O 1
ATOM 3046 N N . SER A 1 376 ? 63.978 -28.340 -118.524 1.00 76.81 376 SER A N 1
ATOM 3047 C CA . SER A 1 376 ? 64.784 -29.528 -118.846 1.00 76.81 376 SER A CA 1
ATOM 3048 C C . SER A 1 376 ? 64.144 -30.363 -119.959 1.00 76.81 376 SER A C 1
ATOM 3050 O O . SER A 1 376 ? 64.849 -30.844 -120.841 1.00 76.81 376 SER A O 1
ATOM 3052 N N . ASN A 1 377 ? 62.811 -30.477 -119.965 1.00 75.31 377 ASN A N 1
ATOM 3053 C CA . ASN A 1 377 ? 62.071 -31.176 -121.015 1.00 75.31 377 ASN A CA 1
ATOM 3054 C C . ASN A 1 377 ? 62.146 -30.447 -122.374 1.00 75.31 377 ASN A C 1
ATOM 3056 O O . ASN A 1 377 ? 62.240 -31.083 -123.419 1.00 75.31 377 ASN A O 1
ATOM 3060 N N . TYR A 1 378 ? 62.164 -29.109 -122.373 1.00 72.75 378 TYR A N 1
ATOM 3061 C CA . TYR A 1 378 ? 62.328 -28.296 -123.585 1.00 72.75 378 TYR A CA 1
ATOM 3062 C C . TYR A 1 378 ? 63.722 -28.450 -124.224 1.00 72.75 378 TYR A C 1
ATOM 3064 O O . TYR A 1 378 ? 63.834 -28.518 -125.447 1.00 72.75 378 TYR A O 1
ATOM 3072 N N . LEU A 1 379 ? 64.782 -28.572 -123.418 1.00 66.56 379 LEU A N 1
ATOM 3073 C CA . LEU A 1 379 ? 66.146 -28.793 -123.921 1.00 66.56 379 LEU A CA 1
ATOM 3074 C C . LEU A 1 379 ? 66.341 -30.173 -124.563 1.00 66.56 379 LEU A C 1
ATOM 3076 O O . LEU A 1 379 ? 67.092 -30.294 -125.528 1.00 66.56 379 LEU A O 1
ATOM 3080 N N . GLN A 1 380 ? 65.647 -31.198 -124.070 1.00 66.12 380 GLN A N 1
ATOM 3081 C CA . GLN A 1 380 ? 65.788 -32.570 -124.564 1.00 66.12 380 GLN A CA 1
ATOM 3082 C C . GLN A 1 380 ? 65.158 -32.778 -125.956 1.00 66.12 380 GLN A C 1
ATOM 3084 O O . GLN A 1 380 ? 65.576 -33.662 -126.696 1.00 66.12 380 GLN A O 1
ATOM 3089 N N . LEU A 1 381 ? 64.218 -31.913 -126.354 1.00 59.66 381 LEU A N 1
ATOM 3090 C CA . LEU A 1 381 ? 63.576 -31.933 -127.674 1.00 59.66 381 LEU A CA 1
ATOM 3091 C C . LEU A 1 381 ? 64.393 -31.220 -128.771 1.00 59.66 381 LEU A C 1
ATOM 3093 O O . LEU A 1 381 ? 64.173 -31.481 -129.951 1.00 59.66 381 LEU A O 1
ATOM 3097 N N . GLN A 1 382 ? 65.344 -30.340 -128.423 1.00 58.81 382 GLN A N 1
ATOM 3098 C CA . GLN A 1 382 ? 66.180 -29.643 -129.417 1.00 58.81 382 GLN A CA 1
ATOM 3099 C C . GLN A 1 382 ? 67.392 -30.454 -129.893 1.00 58.81 382 GLN A C 1
ATOM 3101 O O . GLN A 1 382 ? 67.941 -30.157 -130.950 1.00 58.81 382 GLN A O 1
ATOM 3106 N N . THR A 1 383 ? 67.800 -31.494 -129.168 1.00 50.12 383 THR A N 1
ATOM 3107 C CA . THR A 1 383 ? 68.966 -32.309 -129.546 1.00 50.12 383 THR A CA 1
ATOM 3108 C C . THR A 1 383 ? 68.665 -33.384 -130.596 1.00 50.12 383 THR A C 1
ATOM 3110 O O . THR A 1 383 ? 69.595 -33.953 -131.158 1.00 50.12 383 THR A O 1
ATOM 3113 N N . GLU A 1 384 ? 67.391 -33.650 -130.905 1.00 51.88 384 GLU A N 1
ATOM 3114 C CA . GLU A 1 384 ? 66.977 -34.720 -131.832 1.00 51.88 384 GLU A CA 1
ATOM 3115 C C . GLU A 1 384 ? 66.715 -34.241 -133.279 1.00 51.88 384 GLU A C 1
ATOM 3117 O O . GLU A 1 384 ? 66.358 -35.044 -134.138 1.00 51.88 384 GLU A O 1
ATOM 3122 N N . ALA A 1 385 ? 66.932 -32.955 -133.590 1.00 46.00 385 ALA A N 1
ATOM 3123 C CA . ALA A 1 385 ? 66.572 -32.361 -134.886 1.00 46.00 385 ALA A CA 1
ATOM 3124 C C . ALA A 1 385 ? 67.739 -32.104 -135.871 1.00 46.00 385 ALA A C 1
ATOM 3126 O O . ALA A 1 385 ? 67.490 -31.592 -136.960 1.00 46.00 385 ALA A O 1
ATOM 3127 N N . GLU A 1 386 ? 68.989 -32.473 -135.558 1.00 44.59 386 GLU A N 1
ATOM 3128 C CA . GLU A 1 386 ? 70.155 -32.149 -136.414 1.00 44.59 386 GLU A CA 1
ATOM 3129 C C . GLU A 1 386 ? 71.063 -33.330 -136.816 1.00 44.59 386 GLU A C 1
ATOM 3131 O O . GLU A 1 386 ? 72.194 -33.119 -137.245 1.00 44.59 386 GLU A O 1
ATOM 3136 N N . THR A 1 387 ? 70.606 -34.587 -136.761 1.00 41.03 387 THR A N 1
ATOM 3137 C CA . THR A 1 387 ? 71.461 -35.728 -137.164 1.00 41.03 387 THR A CA 1
ATOM 3138 C C . THR A 1 387 ? 70.728 -36.845 -137.920 1.00 41.03 387 THR A C 1
ATOM 3140 O O . THR A 1 387 ? 70.748 -38.009 -137.536 1.00 41.03 387 THR A O 1
ATOM 3143 N N . ILE A 1 388 ? 70.146 -36.521 -139.082 1.00 45.78 388 ILE A N 1
ATOM 3144 C CA . ILE A 1 388 ? 69.833 -37.507 -140.136 1.00 45.78 388 ILE A CA 1
ATOM 3145 C C . ILE A 1 388 ? 70.311 -36.948 -141.482 1.00 45.78 388 ILE A C 1
ATOM 3147 O O . ILE A 1 388 ? 69.588 -36.184 -142.109 1.00 45.78 388 ILE A O 1
ATOM 3151 N N . ALA A 1 389 ? 71.535 -37.318 -141.886 1.00 37.88 389 ALA A N 1
ATOM 3152 C CA . ALA A 1 389 ? 72.027 -37.484 -143.271 1.00 37.88 389 ALA A CA 1
ATOM 3153 C C . ALA A 1 389 ? 73.524 -37.138 -143.419 1.00 37.88 389 ALA A C 1
ATOM 3155 O O . ALA A 1 389 ? 73.886 -36.166 -144.072 1.00 37.88 389 ALA A O 1
ATOM 3156 N N . ALA A 1 390 ? 74.405 -37.972 -142.861 1.00 40.84 390 ALA A N 1
ATOM 3157 C CA . ALA A 1 390 ? 75.737 -38.219 -143.428 1.00 40.84 390 ALA A CA 1
ATOM 3158 C C . ALA A 1 390 ? 76.300 -39.531 -142.852 1.00 40.84 390 ALA A C 1
ATOM 3160 O O . ALA A 1 390 ? 77.200 -39.551 -142.018 1.00 40.84 390 ALA A O 1
ATOM 3161 N N . GLN A 1 391 ? 75.701 -40.647 -143.271 1.00 38.53 391 GLN A N 1
ATOM 3162 C CA . GLN A 1 391 ? 76.275 -41.986 -143.138 1.00 38.53 391 GLN A CA 1
ATOM 3163 C C . GLN A 1 391 ? 77.437 -42.130 -144.127 1.00 38.53 391 GLN A C 1
ATOM 3165 O O . GLN A 1 391 ? 77.232 -41.882 -145.312 1.00 38.53 391 GLN A O 1
ATOM 3170 N N . SER A 1 392 ? 78.609 -42.585 -143.681 1.00 40.38 392 SER A N 1
ATOM 3171 C CA . SER A 1 392 ? 79.373 -43.686 -144.306 1.00 40.38 392 SER A CA 1
ATOM 3172 C C . SER A 1 392 ? 80.821 -43.762 -143.793 1.00 40.38 392 SER A C 1
ATOM 3174 O O . SER A 1 392 ? 81.556 -42.782 -143.787 1.00 40.38 392 SER A O 1
ATOM 3176 N N . THR A 1 393 ? 81.202 -44.990 -143.422 1.00 36.44 393 THR A N 1
ATOM 3177 C CA . THR A 1 393 ? 82.554 -45.590 -143.466 1.00 36.44 393 THR A CA 1
ATOM 3178 C C . THR A 1 393 ? 83.652 -45.083 -142.520 1.00 36.44 393 THR A C 1
ATOM 3180 O O . THR A 1 393 ? 84.347 -44.115 -142.812 1.00 36.44 393 THR A O 1
ATOM 3183 N N . ASN A 1 394 ? 83.853 -45.813 -141.413 1.00 42.00 394 ASN A N 1
ATOM 3184 C CA . ASN A 1 394 ? 85.023 -46.679 -141.125 1.00 42.00 394 ASN A CA 1
ATOM 3185 C C . ASN A 1 394 ? 84.822 -47.251 -139.697 1.00 42.00 394 ASN A C 1
ATOM 3187 O O . ASN A 1 394 ? 84.696 -46.488 -138.747 1.00 42.00 394 ASN A O 1
ATOM 3191 N N . GLU A 1 395 ? 84.524 -48.542 -139.482 1.00 35.41 395 GLU A N 1
ATOM 3192 C CA . GLU A 1 395 ? 85.477 -49.680 -139.451 1.00 35.41 395 GLU A CA 1
ATOM 3193 C C . GLU A 1 395 ? 86.767 -49.342 -138.676 1.00 35.41 395 GLU A C 1
ATOM 3195 O O . GLU A 1 395 ? 87.400 -48.336 -138.952 1.00 35.41 395 GLU A O 1
ATOM 3200 N N . ALA A 1 396 ? 87.316 -50.113 -137.742 1.00 32.69 396 ALA A N 1
ATOM 3201 C CA . ALA A 1 396 ? 87.016 -51.371 -137.069 1.00 32.69 396 ALA A CA 1
ATOM 3202 C C . ALA A 1 396 ? 88.164 -51.575 -136.042 1.00 32.69 396 ALA A C 1
ATOM 3204 O O . ALA A 1 396 ? 89.272 -51.118 -136.304 1.00 32.69 396 ALA A O 1
ATOM 3205 N N . LEU A 1 397 ? 87.908 -52.260 -134.918 1.00 36.44 397 LEU A N 1
ATOM 3206 C CA . LEU A 1 397 ? 88.761 -53.238 -134.190 1.00 36.44 397 LEU A CA 1
ATOM 3207 C C . LEU A 1 397 ? 88.324 -53.250 -132.709 1.00 36.44 397 LEU A C 1
ATOM 3209 O O . LEU A 1 397 ? 88.587 -52.310 -131.97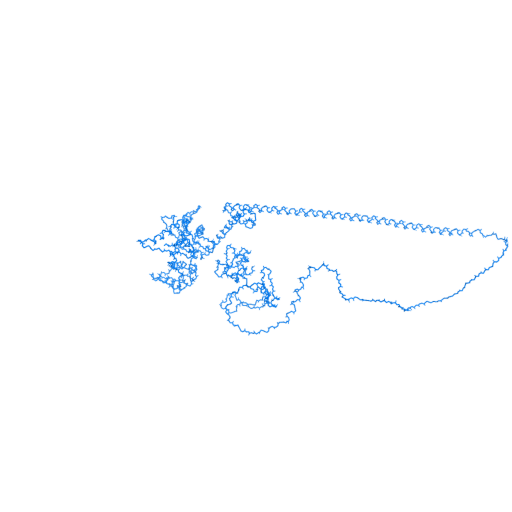1 1.00 36.44 397 LEU A O 1
ATOM 3213 N N . LEU A 1 398 ? 87.459 -54.175 -132.283 1.00 38.06 398 LEU A N 1
ATOM 3214 C CA . LEU A 1 398 ? 87.745 -55.569 -131.889 1.00 38.06 398 LEU A CA 1
ATOM 3215 C C . LEU A 1 398 ? 88.549 -55.707 -130.586 1.00 38.06 398 LEU A C 1
ATOM 3217 O O . LEU A 1 398 ? 89.730 -55.384 -130.546 1.00 38.06 398 LEU A O 1
ATOM 3221 N N . GLY A 1 399 ? 87.931 -56.350 -129.585 1.00 33.38 399 GLY A N 1
ATOM 3222 C CA . GLY A 1 399 ? 88.663 -57.095 -128.556 1.00 33.38 399 GLY A CA 1
ATOM 3223 C C . GLY A 1 399 ? 87.986 -57.205 -127.186 1.00 33.38 399 GLY A C 1
ATOM 3224 O O . GLY A 1 399 ? 88.074 -56.283 -126.391 1.00 33.38 399 GLY A O 1
ATOM 3225 N N . SER A 1 400 ? 87.441 -58.395 -126.892 1.00 44.12 400 SER A N 1
ATOM 3226 C CA . SER A 1 400 ? 87.128 -58.992 -125.566 1.00 44.12 400 SER A CA 1
ATOM 3227 C C . SER A 1 400 ? 85.986 -58.377 -124.726 1.00 44.12 400 SER A C 1
ATOM 3229 O O . SER A 1 400 ? 86.120 -57.257 -124.259 1.00 44.12 400 SER A O 1
ATOM 3231 N N . LEU A 1 401 ? 84.791 -58.968 -124.530 1.00 38.28 401 LEU A N 1
ATOM 3232 C CA . LEU A 1 401 ? 84.348 -60.313 -124.067 1.00 38.28 401 LEU A CA 1
ATOM 3233 C C . LEU A 1 401 ? 84.778 -60.698 -122.641 1.00 38.28 401 LEU A C 1
ATOM 3235 O O . LEU A 1 401 ? 85.926 -61.083 -122.447 1.00 38.28 401 LEU A O 1
ATOM 3239 N N . ALA A 1 402 ? 83.809 -60.692 -121.710 1.00 35.94 402 ALA A N 1
ATOM 3240 C CA . ALA A 1 402 ? 83.470 -61.757 -120.739 1.00 35.94 402 ALA A CA 1
ATOM 3241 C C . ALA A 1 402 ? 82.489 -61.190 -119.679 1.00 35.94 402 ALA A C 1
ATOM 3243 O O . ALA A 1 402 ? 82.806 -60.195 -119.042 1.00 35.94 402 ALA A O 1
ATOM 3244 N N . LEU A 1 403 ? 81.223 -61.647 -119.638 1.00 39.03 403 LEU A N 1
ATOM 3245 C CA . LEU A 1 403 ? 80.692 -62.691 -118.721 1.00 39.03 403 LEU A CA 1
ATOM 3246 C C . LEU A 1 403 ? 80.579 -62.176 -117.265 1.00 39.03 403 LEU A C 1
ATOM 3248 O O . LEU A 1 403 ? 81.537 -61.644 -116.734 1.00 39.0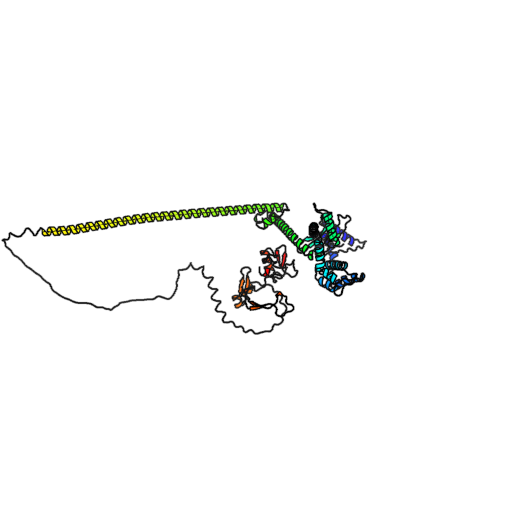3 403 LEU A O 1
ATOM 3252 N N . ALA A 1 404 ? 79.476 -62.299 -116.525 1.00 37.06 404 ALA A N 1
ATOM 3253 C CA . ALA A 1 404 ? 78.490 -63.375 -116.460 1.00 37.06 404 ALA A CA 1
ATOM 3254 C C . ALA A 1 404 ? 77.281 -62.863 -115.612 1.00 37.06 404 ALA A C 1
ATOM 3256 O O . ALA A 1 404 ? 77.501 -62.134 -114.652 1.00 37.06 404 ALA A O 1
ATOM 3257 N N . THR A 1 405 ? 76.019 -63.033 -116.044 1.00 41.22 405 THR A N 1
ATOM 3258 C CA . THR A 1 405 ? 75.035 -64.039 -115.541 1.00 41.22 405 THR A CA 1
ATOM 3259 C C . THR A 1 405 ? 74.590 -63.844 -114.078 1.00 41.22 405 THR A C 1
ATOM 3261 O O . THR A 1 405 ? 75.441 -63.653 -113.226 1.00 41.22 405 THR A O 1
ATOM 3264 N N . VAL A 1 406 ? 73.339 -63.986 -113.628 1.00 38.06 406 VAL A N 1
ATOM 3265 C CA . VAL A 1 406 ? 72.076 -64.602 -114.107 1.00 38.06 406 VAL A CA 1
ATOM 3266 C C . VAL A 1 406 ? 71.068 -64.320 -112.956 1.00 38.06 406 VAL A C 1
ATOM 3268 O O . VAL A 1 406 ? 71.485 -64.292 -111.804 1.00 38.06 406 VAL A O 1
ATOM 3271 N N . GLN A 1 407 ? 69.849 -63.807 -113.154 1.00 34.47 407 GLN A N 1
ATOM 3272 C CA . GLN A 1 407 ? 68.593 -64.470 -113.555 1.00 34.47 407 GLN A CA 1
ATOM 3273 C C . GLN A 1 407 ? 68.123 -65.664 -112.693 1.00 34.47 407 GLN A C 1
ATOM 3275 O O . GLN A 1 407 ? 68.928 -66.395 -112.140 1.00 34.47 407 GLN A O 1
ATOM 3280 N N . ALA A 1 408 ? 66.797 -65.866 -112.698 1.00 31.25 408 ALA A N 1
ATOM 3281 C CA . ALA A 1 408 ? 66.005 -66.932 -112.063 1.00 31.25 408 ALA A CA 1
ATOM 3282 C C . ALA A 1 408 ? 65.682 -66.701 -110.570 1.00 31.25 408 ALA A C 1
ATOM 3284 O O . ALA A 1 408 ? 66.549 -66.347 -109.789 1.00 31.25 408 ALA A O 1
ATOM 3285 N N . GLU A 1 409 ? 64.456 -66.862 -110.073 1.00 33.66 409 GLU A N 1
ATOM 3286 C CA . GLU A 1 409 ? 63.192 -67.359 -110.627 1.00 33.66 409 GLU A CA 1
ATOM 3287 C C . GLU A 1 409 ? 62.110 -67.134 -109.544 1.00 33.66 409 GLU A C 1
ATOM 3289 O O . GLU A 1 409 ? 62.437 -67.237 -108.369 1.00 33.66 409 GLU A O 1
ATOM 3294 N N . GLN A 1 410 ? 60.866 -66.832 -109.958 1.00 37.00 410 GLN A N 1
ATOM 3295 C CA . GLN A 1 410 ? 59.597 -67.459 -109.504 1.00 37.00 410 GLN A CA 1
ATOM 3296 C C . GLN A 1 410 ? 59.292 -67.528 -107.978 1.00 37.00 410 GLN A C 1
ATOM 3298 O O . GLN A 1 410 ? 60.126 -67.841 -107.152 1.00 37.00 410 GLN A O 1
ATOM 3303 N N . THR A 1 411 ? 58.086 -67.333 -107.441 1.00 33.47 411 THR A N 1
ATOM 3304 C CA . THR A 1 411 ? 56.705 -67.473 -107.928 1.00 33.47 411 THR A CA 1
ATOM 3305 C C . THR A 1 411 ? 55.770 -66.991 -106.799 1.00 33.47 411 THR A C 1
ATOM 3307 O O . THR A 1 411 ? 56.153 -67.034 -105.635 1.00 33.47 411 THR A O 1
ATOM 3310 N N . HIS A 1 412 ? 54.553 -66.561 -107.161 1.00 34.06 412 HIS A N 1
ATOM 3311 C CA . HIS A 1 412 ? 53.247 -66.892 -106.543 1.00 34.06 412 HIS A CA 1
ATOM 3312 C C . HIS A 1 412 ? 53.238 -67.454 -105.093 1.00 34.06 412 HIS A C 1
ATOM 3314 O O . HIS A 1 412 ? 53.923 -68.416 -104.781 1.00 34.06 412 HIS A O 1
ATOM 3320 N N . THR A 1 413 ? 52.354 -67.057 -104.170 1.00 32.22 413 THR A N 1
ATOM 3321 C CA . THR A 1 413 ? 50.881 -67.078 -104.266 1.00 32.22 413 THR A CA 1
ATOM 3322 C C . THR A 1 413 ? 50.274 -66.547 -102.948 1.00 32.22 413 THR A C 1
ATOM 3324 O O . THR A 1 413 ? 50.908 -66.686 -101.911 1.00 32.22 413 THR A O 1
ATOM 3327 N N . ALA A 1 414 ? 49.014 -66.090 -103.006 1.00 30.47 414 ALA A N 1
ATOM 3328 C CA . ALA A 1 414 ? 47.942 -66.310 -102.012 1.00 30.47 414 ALA A CA 1
ATOM 3329 C C . ALA A 1 414 ? 48.099 -65.742 -100.575 1.00 30.47 414 ALA A C 1
ATOM 3331 O O . ALA A 1 414 ? 49.027 -66.052 -99.847 1.00 30.47 414 ALA A O 1
ATOM 3332 N N . GLN A 1 415 ? 47.202 -64.838 -100.148 1.00 32.53 415 GLN A N 1
ATOM 3333 C CA . GLN A 1 415 ? 45.961 -65.179 -99.412 1.00 32.53 415 GLN A CA 1
ATOM 3334 C C . GLN A 1 415 ? 46.265 -65.872 -98.067 1.00 32.53 415 GLN A C 1
ATOM 3336 O O . GLN A 1 415 ? 46.749 -66.989 -98.032 1.00 32.53 415 GLN A O 1
ATOM 3341 N N . GLN A 1 416 ? 46.071 -65.212 -96.926 1.00 35.72 416 GLN A N 1
ATOM 3342 C CA . GLN A 1 416 ? 44.797 -65.026 -96.208 1.00 35.72 416 GLN A CA 1
ATOM 3343 C C . GLN A 1 416 ? 44.847 -65.826 -94.895 1.00 35.72 416 GLN A C 1
ATOM 3345 O O . GLN A 1 416 ? 45.372 -66.928 -94.850 1.00 35.72 416 GLN A O 1
ATOM 3350 N N . VAL A 1 417 ? 44.160 -65.284 -93.886 1.00 35.94 417 VAL A N 1
ATOM 3351 C CA . VAL A 1 417 ? 43.437 -66.048 -92.855 1.00 35.94 417 VAL A CA 1
ATOM 3352 C C . VAL A 1 417 ? 44.273 -66.559 -91.671 1.00 35.94 417 VAL A C 1
ATOM 3354 O O . VAL A 1 417 ? 44.822 -67.648 -91.647 1.00 35.94 417 VAL A O 1
ATOM 3357 N N . THR A 1 418 ? 44.187 -65.719 -90.633 1.00 33.34 418 THR A N 1
ATOM 3358 C CA . THR A 1 418 ? 43.881 -66.043 -89.231 1.00 33.34 418 THR A CA 1
ATOM 3359 C C . THR A 1 418 ? 44.806 -66.930 -88.423 1.00 33.34 418 THR A C 1
ATOM 3361 O O . THR A 1 418 ? 45.033 -68.079 -88.770 1.00 33.34 418 THR A O 1
ATOM 3364 N N . ARG A 1 419 ? 44.966 -66.428 -87.188 1.00 35.69 419 ARG A N 1
ATOM 3365 C CA . ARG A 1 419 ? 44.930 -67.174 -85.927 1.00 35.69 419 ARG A CA 1
ATOM 3366 C C . ARG A 1 419 ? 46.090 -68.131 -85.741 1.00 35.69 419 ARG A C 1
ATOM 3368 O O . ARG A 1 419 ? 46.507 -68.856 -86.616 1.00 35.69 419 ARG A O 1
ATOM 3375 N N . GLU A 1 420 ? 46.631 -68.275 -84.568 1.00 37.81 420 GLU A N 1
ATOM 3376 C CA . GLU A 1 420 ? 46.470 -67.707 -83.243 1.00 37.81 420 GLU A CA 1
ATOM 3377 C C . GLU A 1 420 ? 47.678 -68.327 -82.528 1.00 37.81 420 GLU A C 1
ATOM 3379 O O . GLU A 1 420 ? 48.413 -69.141 -83.088 1.00 37.81 420 GLU A O 1
ATOM 3384 N N . VAL A 1 421 ? 47.771 -68.057 -81.241 1.00 38.06 421 VAL A N 1
ATOM 3385 C CA . VAL A 1 421 ? 48.484 -68.914 -80.307 1.00 38.06 421 VAL A CA 1
ATOM 3386 C C . VAL A 1 421 ? 50.002 -68.708 -80.318 1.00 38.06 421 VAL A C 1
ATOM 3388 O O . VAL A 1 421 ? 50.704 -68.966 -81.279 1.00 38.06 421 VAL A O 1
ATOM 3391 N N . ALA A 1 422 ? 50.615 -68.315 -79.224 1.00 34.66 422 ALA A N 1
ATOM 3392 C CA . ALA A 1 422 ? 50.098 -67.868 -77.954 1.00 34.66 422 ALA A CA 1
ATOM 3393 C C . ALA A 1 422 ? 51.321 -67.419 -77.154 1.00 34.66 422 ALA A C 1
ATOM 3395 O O . ALA A 1 422 ? 52.427 -67.918 -77.346 1.00 34.66 422 ALA A O 1
ATOM 3396 N N . THR A 1 423 ? 51.049 -66.525 -76.210 1.00 38.12 423 THR A N 1
ATOM 3397 C CA . THR A 1 423 ? 51.519 -66.633 -74.825 1.00 38.12 423 THR A CA 1
ATOM 3398 C C . THR A 1 423 ? 53.007 -66.882 -74.591 1.00 38.12 423 THR A C 1
ATOM 3400 O O . THR A 1 423 ? 53.494 -68.003 -74.639 1.00 38.12 423 THR A O 1
ATOM 3403 N N . SER A 1 424 ? 53.619 -65.892 -73.964 1.00 41.97 424 SER A N 1
ATOM 3404 C CA . SER A 1 424 ? 53.589 -65.876 -72.498 1.00 41.97 424 SER A CA 1
ATOM 3405 C C . SER A 1 424 ? 53.364 -64.427 -72.067 1.00 41.97 424 SER A C 1
ATOM 3407 O O . SER A 1 424 ? 54.117 -63.550 -72.471 1.00 41.97 424 SER A O 1
ATOM 3409 N N . GLN A 1 425 ? 52.223 -64.078 -71.466 1.00 38.06 425 GLN A N 1
ATOM 3410 C CA . GLN A 1 425 ? 51.921 -64.316 -70.042 1.00 38.06 425 GLN A CA 1
ATOM 3411 C C . GLN A 1 425 ? 53.026 -63.729 -69.150 1.00 38.06 425 GLN A C 1
ATOM 3413 O O . GLN A 1 425 ? 54.200 -63.989 -69.359 1.00 38.06 425 GLN A O 1
ATOM 3418 N N . ALA A 1 426 ? 52.710 -62.920 -68.150 1.00 34.34 426 ALA A N 1
ATOM 3419 C CA . ALA A 1 426 ? 51.593 -63.065 -67.224 1.00 34.34 426 ALA A CA 1
ATOM 3420 C C . ALA A 1 426 ? 51.195 -61.659 -66.720 1.00 34.34 426 ALA A C 1
ATOM 3422 O O . ALA A 1 426 ? 52.072 -60.840 -66.470 1.00 34.34 426 ALA A O 1
ATOM 3423 N N . GLN A 1 427 ? 49.919 -61.261 -66.831 1.00 38.22 427 GLN A N 1
ATOM 3424 C CA . GLN A 1 427 ? 48.858 -61.444 -65.811 1.00 38.22 427 GLN A CA 1
ATOM 3425 C C . GLN A 1 427 ? 49.075 -60.514 -64.603 1.00 38.22 427 GLN A C 1
ATOM 3427 O O . GLN A 1 427 ? 50.193 -60.329 -64.156 1.00 38.22 427 GLN A O 1
ATOM 3432 N N . SER A 1 428 ? 48.073 -59.872 -64.010 1.00 38.69 428 SER A N 1
ATOM 3433 C CA . SER A 1 428 ? 46.629 -60.147 -63.927 1.00 38.69 428 SER A CA 1
ATOM 3434 C C . SER A 1 428 ? 45.973 -58.890 -63.329 1.00 38.69 428 SER A C 1
ATOM 3436 O O . SER A 1 428 ? 46.584 -58.252 -62.483 1.00 38.69 428 SER A O 1
ATOM 3438 N N . ALA A 1 429 ? 44.847 -58.417 -63.880 1.00 30.27 429 ALA A N 1
ATOM 3439 C CA . ALA A 1 429 ? 43.480 -58.578 -63.339 1.00 30.27 429 ALA A CA 1
ATOM 3440 C C . ALA A 1 429 ? 43.240 -57.914 -61.965 1.00 30.27 429 ALA A C 1
ATOM 3442 O O . ALA A 1 429 ? 44.077 -57.983 -61.088 1.00 30.27 429 ALA A O 1
ATOM 3443 N N . SER A 1 430 ? 42.082 -57.380 -61.604 1.00 34.47 430 SER A N 1
ATOM 3444 C CA . SER A 1 430 ? 40.868 -56.915 -62.271 1.00 34.47 430 SER A CA 1
ATOM 3445 C C . SER A 1 430 ? 39.999 -56.326 -61.149 1.00 34.47 430 SER A C 1
ATOM 3447 O O . SER A 1 430 ? 40.149 -56.741 -60.003 1.00 34.47 430 SER A O 1
ATOM 3449 N N . ARG A 1 431 ? 38.997 -55.536 -61.536 1.00 34.31 431 ARG A N 1
ATOM 3450 C CA . ARG A 1 431 ? 37.742 -55.270 -60.813 1.00 34.31 431 ARG A CA 1
ATOM 3451 C C . ARG A 1 431 ? 37.720 -54.152 -59.772 1.00 34.31 431 ARG A C 1
ATOM 3453 O O . ARG A 1 431 ? 38.494 -54.071 -58.831 1.00 34.31 431 ARG A O 1
ATOM 3460 N N . ALA A 1 432 ? 36.691 -53.341 -59.984 1.00 39.31 432 ALA A N 1
ATOM 3461 C CA . ALA A 1 432 ? 36.022 -52.527 -59.000 1.00 39.31 432 ALA A CA 1
ATOM 3462 C C . ALA A 1 432 ? 35.606 -53.324 -57.746 1.00 39.31 432 ALA A C 1
ATOM 3464 O O . ALA A 1 432 ? 35.440 -54.542 -57.790 1.00 39.31 432 ALA A O 1
ATOM 3465 N N . THR A 1 433 ? 35.359 -52.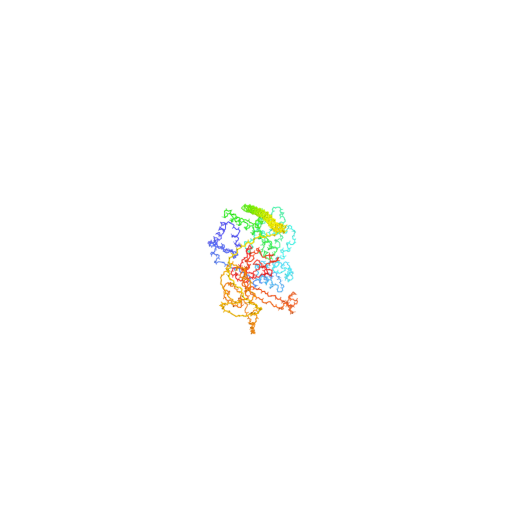544 -56.690 1.00 33.34 433 THR A N 1
ATOM 3466 C CA . THR A 1 433 ? 34.670 -52.857 -55.427 1.00 33.34 433 THR A CA 1
ATOM 3467 C C . THR A 1 433 ? 35.350 -53.857 -54.496 1.00 33.34 433 THR A C 1
ATOM 3469 O O . THR A 1 433 ? 35.134 -55.058 -54.610 1.00 33.34 433 THR A O 1
ATOM 3472 N N . ALA A 1 434 ? 36.076 -53.341 -53.501 1.00 28.19 434 ALA A N 1
ATOM 3473 C CA . ALA A 1 434 ? 35.695 -53.419 -52.083 1.00 28.19 434 ALA A CA 1
ATOM 3474 C C . ALA A 1 434 ? 36.874 -52.995 -51.192 1.00 28.19 434 ALA A C 1
ATOM 3476 O O . ALA A 1 434 ? 37.926 -53.613 -51.273 1.00 28.19 434 ALA A O 1
ATOM 3477 N N . ALA A 1 435 ? 36.613 -52.027 -50.301 1.00 28.34 435 ALA A N 1
ATOM 3478 C CA . ALA A 1 435 ? 37.339 -51.761 -49.052 1.00 28.34 435 ALA A CA 1
ATOM 3479 C C . ALA A 1 435 ? 38.817 -51.330 -49.174 1.00 28.34 435 ALA A C 1
ATOM 3481 O O . ALA A 1 435 ? 39.549 -51.754 -50.048 1.00 28.34 435 ALA A O 1
ATOM 3482 N N . ALA A 1 436 ? 39.401 -50.538 -48.293 1.00 28.33 436 ALA A N 1
ATOM 3483 C CA . ALA A 1 436 ? 38.980 -49.605 -47.261 1.00 28.33 436 ALA A CA 1
ATOM 3484 C C . ALA A 1 436 ? 40.311 -49.048 -46.733 1.00 28.33 436 ALA A C 1
ATOM 3486 O O . ALA A 1 436 ? 41.274 -49.807 -46.648 1.00 28.33 436 ALA A O 1
ATOM 3487 N N . ALA A 1 437 ? 40.311 -47.784 -46.307 1.00 28.08 437 ALA A N 1
ATOM 3488 C CA . ALA A 1 437 ? 41.407 -47.146 -45.575 1.00 28.08 437 ALA A CA 1
ATOM 3489 C C . ALA A 1 437 ? 42.670 -46.902 -46.440 1.00 28.08 437 ALA A C 1
ATOM 3491 O O . ALA A 1 437 ? 43.030 -47.680 -47.304 1.00 28.08 437 ALA A O 1
ATOM 3492 N N . GLU A 1 438 ? 43.370 -45.782 -46.344 1.00 31.72 438 GLU A N 1
ATOM 3493 C CA . GLU A 1 438 ? 43.763 -45.122 -45.115 1.00 31.72 438 GLU A CA 1
ATOM 3494 C C . GLU A 1 438 ? 44.274 -43.718 -45.470 1.00 31.72 438 GLU A C 1
ATOM 3496 O O . GLU A 1 438 ? 45.016 -43.541 -46.431 1.00 31.72 438 GLU A O 1
ATOM 3501 N N . ALA A 1 439 ? 43.891 -42.745 -44.644 1.00 35.00 439 ALA A N 1
ATOM 3502 C CA . ALA A 1 439 ? 44.640 -41.518 -44.393 1.00 35.00 439 ALA A CA 1
ATOM 3503 C C . ALA A 1 439 ? 44.871 -40.550 -45.572 1.00 35.00 439 ALA A C 1
ATOM 3505 O O . ALA A 1 439 ? 45.904 -40.588 -46.227 1.00 35.00 439 ALA A O 1
ATOM 3506 N N . ALA A 1 440 ? 43.967 -39.575 -45.733 1.00 34.72 440 ALA A N 1
ATOM 3507 C CA . ALA A 1 440 ? 44.331 -38.143 -45.728 1.00 34.72 440 ALA A CA 1
ATOM 3508 C C . ALA A 1 440 ? 43.156 -37.260 -46.182 1.00 34.72 440 ALA A C 1
ATOM 3510 O O . ALA A 1 440 ? 43.221 -36.544 -47.179 1.00 34.72 440 ALA A O 1
ATOM 3511 N N . THR A 1 441 ? 42.058 -37.279 -45.429 1.00 32.97 441 THR A N 1
ATOM 3512 C CA . THR A 1 441 ? 41.056 -36.200 -45.493 1.00 32.97 441 THR A CA 1
ATOM 3513 C C . THR A 1 441 ? 40.651 -35.822 -44.074 1.00 32.97 441 THR A C 1
ATOM 3515 O O . THR A 1 441 ? 39.491 -35.855 -43.681 1.00 32.97 441 THR A O 1
ATOM 3518 N N . ILE A 1 442 ? 41.672 -35.522 -43.271 1.00 49.09 442 ILE A N 1
ATOM 3519 C CA . ILE A 1 442 ? 41.533 -34.818 -42.001 1.00 49.09 442 ILE A CA 1
ATOM 3520 C C . ILE A 1 442 ? 41.433 -33.328 -42.348 1.00 49.09 442 ILE A C 1
ATOM 3522 O O . ILE A 1 442 ? 42.231 -32.841 -43.144 1.00 49.09 442 ILE A O 1
ATOM 3526 N N . ALA A 1 443 ? 40.476 -32.642 -41.716 1.00 37.84 443 ALA A N 1
ATOM 3527 C CA . ALA A 1 443 ? 40.241 -31.189 -41.721 1.00 37.84 443 ALA A CA 1
ATOM 3528 C C . ALA A 1 443 ? 39.136 -30.621 -42.640 1.00 37.84 443 ALA A C 1
ATOM 3530 O O . ALA A 1 443 ? 39.257 -29.488 -43.098 1.00 37.84 443 ALA A O 1
ATOM 3531 N N . ALA A 1 444 ? 38.018 -31.333 -42.844 1.00 38.56 444 ALA A N 1
ATOM 3532 C CA . ALA A 1 444 ? 36.805 -30.711 -43.408 1.00 38.56 444 ALA A CA 1
ATOM 3533 C C . ALA A 1 444 ? 35.459 -31.280 -42.893 1.00 38.56 444 ALA A C 1
ATOM 3535 O O . ALA A 1 444 ? 34.463 -31.226 -43.607 1.00 38.56 444 ALA A O 1
ATOM 3536 N N . ALA A 1 445 ? 35.394 -31.820 -41.669 1.00 38.31 445 ALA A N 1
ATOM 3537 C CA . ALA A 1 445 ? 34.176 -32.456 -41.139 1.00 38.31 445 ALA A CA 1
ATOM 3538 C C . ALA A 1 445 ? 33.902 -32.108 -39.662 1.00 38.31 445 ALA A C 1
ATOM 3540 O O . ALA A 1 445 ? 33.894 -32.985 -38.803 1.00 38.31 445 ALA A O 1
ATOM 3541 N N . THR A 1 446 ? 33.665 -30.824 -39.364 1.00 43.91 446 THR A N 1
ATOM 3542 C CA . THR A 1 446 ? 33.344 -30.350 -37.998 1.00 43.91 446 THR A CA 1
ATOM 3543 C C . THR A 1 446 ? 32.083 -29.481 -37.920 1.00 43.91 446 THR A C 1
ATOM 3545 O O . THR A 1 446 ? 31.996 -28.614 -37.058 1.00 43.91 446 THR A O 1
ATOM 3548 N N . ALA A 1 447 ? 31.094 -29.669 -38.801 1.00 39.94 447 ALA A N 1
ATOM 3549 C CA . ALA A 1 447 ? 29.865 -28.858 -38.734 1.00 39.94 447 ALA A CA 1
ATOM 3550 C C . ALA A 1 447 ? 28.553 -29.565 -39.121 1.00 39.94 447 ALA A C 1
ATOM 3552 O O . ALA A 1 447 ? 27.510 -28.921 -39.143 1.00 39.94 447 ALA A O 1
ATOM 3553 N N . THR A 1 448 ? 28.552 -30.877 -39.370 1.00 38.41 448 THR A N 1
ATOM 3554 C CA . THR A 1 448 ? 27.338 -31.566 -39.852 1.00 38.41 448 THR A CA 1
ATOM 3555 C C . THR A 1 448 ? 27.192 -32.959 -39.238 1.00 38.41 448 THR A C 1
ATOM 3557 O O . THR A 1 448 ? 27.096 -33.955 -39.941 1.00 38.41 448 THR A O 1
ATOM 3560 N N . ALA A 1 449 ? 27.251 -33.049 -37.904 1.00 41.38 449 ALA A N 1
ATOM 3561 C CA . ALA A 1 449 ? 27.102 -34.317 -37.172 1.00 41.38 449 ALA A CA 1
ATOM 3562 C C . ALA A 1 449 ? 26.349 -34.201 -35.829 1.00 41.38 449 ALA A C 1
ATOM 3564 O O . ALA A 1 449 ? 26.424 -35.108 -35.009 1.00 41.38 449 ALA A O 1
ATOM 3565 N N . GLN A 1 450 ? 25.605 -33.117 -35.582 1.00 44.50 450 GLN A N 1
ATOM 3566 C CA . GLN A 1 450 ? 24.833 -32.952 -34.334 1.00 44.50 450 GLN A CA 1
ATOM 3567 C C . GLN A 1 450 ? 23.315 -32.822 -34.520 1.00 44.50 450 GLN A C 1
ATOM 3569 O O . GLN A 1 450 ? 22.617 -32.566 -33.547 1.00 44.50 450 GLN A O 1
ATOM 3574 N N . TYR A 1 451 ? 22.783 -33.054 -35.725 1.00 40.97 451 TYR A N 1
ATOM 3575 C CA . TYR A 1 451 ? 21.340 -32.914 -35.982 1.00 40.97 451 TYR A CA 1
ATOM 3576 C C . TYR A 1 451 ? 20.641 -34.148 -36.584 1.00 40.97 451 TYR A C 1
ATOM 3578 O O . TYR A 1 451 ? 19.422 -34.153 -36.684 1.00 40.97 451 TYR A O 1
ATOM 3586 N N . GLU A 1 452 ? 21.359 -35.228 -36.911 1.00 42.38 452 GLU A N 1
ATOM 3587 C CA . GLU A 1 452 ? 20.758 -36.427 -37.540 1.00 42.38 452 GLU A CA 1
ATOM 3588 C C . GLU A 1 452 ? 20.842 -37.707 -36.682 1.00 42.38 452 GLU A C 1
ATOM 3590 O O . GLU A 1 452 ? 20.421 -38.776 -37.110 1.00 42.38 452 GLU A O 1
ATOM 3595 N N . GLY A 1 453 ? 21.317 -37.609 -35.435 1.00 40.53 453 GLY A N 1
ATOM 3596 C CA . GLY A 1 453 ? 21.324 -38.724 -34.473 1.00 40.53 453 GLY A CA 1
ATOM 3597 C C . GLY A 1 453 ? 20.074 -38.828 -33.587 1.00 40.53 453 GLY A C 1
ATOM 3598 O O . GLY A 1 453 ? 19.927 -39.809 -32.867 1.00 40.53 453 GLY A O 1
ATOM 3599 N N . ALA A 1 454 ? 19.180 -37.834 -33.622 1.00 38.66 454 ALA A N 1
ATOM 3600 C CA . ALA A 1 454 ? 18.033 -37.736 -32.710 1.00 38.66 454 ALA A CA 1
ATOM 3601 C C . ALA A 1 454 ? 16.694 -38.203 -33.315 1.00 38.66 454 ALA A C 1
ATOM 3603 O O . ALA A 1 454 ? 15.712 -38.305 -32.592 1.00 38.66 454 ALA A O 1
ATOM 3604 N N . LEU A 1 455 ? 16.640 -38.512 -34.616 1.00 39.22 455 LEU A N 1
ATOM 3605 C CA . LEU A 1 455 ? 15.389 -38.850 -35.317 1.00 39.22 455 LEU A CA 1
ATOM 3606 C C . LEU A 1 455 ? 15.239 -40.334 -35.701 1.00 39.22 455 LEU A C 1
ATOM 3608 O O . LEU A 1 455 ? 14.179 -40.720 -36.176 1.00 39.22 455 LEU A O 1
ATOM 3612 N N . ALA A 1 456 ? 16.247 -41.185 -35.470 1.00 42.25 456 ALA A N 1
ATOM 3613 C CA . ALA A 1 456 ? 16.216 -42.596 -35.894 1.00 42.25 456 ALA A CA 1
ATOM 3614 C C . ALA A 1 456 ? 16.115 -43.627 -34.748 1.00 42.25 456 ALA A C 1
ATOM 3616 O O . ALA A 1 456 ? 15.967 -44.819 -35.005 1.00 42.25 456 ALA A O 1
ATOM 3617 N N . THR A 1 457 ? 16.143 -43.203 -33.482 1.00 42.84 457 THR A N 1
ATOM 3618 C CA . THR A 1 457 ? 15.953 -44.076 -32.301 1.00 42.84 457 THR A CA 1
ATOM 3619 C C . THR A 1 457 ? 14.560 -43.966 -31.676 1.00 42.84 457 THR A C 1
ATOM 3621 O O . THR A 1 457 ? 14.298 -44.598 -30.655 1.00 42.84 457 THR A O 1
ATOM 3624 N N . GLN A 1 458 ? 13.647 -43.214 -32.298 1.00 44.06 458 GLN A N 1
ATOM 3625 C CA . GLN A 1 458 ? 12.303 -42.958 -31.769 1.00 44.06 458 GLN A CA 1
ATOM 3626 C C . GLN A 1 458 ? 11.207 -43.845 -32.395 1.00 44.06 458 GLN A C 1
ATOM 3628 O O . GLN A 1 458 ? 10.148 -44.010 -31.800 1.00 44.06 458 GLN A O 1
ATOM 3633 N N . GLU A 1 459 ? 11.474 -44.519 -33.522 1.00 42.31 459 GLU A N 1
ATOM 3634 C CA . GLU A 1 459 ? 10.494 -45.404 -34.189 1.00 42.31 459 GLU A CA 1
ATOM 3635 C C . GLU A 1 459 ? 10.657 -46.908 -33.880 1.00 42.31 459 GLU A C 1
ATOM 3637 O O . GLU A 1 459 ? 9.810 -47.705 -34.275 1.00 42.31 459 GLU A O 1
ATOM 3642 N N . ALA A 1 460 ? 11.680 -47.331 -33.123 1.00 42.62 460 ALA A N 1
ATOM 3643 C CA . ALA A 1 460 ? 11.935 -48.760 -32.860 1.00 42.62 460 ALA A CA 1
ATOM 3644 C C . ALA A 1 460 ? 11.623 -49.251 -31.428 1.00 42.62 460 ALA A C 1
ATOM 3646 O O . ALA A 1 460 ? 11.705 -50.452 -31.179 1.00 42.62 460 ALA A O 1
ATOM 3647 N N . ILE A 1 461 ? 11.236 -48.379 -30.485 1.00 37.56 461 ILE A N 1
ATOM 3648 C CA . ILE A 1 461 ? 10.957 -48.770 -29.078 1.00 37.56 461 ILE A CA 1
ATOM 3649 C C . ILE A 1 461 ? 9.449 -48.729 -28.734 1.00 37.56 461 ILE A C 1
ATOM 3651 O O . ILE A 1 461 ? 9.028 -49.208 -27.686 1.00 37.56 461 ILE A O 1
ATOM 3655 N N . VAL A 1 462 ? 8.586 -48.282 -29.655 1.00 36.84 462 VAL A N 1
ATOM 3656 C CA . VAL A 1 462 ? 7.118 -48.220 -29.454 1.00 36.84 462 VAL A CA 1
ATOM 3657 C C . VAL A 1 462 ? 6.415 -49.586 -29.645 1.00 36.84 462 VAL A C 1
ATOM 3659 O O . VAL A 1 462 ? 5.216 -49.708 -29.423 1.00 36.84 462 VAL A O 1
ATOM 3662 N N . ALA A 1 463 ? 7.138 -50.662 -29.983 1.00 37.78 463 ALA A N 1
ATOM 3663 C CA . ALA A 1 463 ? 6.534 -51.974 -30.260 1.00 37.78 463 ALA A CA 1
ATOM 3664 C C . ALA A 1 463 ? 6.643 -53.025 -29.131 1.00 37.78 463 ALA A C 1
ATOM 3666 O O . ALA A 1 463 ? 6.116 -54.125 -29.291 1.00 37.78 463 ALA A O 1
ATOM 3667 N N . GLN A 1 464 ? 7.300 -52.742 -27.998 1.00 37.97 464 GLN A N 1
ATOM 3668 C CA . GLN A 1 464 ? 7.457 -53.723 -26.907 1.00 37.97 464 GLN A CA 1
ATOM 3669 C C . GLN A 1 464 ? 7.425 -53.079 -25.514 1.00 37.97 464 GLN A C 1
ATOM 3671 O O . GLN A 1 464 ? 8.429 -53.034 -24.813 1.00 37.97 464 GLN A O 1
ATOM 3676 N N . ALA A 1 465 ? 6.254 -52.620 -25.077 1.00 29.67 465 ALA A N 1
ATOM 3677 C CA . ALA A 1 465 ? 5.981 -52.414 -23.656 1.00 29.67 465 ALA A CA 1
ATOM 3678 C C . ALA A 1 465 ? 4.479 -52.552 -23.397 1.00 29.67 465 ALA A C 1
ATOM 3680 O O . ALA A 1 465 ? 3.723 -51.589 -23.469 1.00 29.67 465 ALA A O 1
ATOM 3681 N N . THR A 1 466 ? 4.044 -53.772 -23.094 1.00 32.41 466 THR A N 1
ATOM 3682 C CA . THR A 1 466 ? 2.742 -54.017 -22.471 1.00 32.41 466 THR A CA 1
ATOM 3683 C C . THR A 1 466 ? 2.972 -54.145 -20.966 1.00 32.41 466 THR A C 1
ATOM 3685 O O . THR A 1 466 ? 3.509 -55.170 -20.543 1.00 32.41 466 THR A O 1
ATOM 3688 N N . PRO A 1 467 ? 2.582 -53.175 -20.123 1.00 37.94 467 PRO A N 1
ATOM 3689 C CA . PRO A 1 467 ? 2.348 -53.453 -18.721 1.00 37.94 467 PRO A CA 1
ATOM 3690 C C . PRO A 1 467 ? 0.856 -53.725 -18.522 1.00 37.94 467 PRO A C 1
ATOM 3692 O O . PRO A 1 467 ? -0.006 -52.872 -18.719 1.00 37.94 467 PRO A O 1
ATOM 3695 N N . THR A 1 468 ? 0.558 -54.960 -18.137 1.00 30.42 468 THR A N 1
ATOM 3696 C CA . THR A 1 468 ? -0.729 -55.377 -17.587 1.00 30.42 468 THR A CA 1
ATOM 3697 C C . THR A 1 468 ? -1.056 -54.511 -16.366 1.00 30.42 468 THR A C 1
ATOM 3699 O O . THR A 1 468 ? -0.355 -54.577 -15.357 1.00 30.42 468 THR A O 1
ATOM 3702 N N . LEU A 1 469 ? -2.119 -53.708 -16.444 1.00 30.62 469 LEU A N 1
ATOM 3703 C CA . LEU A 1 469 ? -2.667 -52.974 -15.302 1.00 30.62 469 LEU A CA 1
ATOM 3704 C C . LEU A 1 469 ? -3.271 -53.968 -14.300 1.00 30.62 469 LEU A C 1
ATOM 3706 O O . LEU A 1 469 ? -4.323 -54.558 -14.546 1.00 30.62 469 LEU A O 1
ATOM 3710 N N . VAL A 1 470 ? -2.612 -54.143 -13.155 1.00 32.19 470 VAL A N 1
ATOM 3711 C CA . VAL A 1 470 ? -3.256 -54.669 -11.948 1.00 32.19 470 VAL A CA 1
ATOM 3712 C C . VAL A 1 470 ? -3.992 -53.499 -11.306 1.00 32.19 470 VAL A C 1
ATOM 3714 O O . VAL A 1 470 ? -3.375 -52.553 -10.827 1.00 32.19 470 VAL A O 1
ATOM 3717 N N . VAL A 1 471 ? -5.321 -53.556 -11.325 1.00 30.02 471 VAL A N 1
ATOM 3718 C CA . VAL A 1 471 ? -6.189 -52.605 -10.626 1.00 30.02 471 VAL A CA 1
ATOM 3719 C C . VAL A 1 471 ? -6.067 -52.862 -9.124 1.00 30.02 471 VAL A C 1
ATOM 3721 O O . VAL A 1 471 ? -6.693 -53.779 -8.594 1.00 30.02 471 VAL A O 1
ATOM 3724 N N . THR A 1 472 ? -5.262 -52.066 -8.424 1.00 33.09 472 THR A N 1
ATOM 3725 C CA . THR A 1 472 ? -5.370 -51.918 -6.968 1.00 33.09 472 THR A CA 1
ATOM 3726 C C . THR A 1 472 ? -6.286 -50.740 -6.658 1.00 33.09 472 THR A C 1
ATOM 3728 O O . THR A 1 472 ? -6.105 -49.648 -7.191 1.00 33.09 472 THR A O 1
ATOM 3731 N N . GLN A 1 473 ? -7.297 -50.989 -5.825 1.00 32.12 473 GLN A N 1
ATOM 3732 C CA . GLN A 1 473 ? -8.275 -50.000 -5.367 1.00 32.12 473 GLN A CA 1
ATOM 3733 C C . GLN A 1 473 ? -7.591 -48.791 -4.699 1.00 32.12 473 GLN A C 1
ATOM 3735 O O . GLN A 1 473 ? -6.551 -48.971 -4.059 1.00 32.12 473 GLN A O 1
ATOM 3740 N N . PRO A 1 474 ? -8.170 -47.578 -4.794 1.00 34.66 474 PRO A N 1
ATOM 3741 C CA . PRO A 1 474 ? -7.609 -46.404 -4.147 1.00 34.66 474 PRO A CA 1
ATOM 3742 C C . PRO A 1 474 ? -7.776 -46.533 -2.631 1.00 34.66 474 PRO A C 1
ATOM 3744 O O . PRO A 1 474 ? -8.889 -46.548 -2.103 1.00 34.66 474 PRO A O 1
ATOM 3747 N N . VAL A 1 475 ? -6.652 -46.631 -1.926 1.00 34.81 475 VAL A N 1
ATOM 3748 C CA . VAL A 1 475 ? -6.599 -46.342 -0.494 1.00 34.81 475 VAL A CA 1
ATOM 3749 C C . VAL A 1 475 ? -6.720 -44.828 -0.359 1.00 34.81 475 VAL A C 1
ATOM 3751 O O . VAL A 1 475 ? -5.971 -44.091 -0.997 1.00 34.81 475 VAL A O 1
ATOM 3754 N N . VAL A 1 476 ? -7.680 -44.373 0.446 1.00 41.66 476 VAL A N 1
ATOM 3755 C CA . VAL A 1 476 ? -7.809 -42.971 0.861 1.00 41.66 476 VAL A CA 1
ATOM 3756 C C . VAL A 1 476 ? -6.547 -42.616 1.650 1.00 41.66 476 VAL A C 1
ATOM 3758 O O . VAL A 1 476 ? -6.419 -42.970 2.820 1.00 41.66 476 VAL A O 1
ATOM 3761 N N . GLY A 1 477 ? -5.577 -42.021 0.959 1.00 33.75 477 GLY A N 1
ATOM 3762 C CA . GLY A 1 477 ? -4.328 -41.530 1.524 1.00 33.75 477 GLY A CA 1
ATOM 3763 C C . GLY A 1 477 ? -4.489 -40.090 1.990 1.00 33.75 477 GLY A C 1
ATOM 3764 O O . GLY A 1 477 ? -5.166 -39.296 1.339 1.00 33.75 477 GLY A O 1
ATOM 3765 N N . GLU A 1 478 ? -3.887 -39.788 3.135 1.00 40.72 478 GLU A N 1
ATOM 3766 C CA . GLU A 1 478 ? -3.797 -38.456 3.729 1.00 40.72 478 GLU A CA 1
ATOM 3767 C C . GLU A 1 478 ? -3.348 -37.401 2.706 1.00 40.72 478 GLU A C 1
ATOM 3769 O O . GLU A 1 478 ? -2.574 -37.689 1.790 1.00 40.72 478 GLU A O 1
ATOM 3774 N N . THR A 1 479 ? -3.837 -36.170 2.875 1.00 32.16 479 THR A N 1
ATOM 3775 C CA . THR A 1 479 ? -3.473 -35.010 2.056 1.00 32.16 479 THR A CA 1
ATOM 3776 C C . THR A 1 479 ? -1.946 -34.917 1.924 1.00 32.16 479 THR A C 1
ATOM 3778 O O . THR A 1 479 ? -1.271 -34.829 2.955 1.00 32.16 479 THR A O 1
ATOM 3781 N N . PRO A 1 480 ? -1.373 -34.938 0.705 1.00 40.66 480 PRO A N 1
ATOM 3782 C CA . PRO A 1 480 ? 0.072 -34.863 0.537 1.00 40.66 480 PRO A CA 1
ATOM 3783 C C . PRO A 1 480 ? 0.606 -33.560 1.142 1.00 40.66 480 PRO A C 1
ATOM 3785 O O . PRO A 1 480 ? 0.114 -32.469 0.853 1.00 40.66 480 PRO A O 1
ATOM 3788 N N . GLN A 1 481 ? 1.602 -33.685 2.019 1.00 43.56 481 GLN A N 1
ATOM 3789 C CA . GLN A 1 481 ? 2.360 -32.546 2.528 1.00 43.56 481 GLN A CA 1
ATOM 3790 C C . GLN A 1 481 ? 3.154 -31.920 1.366 1.00 43.56 481 GLN A C 1
ATOM 3792 O O . GLN A 1 481 ? 3.767 -32.667 0.594 1.00 43.56 481 GLN A O 1
ATOM 3797 N N . PRO A 1 482 ? 3.174 -30.581 1.226 1.00 47.78 482 PRO A N 1
ATOM 3798 C CA . PRO A 1 482 ? 3.992 -29.921 0.213 1.00 47.78 482 PRO A CA 1
ATOM 3799 C C . PRO A 1 482 ? 5.456 -30.335 0.394 1.00 47.78 482 PRO A C 1
ATOM 3801 O O . PRO A 1 482 ? 6.026 -30.197 1.477 1.00 47.78 482 PRO A O 1
ATOM 3804 N N . THR A 1 483 ? 6.042 -30.905 -0.657 1.00 54.62 483 THR A N 1
ATOM 3805 C CA . THR A 1 483 ? 7.417 -31.414 -0.645 1.00 54.62 483 THR A CA 1
ATOM 3806 C C . THR A 1 483 ? 8.335 -30.366 -1.267 1.00 54.62 483 THR A C 1
ATOM 3808 O O . THR A 1 483 ? 7.988 -29.760 -2.275 1.00 54.62 483 THR A O 1
ATOM 3811 N N . ALA A 1 484 ? 9.495 -30.121 -0.656 1.00 58.25 484 ALA A N 1
ATOM 3812 C CA . ALA A 1 484 ? 10.482 -29.188 -1.195 1.00 58.25 484 ALA A CA 1
ATOM 3813 C C . ALA A 1 484 ? 11.012 -29.668 -2.557 1.00 58.25 484 ALA A C 1
ATOM 3815 O O . ALA A 1 484 ? 11.244 -30.865 -2.746 1.00 58.25 484 ALA A O 1
ATOM 3816 N N . THR A 1 485 ? 11.250 -28.732 -3.478 1.00 61.84 485 THR A N 1
ATOM 3817 C CA . THR A 1 485 ? 11.849 -29.042 -4.787 1.00 61.84 485 THR A CA 1
ATOM 3818 C C . THR A 1 485 ? 13.305 -29.528 -4.602 1.00 61.84 485 THR A C 1
ATOM 3820 O O . THR A 1 485 ? 14.097 -28.809 -3.991 1.00 61.84 485 THR A O 1
ATOM 3823 N N . PRO A 1 486 ? 13.692 -30.738 -5.064 1.00 62.94 486 PRO A N 1
ATOM 3824 C CA . PRO A 1 486 ? 15.061 -31.254 -4.926 1.00 62.94 486 PRO A CA 1
ATOM 3825 C C . PRO A 1 486 ? 16.049 -30.696 -5.973 1.00 62.94 486 PRO A C 1
ATOM 3827 O O . PRO A 1 486 ? 15.646 -30.181 -7.011 1.00 62.94 486 PRO A O 1
ATOM 3830 N N . ASP A 1 487 ? 17.360 -30.855 -5.727 1.00 62.44 487 ASP A N 1
ATOM 3831 C CA . ASP A 1 487 ? 18.435 -30.454 -6.657 1.00 62.44 487 ASP A CA 1
ATOM 3832 C C . ASP A 1 487 ? 18.374 -31.245 -7.994 1.00 62.44 487 ASP A C 1
ATOM 3834 O O . ASP A 1 487 ? 18.407 -32.487 -7.968 1.00 62.44 487 ASP A O 1
ATOM 3838 N N . PRO A 1 488 ? 18.352 -30.565 -9.163 1.00 57.16 488 PRO A N 1
ATOM 3839 C CA . PRO A 1 488 ? 18.245 -31.196 -10.483 1.00 57.16 488 PRO A CA 1
ATOM 3840 C C . PRO A 1 488 ? 19.349 -32.216 -10.807 1.00 57.16 488 PRO A C 1
ATOM 3842 O O . PRO A 1 488 ? 19.092 -33.227 -11.468 1.00 57.16 488 PRO A O 1
ATOM 3845 N N . LEU A 1 489 ? 20.586 -31.981 -10.351 1.00 58.88 489 LEU A N 1
ATOM 3846 C CA . LEU A 1 489 ? 21.738 -32.829 -10.684 1.00 58.88 489 LEU A CA 1
ATOM 3847 C C . LEU A 1 489 ? 21.722 -34.149 -9.914 1.00 58.88 489 LEU A C 1
ATOM 3849 O O . LEU A 1 489 ? 22.102 -35.193 -10.450 1.00 58.88 489 LEU A O 1
ATOM 3853 N N . VAL A 1 490 ? 21.259 -34.114 -8.665 1.00 60.22 490 VAL A N 1
ATOM 3854 C CA . VAL A 1 490 ? 21.148 -35.302 -7.806 1.00 60.22 490 VAL A CA 1
ATOM 3855 C C . VAL A 1 490 ? 20.076 -36.251 -8.338 1.00 60.22 490 VAL A C 1
ATOM 3857 O O . VAL A 1 490 ? 20.228 -37.471 -8.276 1.00 60.22 490 VAL A O 1
ATOM 3860 N N . LEU A 1 491 ? 19.014 -35.698 -8.914 1.00 56.84 491 LEU A N 1
ATOM 3861 C CA . LEU A 1 491 ? 17.860 -36.460 -9.360 1.00 56.84 491 LEU A CA 1
ATOM 3862 C C . LEU A 1 491 ? 18.047 -37.102 -10.739 1.00 56.84 491 LEU A C 1
ATOM 3864 O O . LEU A 1 491 ? 17.601 -38.228 -10.953 1.00 56.84 491 LEU A O 1
ATOM 3868 N N . MET A 1 492 ? 18.758 -36.446 -11.662 1.00 57.69 492 MET A N 1
ATOM 3869 C CA . MET A 1 492 ? 19.083 -37.048 -12.962 1.00 57.69 492 MET A CA 1
ATOM 3870 C C . MET A 1 492 ? 19.806 -38.391 -12.814 1.00 57.69 492 MET A C 1
ATOM 3872 O O . MET A 1 492 ? 19.600 -39.297 -13.620 1.00 57.69 492 MET A O 1
ATOM 3876 N N . ALA A 1 493 ? 20.589 -38.551 -11.745 1.00 58.56 493 ALA A N 1
ATOM 3877 C CA . ALA A 1 493 ? 21.243 -39.806 -11.395 1.00 58.56 493 ALA A CA 1
ATOM 3878 C C . ALA A 1 493 ? 20.297 -40.867 -10.783 1.00 58.56 493 ALA A C 1
ATOM 3880 O O . ALA A 1 493 ? 20.652 -42.043 -10.754 1.00 58.56 493 ALA A O 1
ATOM 3881 N N . GLN A 1 494 ? 19.115 -40.476 -10.295 1.00 56.03 494 GLN A N 1
ATOM 3882 C CA . GLN A 1 494 ? 18.138 -41.336 -9.607 1.00 56.03 494 GLN A CA 1
ATOM 3883 C C . GLN A 1 494 ? 16.966 -41.792 -10.494 1.00 56.03 494 GLN A C 1
ATOM 3885 O O . GLN A 1 494 ? 16.208 -42.680 -10.099 1.00 56.03 494 GLN A O 1
ATOM 3890 N N . LEU A 1 495 ? 16.792 -41.208 -11.682 1.00 57.47 495 LEU A N 1
ATOM 3891 C CA . LEU A 1 495 ? 15.698 -41.549 -12.592 1.00 57.47 495 LEU A CA 1
ATOM 3892 C C . LEU A 1 495 ? 15.893 -42.917 -13.267 1.00 57.47 495 LEU A C 1
ATOM 3894 O O . LEU A 1 495 ? 17.005 -43.341 -13.579 1.00 57.47 495 LEU A O 1
ATOM 3898 N N . SER A 1 496 ? 14.778 -43.598 -13.551 1.00 60.47 496 SER A N 1
ATOM 3899 C CA . SER A 1 496 ? 14.790 -44.801 -14.389 1.00 60.47 496 SER A CA 1
ATOM 3900 C C . SER A 1 496 ? 15.165 -44.458 -15.837 1.00 60.47 496 SER A C 1
ATOM 3902 O O . SER A 1 496 ? 14.795 -43.400 -16.347 1.00 60.47 496 SER A O 1
ATOM 3904 N N . VAL A 1 497 ? 15.840 -45.381 -16.528 1.00 52.03 497 VAL A N 1
ATOM 3905 C CA . VAL A 1 497 ? 16.309 -45.202 -17.919 1.00 52.03 497 VAL A CA 1
ATOM 3906 C C . VAL A 1 497 ? 15.181 -44.781 -18.872 1.00 52.03 497 VAL A C 1
ATOM 3908 O O . VAL A 1 497 ? 15.387 -43.974 -19.772 1.00 52.03 497 VAL A O 1
ATOM 3911 N N . GLN A 1 498 ? 13.961 -45.277 -18.660 1.00 52.56 498 GLN A N 1
ATOM 3912 C CA . GLN A 1 498 ? 12.809 -44.973 -19.512 1.00 52.56 498 GLN A CA 1
ATOM 3913 C C . GLN A 1 498 ? 12.248 -43.558 -19.275 1.00 52.56 498 GLN A C 1
ATOM 3915 O O . GLN A 1 498 ? 11.834 -42.897 -20.227 1.00 52.56 498 GLN A O 1
ATOM 3920 N N . ALA A 1 499 ? 12.302 -43.064 -18.032 1.00 56.56 499 ALA A N 1
ATOM 3921 C CA . ALA A 1 499 ? 11.974 -41.677 -17.701 1.00 56.56 499 ALA A CA 1
ATOM 3922 C C . ALA A 1 499 ? 13.049 -40.709 -18.220 1.00 56.56 499 ALA A C 1
ATOM 3924 O O . ALA A 1 499 ? 12.710 -39.672 -18.775 1.00 56.56 499 ALA A O 1
ATOM 3925 N N . GLN A 1 500 ? 14.330 -41.086 -18.137 1.00 54.16 500 GLN A N 1
ATOM 3926 C CA . GLN A 1 500 ? 15.440 -40.305 -18.700 1.00 54.16 500 GLN A CA 1
ATOM 3927 C C . GLN A 1 500 ? 15.327 -40.138 -20.225 1.00 54.16 500 GLN A C 1
ATOM 3929 O O . GLN A 1 500 ? 15.685 -39.090 -20.748 1.00 54.16 500 GLN A O 1
ATOM 3934 N N . LEU A 1 501 ? 14.798 -41.140 -20.940 1.00 56.03 501 LEU A N 1
ATOM 3935 C CA . LEU A 1 501 ? 14.604 -41.084 -22.397 1.00 56.03 501 LEU A CA 1
ATOM 3936 C C . LEU A 1 501 ? 13.457 -40.158 -22.841 1.00 56.03 501 LEU A C 1
ATOM 3938 O O . LEU A 1 501 ? 13.432 -39.749 -23.999 1.00 56.03 501 LEU A O 1
ATOM 3942 N N . SER A 1 502 ? 12.517 -39.837 -21.946 1.00 64.56 502 SER A N 1
ATOM 3943 C CA . SER A 1 502 ? 11.363 -38.961 -22.225 1.00 64.56 502 SER A CA 1
ATOM 3944 C C . SER A 1 502 ? 11.432 -37.629 -21.468 1.00 64.56 502 SER A C 1
ATOM 3946 O O . SER A 1 502 ? 10.488 -36.839 -21.522 1.00 64.56 502 SER A O 1
ATOM 3948 N N . ALA A 1 503 ? 12.529 -37.395 -20.747 1.00 70.50 503 ALA A N 1
ATOM 3949 C CA . ALA A 1 503 ? 12.774 -36.182 -19.993 1.00 70.50 503 ALA A CA 1
ATOM 3950 C C . ALA A 1 503 ? 13.719 -35.261 -20.768 1.00 70.50 503 ALA A C 1
ATOM 3952 O O . ALA A 1 503 ? 14.723 -35.695 -21.333 1.00 70.50 503 ALA A O 1
ATOM 3953 N N . THR A 1 504 ? 13.404 -33.973 -20.784 1.00 81.44 504 THR A N 1
ATOM 3954 C CA . THR A 1 504 ? 14.293 -32.926 -21.294 1.00 81.44 504 THR A CA 1
ATOM 3955 C C . THR A 1 504 ? 14.541 -31.902 -20.198 1.00 81.44 504 THR A C 1
ATOM 3957 O O . THR A 1 504 ? 13.808 -31.865 -19.216 1.00 81.44 504 THR A O 1
ATOM 3960 N N . VAL A 1 505 ? 15.576 -31.080 -20.333 1.00 79.06 505 VAL A N 1
ATOM 3961 C CA . VAL A 1 505 ? 15.847 -29.993 -19.387 1.00 79.06 505 VAL A CA 1
ATOM 3962 C C . VAL A 1 505 ? 15.587 -28.680 -20.094 1.00 79.06 505 VAL A C 1
ATOM 3964 O O . VAL A 1 505 ? 16.170 -28.404 -21.147 1.00 79.06 505 VAL A O 1
ATOM 3967 N N . ARG A 1 506 ? 14.703 -27.863 -19.524 1.00 81.56 506 ARG A N 1
ATOM 3968 C CA . ARG A 1 506 ? 14.434 -26.531 -20.053 1.00 81.56 506 ARG A CA 1
ATOM 3969 C C . ARG A 1 506 ? 15.649 -25.638 -19.811 1.00 81.56 506 ARG A C 1
ATOM 3971 O O . ARG A 1 506 ? 16.159 -25.533 -18.703 1.00 81.56 506 ARG A O 1
ATOM 3978 N N . ILE A 1 507 ? 16.150 -25.011 -20.873 1.00 75.06 507 ILE A N 1
ATOM 3979 C CA . ILE A 1 507 ? 17.446 -24.313 -20.851 1.00 75.06 507 ILE A CA 1
ATOM 3980 C C . ILE A 1 507 ? 17.408 -23.068 -19.950 1.00 75.06 507 ILE A C 1
ATOM 3982 O O . ILE A 1 507 ? 18.417 -22.729 -19.334 1.00 75.06 507 ILE A O 1
ATOM 3986 N N . GLN A 1 508 ? 16.256 -22.398 -19.879 1.00 71.31 508 GLN A N 1
ATOM 3987 C CA . GLN A 1 508 ? 16.067 -21.124 -19.184 1.00 71.31 508 GLN A CA 1
ATOM 3988 C C . GLN A 1 508 ? 16.276 -21.233 -17.668 1.00 71.31 508 GLN A C 1
ATOM 3990 O O . GLN A 1 508 ? 16.892 -20.351 -17.079 1.00 71.31 508 GLN A O 1
ATOM 3995 N N . ASP A 1 509 ? 15.781 -22.304 -17.053 1.00 73.94 509 ASP A N 1
ATOM 3996 C CA . ASP A 1 509 ? 15.728 -22.491 -15.598 1.00 73.94 509 ASP A CA 1
ATOM 3997 C C . ASP A 1 509 ? 16.305 -23.835 -15.132 1.00 73.94 509 ASP A C 1
ATOM 3999 O O . ASP A 1 509 ? 16.327 -24.116 -13.936 1.00 73.94 509 ASP A O 1
ATOM 4003 N N . GLN A 1 510 ? 16.804 -24.651 -16.066 1.00 78.31 510 GLN A N 1
ATOM 4004 C CA . GLN A 1 510 ? 17.345 -25.988 -15.819 1.00 78.31 510 GLN A CA 1
ATOM 4005 C C . GLN A 1 510 ? 16.329 -26.953 -15.177 1.00 78.31 510 GLN A C 1
ATOM 4007 O O . GLN A 1 510 ? 16.725 -27.943 -14.560 1.00 78.31 510 GLN A O 1
ATOM 4012 N N . MET A 1 511 ? 15.023 -26.703 -15.351 1.00 80.81 511 MET A N 1
ATOM 4013 C CA . MET A 1 511 ? 13.963 -27.580 -14.845 1.00 80.81 511 MET A CA 1
ATOM 4014 C C . MET A 1 511 ? 13.871 -28.870 -15.675 1.00 80.81 511 MET A C 1
ATOM 4016 O O . MET A 1 511 ? 13.739 -28.802 -16.905 1.00 80.81 511 MET A O 1
ATOM 4020 N N . PRO A 1 512 ? 13.903 -30.057 -15.037 1.00 83.81 512 PRO A N 1
ATOM 4021 C CA . PRO A 1 512 ? 13.541 -31.308 -15.687 1.00 83.81 512 PRO A CA 1
ATOM 4022 C C . PRO A 1 512 ? 12.063 -31.286 -16.085 1.00 83.81 512 PRO A C 1
ATOM 4024 O O . PRO A 1 512 ? 11.181 -31.062 -15.256 1.00 83.81 512 PRO A O 1
ATOM 4027 N N . MET A 1 513 ? 11.790 -31.549 -17.356 1.00 85.69 513 MET A N 1
ATOM 4028 C CA . MET A 1 513 ? 10.448 -31.638 -17.912 1.00 85.69 513 MET A CA 1
ATOM 4029 C C . MET A 1 513 ? 10.169 -33.054 -18.393 1.00 85.69 513 MET A C 1
ATOM 4031 O O . MET A 1 513 ? 11.018 -33.689 -19.020 1.00 85.69 513 MET A O 1
ATOM 4035 N N . LEU A 1 514 ? 8.952 -33.521 -18.146 1.00 87.81 514 LEU A N 1
ATOM 4036 C CA . LEU A 1 514 ? 8.452 -34.817 -18.577 1.00 87.81 514 LEU A CA 1
ATOM 4037 C C . LEU A 1 514 ? 7.585 -34.660 -19.820 1.00 87.81 514 LEU A C 1
ATOM 4039 O O . LEU A 1 514 ? 6.724 -33.782 -19.884 1.00 87.81 514 LEU A O 1
ATOM 4043 N N . TYR A 1 515 ? 7.788 -35.538 -20.798 1.00 85.56 515 TYR A N 1
ATOM 4044 C CA . TYR A 1 515 ? 6.896 -35.639 -21.944 1.00 85.56 515 TYR A CA 1
ATOM 4045 C C . TYR A 1 515 ? 5.593 -36.347 -21.567 1.00 85.56 515 TYR A C 1
ATOM 4047 O O . TYR A 1 515 ? 5.601 -37.512 -21.163 1.00 85.56 515 TYR A O 1
ATOM 4055 N N . ILE A 1 516 ? 4.470 -35.659 -21.750 1.00 84.31 516 ILE A N 1
ATOM 4056 C CA . ILE A 1 516 ? 3.125 -36.180 -21.532 1.00 84.31 516 ILE A CA 1
ATOM 4057 C C . ILE A 1 516 ? 2.447 -36.382 -22.883 1.00 84.31 516 ILE A C 1
ATOM 4059 O O . ILE A 1 516 ? 2.343 -35.471 -23.711 1.00 84.31 516 ILE A O 1
ATOM 4063 N N . THR A 1 517 ? 1.965 -37.603 -23.102 1.00 85.25 517 THR A N 1
ATOM 4064 C CA . THR A 1 517 ? 1.146 -37.909 -24.275 1.00 85.25 517 THR A CA 1
ATOM 4065 C C . THR A 1 517 ? -0.271 -37.403 -24.043 1.00 85.25 517 THR A C 1
ATOM 4067 O O . THR A 1 517 ? -0.902 -37.702 -23.031 1.00 85.25 517 THR A O 1
ATOM 4070 N N . GLY A 1 518 ? -0.742 -36.571 -24.963 1.00 85.56 518 GLY A N 1
ATOM 4071 C CA . GLY A 1 518 ? -2.055 -35.960 -24.890 1.00 85.56 518 GLY A CA 1
ATOM 4072 C C . GLY A 1 518 ? -3.140 -36.955 -25.286 1.00 85.56 518 GLY A C 1
ATOM 4073 O O . GLY A 1 518 ? -2.974 -37.738 -26.227 1.00 85.56 518 GLY A O 1
ATOM 4074 N N . HIS A 1 519 ? -4.254 -36.937 -24.560 1.00 89.50 519 HIS A N 1
ATOM 4075 C CA . HIS A 1 519 ? -5.417 -37.791 -24.791 1.00 89.50 519 HIS A CA 1
ATOM 4076 C C . HIS A 1 519 ? -6.706 -36.963 -24.742 1.00 89.50 519 HIS A C 1
ATOM 4078 O O . HIS A 1 519 ? -6.695 -35.779 -24.397 1.00 89.50 519 HIS A O 1
ATOM 4084 N N . THR A 1 520 ? -7.819 -37.593 -25.118 1.00 91.75 520 THR A N 1
ATOM 4085 C CA . THR A 1 520 ? -9.153 -36.986 -25.033 1.00 91.75 520 THR A CA 1
ATOM 4086 C C . THR A 1 520 ? -9.822 -37.400 -23.730 1.00 91.75 520 THR A C 1
ATOM 4088 O O . THR A 1 520 ? -9.797 -38.579 -23.378 1.00 91.75 520 THR A O 1
ATOM 4091 N N . PHE A 1 521 ? -10.409 -36.441 -23.019 1.00 90.31 521 PHE A N 1
ATOM 4092 C CA . PHE A 1 521 ? -11.174 -36.668 -21.794 1.00 90.31 521 PHE A CA 1
ATOM 4093 C C . PHE A 1 521 ? -12.396 -35.744 -21.734 1.00 90.31 521 PHE A C 1
ATOM 4095 O O . PHE A 1 521 ? -12.516 -34.802 -22.512 1.00 90.31 521 PHE A O 1
ATOM 4102 N N . TRP A 1 522 ? -13.319 -36.030 -20.818 1.00 88.94 522 TRP A N 1
ATOM 4103 C CA . TRP A 1 522 ? -14.527 -35.231 -20.606 1.00 88.94 522 TRP A CA 1
ATOM 4104 C C . TRP A 1 522 ? -14.281 -34.133 -19.570 1.00 88.94 522 TRP A C 1
ATOM 4106 O O . TRP A 1 522 ? -13.756 -34.413 -18.494 1.00 88.94 522 TRP A O 1
ATOM 4116 N N . MET A 1 523 ? -14.684 -32.903 -19.884 1.00 88.62 523 MET A N 1
ATOM 4117 C CA . MET A 1 523 ? -14.581 -31.733 -19.010 1.00 88.62 523 MET A CA 1
ATOM 4118 C C . MET A 1 523 ? -15.956 -31.073 -18.849 1.00 88.62 523 MET A C 1
ATOM 4120 O O . MET A 1 523 ? -16.720 -31.009 -19.810 1.00 88.62 523 MET A O 1
ATOM 4124 N N . GLY A 1 524 ? -16.259 -30.573 -17.649 1.00 87.44 524 GLY A N 1
ATOM 4125 C CA . GLY A 1 524 ? -17.556 -29.986 -17.292 1.00 87.44 524 GLY A CA 1
ATOM 4126 C C . GLY A 1 524 ? -18.507 -30.964 -16.588 1.00 87.44 524 GLY A C 1
ATOM 4127 O O . GLY A 1 524 ? -18.261 -32.169 -16.526 1.00 87.44 524 GLY A O 1
ATOM 4128 N N . ALA A 1 525 ? -19.595 -30.433 -16.036 1.00 84.81 525 ALA A N 1
ATOM 4129 C CA . ALA A 1 525 ? -20.610 -31.162 -15.290 1.00 84.81 525 ALA A CA 1
ATOM 4130 C C . ALA A 1 525 ? -21.797 -31.562 -16.182 1.00 84.81 525 ALA A C 1
ATOM 4132 O O . ALA A 1 525 ? -22.201 -30.841 -17.098 1.00 84.81 525 ALA A O 1
ATOM 4133 N N . VAL A 1 526 ? -22.356 -32.744 -15.912 1.00 78.62 526 VAL A N 1
ATOM 4134 C CA . VAL A 1 526 ? -23.536 -33.272 -16.620 1.00 78.62 526 VAL A CA 1
ATOM 4135 C C . VAL A 1 526 ? -24.813 -32.979 -15.832 1.00 78.62 526 VAL A C 1
ATOM 4137 O O . VAL A 1 526 ? -25.747 -32.431 -16.398 1.00 78.62 526 VAL A O 1
ATOM 4140 N N . ASP A 1 527 ? -24.824 -33.296 -14.531 1.00 73.38 527 ASP A N 1
ATOM 4141 C CA . ASP A 1 527 ? -25.992 -33.193 -13.640 1.00 73.38 527 ASP A CA 1
ATOM 4142 C C . ASP A 1 527 ? -25.564 -32.836 -12.200 1.00 73.38 527 ASP A C 1
ATOM 4144 O O . ASP A 1 527 ? -25.932 -33.502 -11.230 1.00 73.38 527 ASP A O 1
ATOM 4148 N N . ASP A 1 528 ? -24.735 -31.803 -12.046 1.00 76.00 528 ASP A N 1
ATOM 4149 C CA . ASP A 1 528 ? -24.331 -31.307 -10.729 1.00 76.00 528 ASP A CA 1
ATOM 4150 C C . ASP A 1 528 ? -25.057 -29.994 -10.413 1.00 76.00 528 ASP A C 1
ATOM 4152 O O . ASP A 1 528 ? -24.831 -28.967 -11.047 1.00 76.00 528 ASP A O 1
ATOM 4156 N N . ALA A 1 529 ? -25.946 -30.029 -9.417 1.00 75.38 529 ALA A N 1
ATOM 4157 C CA . ALA A 1 529 ? -26.713 -28.861 -8.982 1.00 75.38 529 ALA A CA 1
ATOM 4158 C C . ALA A 1 529 ? -25.850 -27.777 -8.308 1.00 75.38 529 ALA A C 1
ATOM 4160 O O . ALA A 1 529 ? -26.339 -26.669 -8.084 1.00 75.38 529 ALA A O 1
ATOM 4161 N N . SER A 1 530 ? -24.604 -28.103 -7.954 1.00 78.81 530 SER A N 1
ATOM 4162 C CA . SER A 1 530 ? -23.619 -27.166 -7.413 1.00 78.81 530 SER A CA 1
ATOM 4163 C C . SER A 1 530 ? -22.676 -26.585 -8.470 1.00 78.81 530 SER A C 1
ATOM 4165 O O . SER A 1 530 ? -21.930 -25.663 -8.143 1.00 78.81 530 SER A O 1
ATOM 4167 N N . ALA A 1 531 ? -22.742 -27.066 -9.717 1.00 78.75 531 ALA A N 1
ATOM 4168 C CA . ALA A 1 531 ? -21.902 -26.572 -10.800 1.00 78.75 531 ALA A CA 1
ATOM 4169 C C . ALA A 1 531 ? -22.269 -25.141 -11.204 1.00 78.75 531 ALA A C 1
ATOM 4171 O O . ALA A 1 531 ? -23.446 -24.756 -11.254 1.00 78.75 531 ALA A O 1
ATOM 4172 N N . ALA A 1 532 ? -21.249 -24.349 -11.519 1.00 77.94 532 ALA A N 1
ATOM 4173 C CA . ALA A 1 532 ? -21.439 -23.007 -12.044 1.00 77.94 532 ALA A CA 1
ATOM 4174 C C . ALA A 1 532 ? -21.995 -23.053 -13.479 1.00 77.94 532 ALA A C 1
ATOM 4176 O O . ALA A 1 532 ? -21.896 -24.053 -14.192 1.00 77.94 532 ALA A O 1
ATOM 4177 N N . ALA A 1 533 ? -22.623 -21.961 -13.922 1.00 80.06 533 ALA A N 1
ATOM 4178 C CA . ALA A 1 533 ? -23.296 -21.930 -15.223 1.00 80.06 533 ALA A CA 1
ATOM 4179 C C . ALA A 1 533 ? -22.341 -22.188 -16.407 1.00 80.06 533 ALA A C 1
ATOM 4181 O O . ALA A 1 533 ? -22.771 -22.707 -17.432 1.00 80.06 533 ALA A O 1
ATOM 4182 N N . ASP A 1 534 ? -21.063 -21.839 -16.261 1.00 82.44 534 ASP A N 1
ATOM 4183 C CA . ASP A 1 534 ? -19.984 -22.039 -17.231 1.00 82.44 534 ASP A CA 1
ATOM 4184 C C . ASP A 1 534 ? -19.342 -23.436 -17.179 1.00 82.44 534 ASP A C 1
ATOM 4186 O O . ASP A 1 534 ? -18.568 -23.790 -18.066 1.00 82.44 534 ASP A O 1
ATOM 4190 N N . GLU A 1 535 ? -19.704 -24.265 -16.200 1.00 86.00 535 GLU A N 1
ATOM 4191 C CA . GLU A 1 535 ? -19.230 -25.647 -16.081 1.00 86.00 535 GLU A CA 1
ATOM 4192 C C . GLU A 1 535 ? -20.130 -26.643 -16.829 1.00 86.00 535 GLU A C 1
ATOM 4194 O O . GLU A 1 535 ? -19.812 -27.828 -16.899 1.00 86.00 535 GLU A O 1
ATOM 4199 N N . THR A 1 536 ? -21.239 -26.187 -17.423 1.00 86.38 536 THR A N 1
ATOM 4200 C CA . THR A 1 536 ? -22.186 -27.023 -18.179 1.00 86.38 536 THR A CA 1
ATOM 4201 C C . THR A 1 536 ? -22.358 -26.520 -19.622 1.00 86.38 536 THR A C 1
ATOM 4203 O O . THR A 1 536 ? -22.349 -25.310 -19.854 1.00 86.38 536 THR A O 1
ATOM 4206 N N . PRO A 1 537 ? -22.557 -27.408 -20.618 1.00 88.50 537 PRO A N 1
ATOM 4207 C CA . PRO A 1 537 ? -22.583 -28.867 -20.521 1.00 88.50 537 PRO A CA 1
ATOM 4208 C C . PRO A 1 537 ? -21.180 -29.494 -20.557 1.00 88.50 537 PRO A C 1
ATOM 4210 O O . PRO A 1 537 ? -20.233 -28.928 -21.113 1.00 88.50 537 PRO A O 1
ATOM 4213 N N . ALA A 1 538 ? -21.076 -30.721 -20.043 1.00 90.25 538 ALA A N 1
ATOM 4214 C CA . ALA A 1 538 ? -19.888 -31.538 -20.247 1.00 90.25 538 ALA A CA 1
ATOM 4215 C C . ALA A 1 538 ? -19.602 -31.752 -21.745 1.00 90.25 538 ALA A C 1
ATOM 4217 O O . ALA A 1 538 ? -20.511 -32.007 -22.541 1.00 90.25 538 ALA A O 1
ATOM 4218 N N . HIS A 1 539 ? -18.332 -31.669 -22.126 1.00 90.06 539 HIS A N 1
ATOM 4219 C CA . HIS A 1 539 ? -17.864 -31.823 -23.500 1.00 90.06 539 HIS A CA 1
ATOM 4220 C C . HIS A 1 539 ? -16.494 -32.510 -23.538 1.00 90.06 539 HIS A C 1
ATOM 4222 O O . HIS A 1 539 ? -15.766 -32.541 -22.544 1.00 90.06 539 HIS A O 1
ATOM 4228 N N . GLU A 1 540 ? -16.140 -33.082 -24.688 1.00 93.12 540 GLU A N 1
ATOM 4229 C CA . GLU A 1 540 ? -14.821 -33.680 -24.886 1.00 93.12 540 GLU A CA 1
ATOM 4230 C C . GLU A 1 540 ? -13.759 -32.604 -25.128 1.00 93.12 540 GLU A C 1
ATOM 4232 O O . GLU A 1 540 ? -13.940 -31.685 -25.929 1.00 93.12 540 GLU A O 1
ATOM 4237 N N . VAL A 1 541 ? -12.624 -32.762 -24.453 1.00 92.00 541 VAL A N 1
ATOM 4238 C CA . VAL A 1 541 ? -11.428 -31.939 -24.602 1.00 92.00 541 VAL A CA 1
ATOM 4239 C C . VAL A 1 541 ? -10.269 -32.849 -24.976 1.00 92.00 541 VAL A C 1
ATOM 4241 O O . VAL A 1 541 ? -9.971 -33.825 -24.286 1.00 92.00 541 VAL A O 1
ATOM 4244 N N . THR A 1 542 ? -9.595 -32.523 -26.076 1.00 91.06 542 THR A N 1
ATOM 4245 C CA . THR A 1 542 ? -8.388 -33.222 -26.521 1.00 91.06 542 THR A CA 1
ATOM 4246 C C . THR A 1 542 ? -7.165 -32.374 -26.210 1.00 91.06 542 THR A C 1
ATOM 4248 O O . THR A 1 542 ? -7.029 -31.264 -26.725 1.00 91.06 542 THR A O 1
ATOM 4251 N N . LEU A 1 543 ? -6.243 -32.911 -25.412 1.00 88.94 543 LEU A N 1
ATOM 4252 C CA . LEU A 1 543 ? -4.920 -32.315 -25.240 1.00 88.94 543 LEU A CA 1
ATOM 4253 C C . LEU A 1 543 ? -3.964 -32.872 -26.294 1.00 88.94 543 LEU A C 1
ATOM 4255 O O . LEU A 1 543 ? -3.940 -34.072 -26.556 1.00 88.94 543 LEU A O 1
ATOM 4259 N N . SER A 1 544 ? -3.168 -31.991 -26.898 1.00 90.25 544 SER A N 1
ATOM 4260 C CA . SER A 1 544 ? -2.008 -32.398 -27.700 1.00 90.25 544 SER A CA 1
ATOM 4261 C C . SER A 1 544 ? -0.874 -32.846 -26.781 1.00 90.25 544 SER A C 1
ATOM 4263 O O . SER A 1 544 ? -0.876 -32.498 -25.606 1.00 90.25 544 SER A O 1
ATOM 4265 N N . ASN A 1 545 ? 0.103 -33.594 -27.296 1.00 88.12 545 ASN A N 1
ATOM 4266 C CA . ASN A 1 545 ? 1.288 -33.953 -26.514 1.00 88.12 545 ASN A CA 1
ATOM 4267 C C . ASN A 1 545 ? 2.020 -32.686 -26.047 1.00 88.12 545 ASN A C 1
ATOM 4269 O O . ASN A 1 545 ? 2.192 -31.750 -26.831 1.00 88.12 545 ASN A O 1
ATOM 4273 N N . PHE A 1 546 ? 2.476 -32.667 -24.799 1.00 88.38 546 PHE A N 1
ATOM 4274 C CA . PHE A 1 546 ? 3.128 -31.506 -24.199 1.00 88.38 546 PHE A CA 1
ATOM 4275 C C . PHE A 1 546 ? 4.233 -31.936 -23.240 1.00 88.38 546 PHE A C 1
ATOM 4277 O O . PHE A 1 546 ? 4.277 -33.079 -22.794 1.00 88.38 546 PHE A O 1
ATOM 4284 N N . TYR A 1 547 ? 5.141 -31.015 -22.941 1.00 87.12 547 TYR A N 1
ATOM 4285 C CA . TYR A 1 547 ? 6.079 -31.174 -21.838 1.00 87.12 547 TYR A CA 1
ATOM 4286 C C . TYR A 1 547 ? 5.539 -30.412 -20.633 1.00 87.12 547 TYR A C 1
ATOM 4288 O O . TYR A 1 547 ? 5.031 -29.302 -20.795 1.00 87.12 547 TYR A O 1
ATOM 4296 N N . ILE A 1 548 ? 5.649 -31.000 -19.449 1.00 87.25 548 ILE A N 1
ATOM 4297 C CA . ILE A 1 548 ? 5.344 -30.335 -18.182 1.00 87.25 548 ILE A CA 1
ATOM 4298 C C . ILE A 1 548 ? 6.530 -30.475 -17.245 1.00 87.25 548 ILE A C 1
ATOM 4300 O O . ILE A 1 548 ? 7.254 -31.471 -17.295 1.00 87.25 548 ILE A O 1
ATOM 4304 N N . ASP A 1 549 ? 6.724 -29.480 -16.396 1.00 86.75 549 ASP A N 1
ATOM 4305 C CA . ASP A 1 549 ? 7.726 -29.531 -15.344 1.00 86.75 549 ASP A CA 1
ATOM 4306 C C . ASP A 1 549 ? 7.461 -30.735 -14.442 1.00 86.75 549 ASP A C 1
ATOM 4308 O O . ASP A 1 549 ? 6.320 -31.037 -14.089 1.00 86.75 549 ASP A O 1
ATOM 4312 N N . GLN A 1 550 ? 8.525 -31.448 -14.080 1.00 82.62 550 GLN A N 1
ATOM 4313 C CA . GLN A 1 550 ? 8.410 -32.574 -13.159 1.00 82.62 550 GLN A CA 1
ATOM 4314 C C . GLN A 1 550 ? 8.009 -32.122 -11.744 1.00 82.62 550 GLN A C 1
ATOM 4316 O O . GLN A 1 550 ? 7.411 -32.901 -11.003 1.00 82.62 550 GLN A O 1
ATOM 4321 N N . TYR A 1 551 ? 8.356 -30.887 -11.380 1.00 83.44 551 TYR A N 1
ATOM 4322 C CA . TYR A 1 551 ? 8.158 -30.305 -10.056 1.00 83.44 551 TYR A CA 1
ATOM 4323 C C . TYR A 1 551 ? 7.439 -28.971 -10.157 1.00 83.44 551 TYR A C 1
ATOM 4325 O O . TYR A 1 551 ? 7.512 -28.293 -11.183 1.00 83.44 551 TYR A O 1
ATOM 4333 N N . GLU A 1 552 ? 6.768 -28.584 -9.077 1.00 88.38 552 GLU A N 1
ATOM 4334 C CA . GLU A 1 552 ? 6.183 -27.258 -8.987 1.00 88.38 552 GLU A CA 1
ATOM 4335 C C . GLU A 1 552 ? 7.267 -26.173 -9.014 1.00 88.38 552 GLU A C 1
ATOM 4337 O O . GLU A 1 552 ? 8.361 -26.335 -8.473 1.00 88.38 552 GLU A O 1
ATOM 4342 N N . VAL A 1 553 ? 6.939 -25.026 -9.609 1.00 90.19 553 VAL A N 1
ATOM 4343 C CA . VAL A 1 553 ? 7.784 -23.833 -9.525 1.00 90.19 553 VAL A CA 1
ATOM 4344 C C . VAL A 1 553 ? 7.818 -23.370 -8.071 1.00 90.19 553 VAL A C 1
ATOM 4346 O O . VAL A 1 553 ? 6.766 -23.132 -7.470 1.00 90.19 553 VAL A O 1
ATOM 4349 N N . SER A 1 554 ? 9.011 -23.229 -7.495 1.00 92.06 554 SER A N 1
ATOM 4350 C CA . SER A 1 554 ? 9.149 -22.804 -6.104 1.00 92.06 554 SER A CA 1
ATOM 4351 C C . SER A 1 554 ? 8.840 -21.317 -5.918 1.00 92.06 554 SER A C 1
ATOM 4353 O O . SER A 1 554 ? 8.950 -20.514 -6.850 1.00 92.06 554 SER A O 1
ATOM 4355 N N . VAL A 1 555 ? 8.508 -20.909 -4.689 1.00 92.44 555 VAL A N 1
ATOM 4356 C CA . VAL A 1 555 ? 8.314 -19.490 -4.342 1.00 92.44 555 VAL A CA 1
ATOM 4357 C C . VAL A 1 555 ? 9.559 -18.676 -4.703 1.00 92.44 555 VAL A C 1
ATOM 4359 O O . VAL A 1 555 ? 9.438 -17.572 -5.227 1.00 92.44 555 VAL A O 1
ATOM 4362 N N . GLN A 1 556 ? 10.760 -19.220 -4.477 1.00 92.69 556 GLN A N 1
ATOM 4363 C CA . GLN A 1 556 ? 12.017 -18.558 -4.827 1.00 92.69 556 GLN A CA 1
ATOM 4364 C C . GLN A 1 556 ? 12.207 -18.395 -6.338 1.00 92.69 556 GLN A C 1
ATOM 4366 O O . GLN A 1 556 ? 12.627 -17.326 -6.787 1.00 92.69 556 GLN A O 1
ATOM 4371 N N . GLN A 1 557 ? 11.885 -19.420 -7.127 1.00 90.31 557 GLN A N 1
ATOM 4372 C CA . GLN A 1 557 ? 11.959 -19.342 -8.587 1.00 90.31 557 GLN A CA 1
ATOM 4373 C C . GLN A 1 557 ? 10.948 -18.330 -9.136 1.00 90.31 557 GLN A C 1
ATOM 4375 O O . GLN A 1 557 ? 11.303 -17.479 -9.953 1.00 90.31 557 GLN A O 1
ATOM 4380 N N . TYR A 1 558 ? 9.713 -18.357 -8.633 1.00 92.25 558 TYR A N 1
ATOM 4381 C CA . TYR A 1 558 ? 8.673 -17.428 -9.066 1.00 92.25 558 TYR A CA 1
ATOM 4382 C C . TYR A 1 558 ? 8.971 -15.980 -8.641 1.00 92.25 558 TYR A C 1
ATOM 4384 O O . TYR A 1 558 ? 8.766 -15.041 -9.409 1.00 92.25 558 TYR A O 1
ATOM 4392 N N . ALA A 1 559 ? 9.548 -15.780 -7.452 1.00 92.31 559 ALA A N 1
ATOM 4393 C CA . ALA A 1 559 ? 10.048 -14.482 -7.007 1.00 92.31 559 ALA A CA 1
ATOM 4394 C C . ALA A 1 559 ? 11.114 -13.921 -7.964 1.00 92.31 559 ALA A C 1
ATOM 4396 O O . ALA A 1 559 ? 11.038 -12.762 -8.375 1.00 92.31 559 ALA A O 1
ATOM 4397 N N . ALA A 1 560 ? 12.081 -14.750 -8.373 1.00 90.50 560 ALA A N 1
ATOM 4398 C CA . ALA A 1 560 ? 13.107 -14.363 -9.340 1.00 90.50 560 ALA A CA 1
ATOM 4399 C C . ALA A 1 560 ? 12.505 -13.978 -10.704 1.00 90.50 560 ALA A C 1
ATOM 4401 O O . ALA A 1 560 ? 12.913 -12.975 -11.293 1.00 90.50 560 ALA A O 1
ATOM 4402 N N . PHE A 1 561 ? 11.498 -14.720 -11.169 1.00 90.50 561 PHE A N 1
ATOM 4403 C CA . PHE A 1 561 ? 10.743 -14.401 -12.381 1.00 90.50 561 PHE A CA 1
ATOM 4404 C C . PHE A 1 561 ? 10.055 -13.029 -12.299 1.00 90.50 561 PHE A C 1
ATOM 4406 O O . PHE A 1 561 ? 10.228 -12.195 -13.187 1.00 90.50 561 PHE A O 1
ATOM 4413 N N . LEU A 1 562 ? 9.344 -12.735 -11.208 1.00 90.81 562 LEU A N 1
ATOM 4414 C CA . LEU A 1 562 ? 8.677 -11.440 -11.042 1.00 90.81 562 LEU A CA 1
ATOM 4415 C C . LEU A 1 562 ? 9.669 -10.277 -10.898 1.00 90.81 562 LEU A C 1
ATOM 4417 O O . LEU A 1 562 ? 9.406 -9.174 -11.386 1.00 90.81 562 LEU A O 1
ATOM 4421 N N . ASN A 1 563 ? 10.822 -10.524 -10.269 1.00 88.25 563 ASN A N 1
ATOM 4422 C CA . ASN A 1 563 ? 11.920 -9.559 -10.188 1.00 88.25 563 ASN A CA 1
ATOM 4423 C C . ASN A 1 563 ? 12.495 -9.239 -11.570 1.00 88.25 563 ASN A C 1
ATOM 4425 O O . ASN A 1 563 ? 12.813 -8.084 -11.850 1.00 88.25 563 ASN A O 1
ATOM 4429 N N . PHE A 1 564 ? 12.580 -10.237 -12.452 1.00 86.31 564 PHE A N 1
ATOM 4430 C CA . PHE A 1 564 ? 12.956 -10.039 -13.849 1.00 86.31 564 PHE A CA 1
ATOM 4431 C C . PHE A 1 564 ? 11.888 -9.254 -14.632 1.00 86.31 564 PHE A C 1
ATOM 4433 O O . PHE A 1 564 ? 12.220 -8.349 -15.397 1.00 86.31 564 PHE A O 1
ATOM 4440 N N . LEU A 1 565 ? 10.606 -9.549 -14.403 1.00 84.50 565 LEU A N 1
ATOM 4441 C CA . LEU A 1 565 ? 9.470 -8.862 -15.031 1.00 84.50 565 LEU A CA 1
ATOM 4442 C C . LEU A 1 565 ? 9.301 -7.402 -14.576 1.00 84.50 565 LEU A C 1
ATOM 4444 O O . LEU A 1 565 ? 8.714 -6.585 -15.292 1.00 84.50 565 LEU A O 1
ATOM 4448 N N . GLY A 1 566 ? 9.815 -7.065 -13.391 1.00 75.88 566 GLY A N 1
ATOM 4449 C CA . GLY A 1 566 ? 9.757 -5.722 -12.815 1.00 75.88 566 GLY A CA 1
ATOM 4450 C C . GLY A 1 566 ? 8.367 -5.323 -12.306 1.00 75.88 566 GLY A C 1
ATOM 4451 O O . GLY A 1 566 ? 8.051 -4.132 -12.266 1.00 75.88 566 GLY A O 1
ATOM 4452 N N . GLY A 1 567 ? 7.510 -6.291 -11.962 1.00 76.50 567 GLY A N 1
ATOM 4453 C CA . GLY A 1 567 ? 6.141 -6.044 -11.494 1.00 76.50 567 GLY A CA 1
ATOM 4454 C C . GLY A 1 567 ? 5.212 -7.255 -11.641 1.00 76.50 567 GLY A C 1
ATOM 4455 O O . GLY A 1 567 ? 5.329 -7.979 -12.622 1.00 76.50 567 GLY A O 1
ATOM 4456 N N . TYR A 1 568 ? 4.256 -7.437 -10.721 1.00 81.88 568 TYR A N 1
ATOM 4457 C CA . TYR A 1 568 ? 3.216 -8.474 -10.839 1.00 81.88 568 TYR A CA 1
ATOM 4458 C C . TYR A 1 568 ? 1.861 -7.942 -11.326 1.00 81.88 568 TYR A C 1
ATOM 4460 O O . TYR A 1 568 ? 1.112 -8.690 -11.944 1.00 81.88 568 TYR A O 1
ATOM 4468 N N . ARG A 1 569 ? 1.525 -6.666 -11.080 1.00 81.81 569 ARG A N 1
ATOM 4469 C CA . ARG A 1 569 ? 0.220 -6.111 -11.475 1.00 81.81 569 ARG A CA 1
ATOM 4470 C C . ARG A 1 569 ? 0.167 -5.732 -12.943 1.00 81.81 569 ARG A C 1
ATOM 4472 O O . ARG A 1 569 ? 1.030 -4.993 -13.416 1.00 81.81 569 ARG A O 1
ATOM 4479 N N . GLN A 1 570 ? -0.860 -6.209 -13.641 1.00 83.19 570 GLN A N 1
ATOM 4480 C CA . GLN A 1 570 ? -1.111 -5.959 -15.069 1.00 83.19 570 GLN A CA 1
ATOM 4481 C C . GLN A 1 570 ? 0.084 -6.228 -16.005 1.00 83.19 570 GLN A C 1
ATOM 4483 O O . GLN A 1 570 ? 0.150 -5.699 -17.118 1.00 83.19 570 GLN A O 1
ATOM 4488 N N . LYS A 1 571 ? 1.052 -7.043 -15.575 1.00 82.88 571 LYS A N 1
ATOM 4489 C CA . LYS A 1 571 ? 2.241 -7.379 -16.370 1.00 82.88 571 LYS A CA 1
ATOM 4490 C C . LYS A 1 571 ? 2.091 -8.698 -17.120 1.00 82.88 571 LYS A C 1
ATOM 4492 O O . LYS A 1 571 ? 2.680 -8.848 -18.188 1.00 82.88 571 LYS A O 1
ATOM 4497 N N . CYS A 1 572 ? 1.256 -9.605 -16.622 1.00 86.38 572 CYS A N 1
ATOM 4498 C CA . CYS A 1 572 ? 0.991 -10.890 -17.251 1.00 86.38 572 CYS A CA 1
ATOM 4499 C C . CYS A 1 572 ? -0.209 -10.760 -18.188 1.00 86.38 572 CYS A C 1
ATOM 4501 O O . CYS A 1 572 ? -1.358 -10.866 -17.770 1.00 86.38 572 CYS A O 1
ATOM 4503 N N . LEU A 1 573 ? 0.060 -10.449 -19.462 1.00 83.56 573 LEU A N 1
ATOM 4504 C CA . LEU A 1 573 ? -0.964 -10.255 -20.503 1.00 83.56 573 LEU A CA 1
ATOM 4505 C C . LEU A 1 573 ? -2.019 -9.179 -20.160 1.00 83.56 573 LEU A C 1
ATOM 4507 O O . LEU A 1 573 ? -3.166 -9.268 -20.586 1.00 83.56 573 LEU A O 1
ATOM 4511 N N . GLY A 1 574 ? -1.628 -8.147 -19.403 1.00 81.19 574 GLY A N 1
ATOM 4512 C CA . GLY A 1 574 ? -2.529 -7.080 -18.947 1.00 81.19 574 GLY A CA 1
ATOM 4513 C C . GLY A 1 574 ? -3.298 -7.402 -17.662 1.00 81.19 574 GLY A C 1
ATOM 4514 O O . GLY A 1 574 ? -4.088 -6.577 -17.210 1.00 81.19 574 GLY A O 1
ATOM 4515 N N . PHE A 1 575 ? -3.034 -8.556 -17.047 1.00 86.62 575 PHE A N 1
ATOM 4516 C CA . PHE A 1 575 ? -3.619 -8.992 -15.781 1.00 86.62 575 PHE A CA 1
ATOM 4517 C C . PHE A 1 575 ? -2.548 -9.185 -14.703 1.00 86.62 575 PHE A C 1
ATOM 4519 O O . PHE A 1 575 ? -1.340 -9.173 -14.973 1.00 86.62 575 PHE A O 1
ATOM 4526 N N . ASP A 1 576 ? -3.005 -9.328 -13.463 1.00 87.62 576 ASP A N 1
ATOM 4527 C CA . ASP A 1 576 ? -2.135 -9.569 -12.319 1.00 87.62 576 ASP A CA 1
ATOM 4528 C C . ASP A 1 576 ? -1.573 -10.990 -12.377 1.00 87.62 576 ASP A C 1
ATOM 4530 O O . ASP A 1 576 ? -2.303 -11.947 -12.626 1.00 87.62 576 ASP A O 1
ATOM 4534 N N . CYS A 1 577 ? -0.269 -11.132 -12.164 1.00 89.12 577 CYS A N 1
ATOM 4535 C CA . CYS A 1 577 ? 0.436 -12.409 -12.245 1.00 89.12 577 CYS A CA 1
ATOM 4536 C C . CYS A 1 577 ? 0.159 -13.306 -11.024 1.00 89.12 577 CYS A C 1
ATOM 4538 O O . CYS A 1 577 ? 0.066 -14.524 -11.131 1.00 89.12 577 CYS A O 1
ATOM 4540 N N . VAL A 1 578 ? 0.022 -12.716 -9.839 1.00 90.56 578 VAL A N 1
ATOM 4541 C CA . VAL A 1 578 ? -0.085 -13.438 -8.563 1.00 90.56 578 VAL A CA 1
ATOM 4542 C C . VAL A 1 578 ? -0.748 -12.536 -7.528 1.00 90.56 578 VAL A C 1
ATOM 4544 O O . VAL A 1 578 ? -0.604 -11.322 -7.620 1.00 90.56 578 VAL A O 1
ATOM 4547 N N . ALA A 1 579 ? -1.435 -13.101 -6.537 1.00 83.25 579 ALA A N 1
ATOM 4548 C CA . ALA A 1 579 ? -1.796 -12.348 -5.337 1.00 83.25 579 ALA A CA 1
ATOM 4549 C C . ALA A 1 579 ? -0.642 -12.417 -4.324 1.00 83.25 579 ALA A C 1
ATOM 4551 O O . ALA A 1 579 ? -0.276 -13.498 -3.858 1.00 83.25 579 ALA A O 1
ATOM 4552 N N . THR A 1 580 ? -0.044 -11.273 -4.003 1.00 81.81 580 THR A N 1
ATOM 4553 C CA . THR A 1 580 ? 1.121 -11.184 -3.102 1.00 81.81 580 THR A CA 1
ATOM 4554 C C . THR A 1 580 ? 0.701 -11.050 -1.634 1.00 81.81 580 THR A C 1
ATOM 4556 O O . THR A 1 580 ? -0.479 -10.877 -1.327 1.00 81.81 580 THR A O 1
ATOM 4559 N N . GLY A 1 581 ? 1.659 -11.113 -0.698 1.00 70.00 581 GLY A N 1
ATOM 4560 C CA . GLY A 1 581 ? 1.387 -11.019 0.746 1.00 70.00 581 GLY A CA 1
ATOM 4561 C C . GLY A 1 581 ? 0.664 -9.736 1.188 1.00 70.00 581 GLY A C 1
ATOM 4562 O O . GLY A 1 581 ? 0.141 -9.676 2.298 1.00 70.00 581 GLY A O 1
ATOM 4563 N N . THR A 1 582 ? 0.610 -8.713 0.326 1.00 64.50 582 THR A N 1
ATOM 4564 C CA . THR A 1 582 ? -0.195 -7.496 0.524 1.00 64.50 582 THR A CA 1
ATOM 4565 C C . THR A 1 582 ? -1.693 -7.717 0.307 1.00 64.50 582 THR A C 1
ATOM 4567 O O . THR A 1 582 ? -2.498 -6.956 0.830 1.00 64.50 582 THR A O 1
ATOM 4570 N N . GLU A 1 583 ? -2.067 -8.712 -0.495 1.00 72.12 583 GLU A N 1
ATOM 4571 C CA . GLU A 1 583 ? -3.437 -8.958 -0.966 1.00 72.12 583 GLU A CA 1
ATOM 4572 C C . GLU A 1 583 ? -4.056 -10.184 -0.298 1.00 72.12 583 GLU A C 1
ATOM 4574 O O . GLU A 1 583 ? -5.269 -10.253 -0.119 1.00 72.12 583 GLU A O 1
ATOM 4579 N N . THR A 1 584 ? -3.226 -11.150 0.097 1.00 69.25 584 THR A N 1
ATOM 4580 C CA . THR A 1 584 ? -3.673 -12.361 0.781 1.00 69.25 584 THR A CA 1
ATOM 4581 C C . THR A 1 584 ? -2.630 -12.848 1.778 1.00 69.25 584 THR A C 1
ATOM 4583 O O . THR A 1 584 ? -1.439 -12.906 1.488 1.00 69.25 584 THR A O 1
ATOM 4586 N N . GLN A 1 585 ? -3.076 -13.259 2.964 1.00 73.38 585 GLN A N 1
ATOM 4587 C CA . GLN A 1 585 ? -2.207 -13.877 3.974 1.00 73.38 585 GLN A CA 1
ATOM 4588 C C . GLN A 1 585 ? -1.786 -15.311 3.617 1.00 73.38 585 GLN A C 1
ATOM 4590 O O . GLN A 1 585 ? -0.925 -15.891 4.276 1.00 73.38 585 GLN A O 1
ATOM 4595 N N . PHE A 1 586 ? -2.422 -15.897 2.600 1.00 80.56 586 PHE A N 1
ATOM 4596 C CA . PHE A 1 586 ? -2.253 -17.300 2.243 1.00 80.56 586 PHE A CA 1
ATOM 4597 C C . PHE A 1 586 ? -1.111 -17.543 1.257 1.00 80.56 586 PHE A C 1
ATOM 4599 O O . PHE A 1 586 ? -0.789 -18.701 1.009 1.00 80.56 586 PHE A O 1
ATOM 4606 N N . THR A 1 587 ? -0.497 -16.499 0.696 1.00 87.75 587 THR A N 1
ATOM 4607 C CA . THR A 1 587 ? 0.674 -16.657 -0.171 1.00 87.75 587 THR A CA 1
ATOM 4608 C C . THR A 1 587 ? 1.973 -16.708 0.630 1.00 87.75 587 THR A C 1
ATOM 4610 O O . THR A 1 587 ? 2.111 -16.086 1.688 1.00 87.75 587 THR A O 1
ATOM 4613 N N . PHE A 1 588 ? 2.950 -17.442 0.106 1.00 89.75 588 PHE A N 1
ATOM 4614 C CA . PHE A 1 588 ? 4.318 -17.449 0.623 1.00 89.75 588 PHE A CA 1
ATOM 4615 C C . PHE A 1 588 ? 5.221 -16.434 -0.076 1.00 89.75 588 PHE A C 1
ATOM 4617 O O . PHE A 1 588 ? 6.392 -16.325 0.271 1.00 89.75 588 PHE A O 1
ATOM 4624 N N . LEU A 1 589 ? 4.695 -15.679 -1.038 1.00 89.00 589 LEU A N 1
ATOM 4625 C CA . LEU A 1 589 ? 5.440 -14.674 -1.776 1.00 89.00 589 LEU A CA 1
ATOM 4626 C C . LEU A 1 589 ? 5.233 -13.283 -1.163 1.00 89.00 589 LEU A C 1
ATOM 4628 O O . LEU A 1 589 ? 4.126 -12.733 -1.156 1.00 89.00 589 LEU A O 1
ATOM 4632 N N . LEU A 1 590 ? 6.316 -12.693 -0.670 1.00 83.56 590 LEU A N 1
ATOM 4633 C CA . LEU A 1 590 ? 6.334 -11.338 -0.139 1.00 83.56 590 LEU A CA 1
ATOM 4634 C C . LEU A 1 590 ? 6.697 -10.348 -1.245 1.00 83.56 590 LEU A C 1
ATOM 4636 O O . LEU A 1 590 ? 7.478 -10.640 -2.149 1.00 83.56 590 LEU A O 1
ATOM 4640 N N . ASN A 1 591 ? 6.119 -9.155 -1.158 1.00 78.81 591 ASN A N 1
ATOM 4641 C CA . ASN A 1 591 ? 6.480 -8.026 -2.000 1.00 78.81 591 ASN A CA 1
ATOM 4642 C C . ASN A 1 591 ? 7.145 -6.968 -1.123 1.00 78.81 591 ASN A C 1
ATOM 4644 O O . ASN A 1 591 ? 6.471 -6.257 -0.374 1.00 78.81 591 ASN A O 1
ATOM 4648 N N . ASN A 1 592 ? 8.465 -6.882 -1.229 1.00 69.69 592 ASN A N 1
ATOM 4649 C CA . ASN A 1 592 ? 9.289 -5.938 -0.505 1.00 69.69 592 ASN A CA 1
A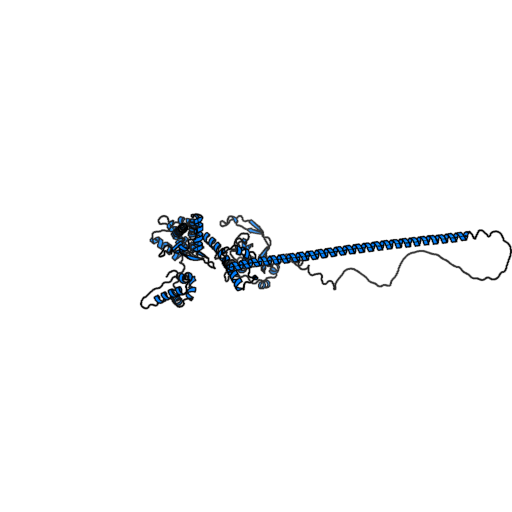TOM 4650 C C . ASN A 1 592 ? 9.790 -4.870 -1.483 1.00 69.69 592 ASN A C 1
ATOM 4652 O O . ASN A 1 592 ? 10.801 -5.023 -2.162 1.00 69.69 592 ASN A O 1
ATOM 4656 N N . LEU A 1 593 ? 9.033 -3.776 -1.599 1.00 54.09 593 LEU A N 1
ATOM 4657 C CA . LEU A 1 593 ? 9.425 -2.606 -2.398 1.00 54.09 593 LEU A CA 1
ATOM 4658 C C . LEU A 1 593 ? 9.616 -2.901 -3.903 1.00 54.09 593 LEU A C 1
ATOM 4660 O O . LEU A 1 593 ? 10.436 -2.265 -4.564 1.00 54.09 593 LEU A O 1
ATOM 4664 N N . GLY A 1 594 ? 8.835 -3.832 -4.464 1.00 58.06 594 GLY A N 1
ATOM 4665 C CA . GLY A 1 594 ? 8.966 -4.256 -5.863 1.00 58.06 594 GLY A CA 1
ATOM 4666 C C . GLY A 1 594 ? 10.058 -5.301 -6.093 1.00 58.06 594 GLY A C 1
ATOM 4667 O O . GLY A 1 594 ? 10.248 -5.718 -7.234 1.00 58.06 594 GLY A O 1
ATOM 4668 N N . PHE A 1 595 ? 10.731 -5.732 -5.021 1.00 72.38 595 PHE A N 1
ATOM 4669 C CA . PHE A 1 595 ? 11.514 -6.951 -4.986 1.00 72.38 595 PHE A CA 1
ATOM 4670 C C . PHE A 1 595 ? 10.669 -8.058 -4.352 1.00 72.38 595 PHE A C 1
ATOM 4672 O O . PHE A 1 595 ? 10.194 -7.941 -3.221 1.00 72.38 595 PHE A O 1
ATOM 4679 N N . TYR A 1 596 ? 10.424 -9.116 -5.107 1.00 87.19 596 TYR A N 1
ATOM 4680 C CA . TYR A 1 596 ? 9.702 -10.282 -4.637 1.00 87.19 596 TYR A CA 1
ATOM 4681 C C . TYR A 1 596 ? 10.686 -11.201 -3.943 1.00 87.19 596 TYR A C 1
ATOM 4683 O O . TYR A 1 596 ? 11.751 -11.512 -4.483 1.00 87.19 596 TYR A O 1
ATOM 4691 N N . GLU A 1 597 ? 10.323 -11.633 -2.748 1.00 91.12 597 GLU A N 1
ATOM 4692 C CA . GLU A 1 597 ? 11.114 -12.575 -1.975 1.00 91.12 597 GLU A CA 1
ATOM 4693 C C . GLU A 1 597 ? 10.204 -13.617 -1.329 1.00 91.12 597 GLU A C 1
ATOM 4695 O O . GLU A 1 597 ? 9.042 -13.332 -1.018 1.00 91.12 597 GLU A O 1
ATOM 4700 N N . PRO A 1 598 ? 10.688 -14.847 -1.132 1.00 91.44 598 PRO A N 1
ATOM 4701 C CA . PRO A 1 598 ? 9.943 -15.826 -0.367 1.00 91.44 598 PRO A CA 1
ATOM 4702 C C . PRO A 1 598 ? 9.812 -15.399 1.091 1.00 91.44 598 PRO A C 1
ATOM 4704 O O . PRO A 1 598 ? 10.732 -14.843 1.691 1.00 91.44 598 PRO A O 1
ATOM 4707 N N . LYS A 1 599 ? 8.684 -15.748 1.700 1.00 86.88 599 LYS A N 1
ATOM 4708 C CA . LYS A 1 599 ? 8.537 -15.757 3.149 1.00 86.88 599 LYS A CA 1
ATOM 4709 C C . LYS A 1 599 ? 9.563 -16.724 3.737 1.00 86.88 599 LYS A C 1
ATOM 4711 O O . LYS A 1 599 ? 9.660 -17.865 3.289 1.00 86.88 599 LYS A O 1
ATOM 4716 N N . THR A 1 600 ? 10.295 -16.274 4.753 1.00 87.81 600 THR A N 1
ATOM 4717 C CA . THR A 1 600 ? 11.382 -17.045 5.369 1.00 87.81 600 THR A CA 1
ATOM 4718 C C . THR A 1 600 ? 10.941 -18.462 5.741 1.00 87.81 600 THR A C 1
ATOM 4720 O O . THR A 1 600 ? 9.951 -18.635 6.459 1.00 87.81 600 THR A O 1
ATOM 4723 N N . GLY A 1 601 ? 11.682 -19.465 5.263 1.00 86.50 601 GLY A N 1
ATOM 4724 C CA . GLY A 1 601 ? 11.414 -20.891 5.479 1.00 86.50 601 GLY A CA 1
ATOM 4725 C C . GLY A 1 601 ? 10.497 -21.548 4.439 1.00 86.50 601 GLY A C 1
ATOM 4726 O O . GLY A 1 601 ? 10.258 -22.752 4.531 1.00 86.50 601 GLY A O 1
ATOM 4727 N N . TYR A 1 602 ? 9.990 -20.788 3.463 1.00 89.56 602 TYR A N 1
ATOM 4728 C CA . TYR A 1 602 ? 9.113 -21.267 2.386 1.00 89.56 602 TYR A CA 1
ATOM 4729 C C . TYR A 1 602 ? 9.748 -21.138 0.993 1.00 89.56 602 TYR A C 1
ATOM 4731 O O . TYR A 1 602 ? 9.068 -21.274 -0.019 1.00 89.56 602 TYR A O 1
ATOM 4739 N N . GLU A 1 603 ? 11.056 -20.899 0.911 1.00 90.88 603 GLU A N 1
ATOM 4740 C CA . GLU A 1 603 ? 11.783 -20.644 -0.338 1.00 90.88 603 GLU A CA 1
ATOM 4741 C C . GLU A 1 603 ? 11.608 -21.782 -1.358 1.00 90.88 603 GLU A C 1
ATOM 4743 O O . GLU A 1 603 ? 11.425 -21.530 -2.547 1.00 90.88 603 GLU A O 1
ATOM 4748 N N . GLN A 1 604 ? 11.626 -23.027 -0.874 1.00 89.38 604 GLN A N 1
ATOM 4749 C CA . GLN A 1 604 ? 11.547 -24.249 -1.685 1.00 89.38 604 GLN A CA 1
ATOM 4750 C C . GLN A 1 604 ? 10.130 -24.829 -1.798 1.00 89.38 604 GLN A C 1
ATOM 4752 O O . GLN A 1 604 ? 9.957 -25.916 -2.352 1.00 89.38 604 GLN A O 1
ATOM 4757 N N . PHE A 1 605 ? 9.128 -24.150 -1.236 1.00 91.19 605 PHE A N 1
ATOM 4758 C CA . PHE A 1 605 ? 7.734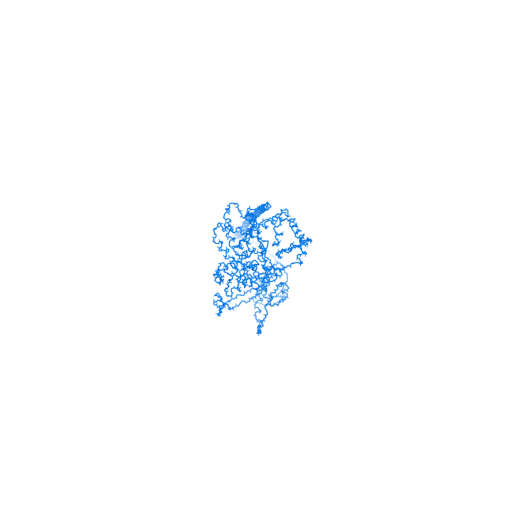 -24.583 -1.321 1.00 91.19 605 PHE A CA 1
ATOM 4759 C C . PHE A 1 605 ? 7.151 -24.216 -2.690 1.00 91.19 605 PHE A C 1
ATOM 4761 O O . PHE A 1 605 ? 7.643 -23.272 -3.314 1.00 91.19 605 PHE A O 1
ATOM 4768 N N . PRO A 1 606 ? 6.092 -24.905 -3.150 1.00 91.50 606 PRO A N 1
ATOM 4769 C CA . PRO A 1 606 ? 5.382 -24.527 -4.365 1.00 91.50 606 PRO A CA 1
ATOM 4770 C C . PRO A 1 606 ? 4.855 -23.090 -4.297 1.00 91.50 606 PRO A C 1
ATOM 4772 O O . PRO A 1 606 ? 4.257 -22.682 -3.295 1.00 91.50 606 PRO A O 1
ATOM 4775 N N . ALA A 1 607 ? 5.052 -22.330 -5.373 1.00 91.12 607 ALA A N 1
ATOM 4776 C CA . ALA A 1 607 ? 4.427 -21.028 -5.539 1.00 91.12 607 ALA A CA 1
ATOM 4777 C C . ALA A 1 607 ? 2.901 -21.187 -5.541 1.00 91.12 607 ALA A C 1
ATOM 4779 O O . ALA A 1 607 ? 2.344 -22.084 -6.174 1.00 91.12 607 ALA A O 1
ATOM 4780 N N . ASN A 1 608 ? 2.212 -20.310 -4.820 1.00 91.19 608 ASN A N 1
ATOM 4781 C CA . ASN A 1 608 ? 0.770 -20.377 -4.649 1.00 91.19 608 ASN A CA 1
ATOM 4782 C C . ASN A 1 608 ? 0.114 -19.019 -4.908 1.00 91.19 608 ASN A C 1
ATOM 4784 O O . ASN A 1 608 ? 0.774 -17.981 -4.903 1.00 91.19 608 ASN A O 1
ATOM 4788 N N . TRP A 1 609 ? -1.200 -19.041 -5.158 1.00 91.25 609 TRP A N 1
ATOM 4789 C CA . TRP A 1 609 ? -1.977 -17.856 -5.552 1.00 91.25 609 TRP A CA 1
ATOM 4790 C C . TRP A 1 609 ? -1.512 -17.192 -6.856 1.00 91.25 609 TRP A C 1
ATOM 4792 O O . TRP A 1 609 ? -1.745 -16.004 -7.081 1.00 91.25 609 TRP A O 1
ATOM 4802 N N . VAL A 1 610 ? -0.877 -17.977 -7.727 1.00 91.19 610 VAL A N 1
ATOM 4803 C CA . VAL A 1 610 ? -0.532 -17.585 -9.094 1.00 91.19 610 VAL A CA 1
ATOM 4804 C C . VAL A 1 610 ? -1.804 -17.604 -9.938 1.00 91.19 610 VAL A C 1
ATOM 4806 O O . VAL A 1 610 ? -2.579 -18.561 -9.885 1.00 91.19 610 VAL A O 1
ATOM 4809 N N . THR A 1 611 ? -2.058 -16.534 -10.688 1.00 89.50 611 THR A N 1
ATOM 4810 C CA . THR A 1 611 ? -3.226 -16.470 -11.575 1.00 89.50 611 THR A CA 1
ATOM 4811 C C . THR A 1 611 ? -2.979 -17.302 -12.831 1.00 89.50 611 THR A C 1
ATOM 4813 O O . THR A 1 611 ? -1.838 -17.607 -13.170 1.00 89.50 611 THR A O 1
ATOM 4816 N N . TRP A 1 612 ? -4.031 -17.622 -13.590 1.00 87.38 612 TRP A N 1
ATOM 4817 C CA . TRP A 1 612 ? -3.861 -18.282 -14.891 1.00 87.38 612 TRP A CA 1
ATOM 4818 C C . TRP A 1 612 ? -2.921 -17.498 -15.822 1.00 87.38 612 TRP A C 1
ATOM 4820 O O . TRP A 1 612 ? -2.076 -18.076 -16.501 1.00 87.38 612 TRP A O 1
ATOM 4830 N N . TYR A 1 613 ? -3.013 -16.166 -15.795 1.00 90.94 613 TYR A N 1
ATOM 4831 C CA . TYR A 1 613 ? -2.146 -15.290 -16.578 1.00 90.94 613 TYR A CA 1
ATOM 4832 C C . TYR A 1 613 ? -0.695 -15.329 -16.099 1.00 90.94 613 TYR A C 1
ATOM 4834 O O . TYR A 1 613 ? 0.213 -15.314 -16.924 1.00 90.94 613 TYR A O 1
ATOM 4842 N N . GLY A 1 614 ? -0.469 -15.398 -14.786 1.00 89.38 614 GLY A N 1
ATOM 4843 C CA . GLY A 1 614 ? 0.870 -15.530 -14.221 1.00 89.38 614 GLY A CA 1
ATOM 4844 C C . GLY A 1 614 ? 1.479 -16.920 -14.339 1.00 89.38 614 GLY A C 1
ATOM 4845 O O . GLY A 1 614 ? 2.695 -17.026 -14.257 1.00 89.38 614 GLY A O 1
ATOM 4846 N N . ALA A 1 615 ? 0.670 -17.963 -14.525 1.00 88.56 615 ALA A N 1
ATOM 4847 C CA . ALA A 1 615 ? 1.150 -19.304 -14.851 1.00 88.56 615 ALA A CA 1
ATOM 4848 C C . ALA A 1 615 ? 1.536 -19.429 -16.336 1.00 88.56 615 ALA A C 1
ATOM 4850 O O . ALA A 1 615 ? 2.359 -20.265 -16.693 1.00 88.56 615 ALA A O 1
ATOM 4851 N N . GLN A 1 616 ? 0.916 -18.621 -17.203 1.00 85.81 616 GLN A N 1
ATOM 4852 C CA . GLN A 1 616 ? 1.209 -18.586 -18.635 1.00 85.81 616 GLN A CA 1
ATOM 4853 C C . GLN A 1 616 ? 2.439 -17.732 -18.983 1.00 85.81 616 GLN A C 1
ATOM 4855 O O . GLN A 1 616 ? 3.131 -18.041 -19.956 1.00 85.81 616 GLN A O 1
ATOM 4860 N N . ALA A 1 617 ? 2.628 -16.620 -18.271 1.00 80.62 617 ALA A N 1
ATOM 4861 C CA . ALA A 1 617 ? 3.755 -15.705 -18.449 1.00 80.62 617 ALA A CA 1
ATOM 4862 C C . ALA A 1 617 ? 5.063 -16.334 -17.963 1.00 80.62 617 ALA A C 1
ATOM 4864 O O . ALA A 1 617 ? 6.100 -16.038 -18.605 1.00 80.62 617 ALA A O 1
#

Secondary structure (DSSP, 8-state):
---TTHHHHT---HHHHHHHHHHHHHHHH-TT----------GGGGGGGGG-HHHHHHHHHH----PPPPHHHHHHHHHHHHHHTT-EEPTTHHHHHHHHHTT-TTHHHHHHHHHHHHHHT-BTTEE-HHHHHTTTSHHHHHHHHHHHHHHHS-HHHHHHHHHHHHHHEEEPSSS-EEE--EEGGGG--TTS-HHHHHHHHHHHHHTTSEEEE--SSTTS-EEEES-THHHHH-HHHHHHHHHHHHHHHHHHHHHHHHHHHHHTTS-GGGS--HHHHHHHTT-SS--HHHHHHHHHHHHHHHHHHHHHHHHHHHHHHHHHHHHHHHHHHHHHHHHHHHHHHHHHHHHHHHHHHHHHHHHHHHHHHHHHHHHHHHHHHHHHHHTTSS-SS-----------------------------------------------------SS-SSSSSSSSSSSSSSSSTTS------------PPPPPPPPPPPHHHHHTTS-HHHHHHEEE-TTT--EEEEE---EEEES-SS-TTS-GGG-S-EEEEPPPEEEESSPPBHHHHHHHHHHHT-STT-BTTB-SB--TTT-TT-SEEEETTEEEEPTT-TTSBP-SB-HHHHH-

Radius of gyration: 55.94 Å; chains: 1; bounding box: 126×98×196 Å

Foldseek 3Di:
DEAPLCLVVVDPDPVVSVVVVVVVVCVCVPPPDHDDDDYDHDPVSLVVCVVPVVVNVVCVVDPDDDDDDDLVRQLCVLVVVLVVVQAEEDPCPSVQLSVVQVPDDQSPLLSVLLSVQQVVVADPRYRYPVSQVVCVHSLRNLQVLVVVLLVPDDPVLNVLLLLVLPVQWDDDLDLDIDGHKAFLLVSDDPPDDSVSNVVSQVSCVVSQQKDWDDDPDNRRIIIIGNGCSNCQRHVVNVVSVVVVLLVVLLVVVLVVLLVVCVVVVNDPVSADDDPNLVVLVVDPDDDPSSVVRSVSNVVSRVVVVVVVVVVVVVVVVVVVVVVVVVVVVVVVVVVVVVVVVVVVVVVVVVVVVVVVVVVVVVVVVVVVVVVVVVVVVVVVVVVVPPDPDDDDDDDDDDDDDDDDDDDDDDDDDDDDDDDDDDDDDDDDDDDDDDDDDDDDDPDDPDDPDDPPPPPPPPPPPVPDDDDDDDDDDDDPDDDDDFDFDDDLVVVLVVDDPVQNVQWDADPPPRFIKGKDAKAKDKFADPDDPPDDPVRDDIDIDTDHIDIDGPDAQAQQNLLVVQLVQQHQALSLVGHGQFQECSRDVPFQWHQSSSRIDGNPPRRRGHGPRTDPSNVVD

Sequence (617 aa):
IDQFEETFTLCLDEEERRAFVNNLLHLMQTPEQRHTVILTMRTDYESHLATMPLLQALFEQNAVRVTAMTAVELYDAILKPAENVGLKFQEGLVDELIREIVGEPAALPLLQFTLLQLWEKRQRNRVTWESFRQLGGVAQALASTADALYTSLIPEEQVTLRRILLRLVQPSEGLEVTRNRIRRKALYQAGEAQDRVDRVLDKLISSRLLHLTRSSSTNDDQVEVAHEALVRNWPRLVEWLDEERVVLRKRLRLTSLAQNWESLGRDADALLRGALLREALEYSDLNELEREFITASQEETVRAEREKEAARLRELEAARQLAEEQKQRAEAEKARAEEQKQRAEAQAVAARRLRQFNVALLFILAIAIVGALLWSNYLQLQTEAETIAAQSTNEALLGSLALATVQAEQTHTAQQVTREVATSQAQSASRATAAAAEAATIAAATATAQYEGALATQEAIVAQATPTLVVTQPVVGETPQPTATPDPLVLMAQLSVQAQLSATVRIQDQMPMLYITGHTFWMGAVDDASAAADETPAHEVTLSNFYIDQYEVSVQQYAAFLNFLGGYRQKCLGFDCVATGTETQFTFLLNNLGFYEPKTGYEQFPANWVTWYGAQA

pLDDT: mean 76.59, std 19.47, range [28.08, 96.5]